Protein AF-A0A955FVK4-F1 (afdb_monomer)

Foldseek 3Di:
DVVVLLVCCVPDVVSVVVVVVVVVVLVVVVVVLVVVVVVVVVVVVVVVVVVDDDDDDDDLFDQFFLAGQFAPDLVRLLVCLVVCPLVLVLVCVVVQHHSVQSVPFDWDFDDLCPPNQQKKWKTADDPPPPAKDWDQGPPNGIIIIDRSCVCPCPSPPVPQQRGWRWGAGPVRFIWTQRRRRRIIMGGHDDDDDDDDDDPDPDDQPDKAKAWDAKDKPDDFAAEAAQFDKIWIKTKMFIDSDDPQWFKKKKKFKAFPVRDGPDIDIDASFGDDPGMTMDPDIDIDGNNDFGKIKMWMFMDGHPDPDTGHQGPHDRRIGIYGHDNQDPLQPQDEQVSQVSQKQKDKAKAFPQVRRRGQFPHADEAFIKIKMKIKIFRQHAFYKHWQDKDKWACPQVVLFWDWPDFQQWDADPRRMTIHGGGIHGHGRMDMTMTMITGHVVGDPDAQDPVHNSHPVQWRWIDINDIGTYGYDDDPSNVVRVVCPDDPPCDPVNVVVVVVVVVVVSVVVVVVSVVVVVVVVVSVVVCVVVDDD

Nearest PDB structures (foldseek):
  7k2t-assembly1_A  TM=6.594E-01  e=3.350E-03  Aquifex aeolicus VF5
  5axh-assembly1_A  TM=6.529E-01  e=1.072E-02  Thermoanaerobacter pseudethanolicus ATCC 33223
  5axg-assembly1_A  TM=5.967E-01  e=3.835E-02  Thermoanaerobacter pseudethanolicus ATCC 33223
  3bga-assembly1_B  TM=3.491E-01  e=1.072E-02  Bacteroides thetaiotaomicron VPI-5482
  3dec-assembly1_A  TM=2.683E-01  e=1.495E-02  Bacteroides thetaiotaomicron VPI-5482

Radius of gyration: 40.47 Å; Cα contacts (8 Å, |Δi|>4): 963; chains: 1; bounding box: 69×94×107 Å

pLDDT: mean 79.64, std 16.07, range [33.16, 98.56]

Solvent-accessible surface area (backbone atoms only — not comparable to full-atom values): 29059 Å² total; per-residue (Å²): 109,69,72,70,52,62,78,46,44,94,81,40,74,79,51,54,64,58,52,53,52,51,54,56,50,52,58,56,50,50,53,58,54,49,53,56,51,50,54,54,51,50,56,52,47,58,62,53,63,78,73,68,83,86,89,84,84,79,85,80,44,50,86,37,30,49,32,74,43,31,38,97,47,71,66,51,49,33,50,33,28,73,69,36,50,81,36,42,30,59,55,35,46,75,72,48,38,50,54,64,45,59,60,72,28,48,79,42,78,58,63,50,54,44,84,83,40,33,28,22,33,37,24,52,54,84,84,82,53,98,69,52,43,82,44,79,43,83,98,66,47,68,34,27,32,28,44,38,50,80,56,54,66,58,48,69,76,60,87,40,51,26,32,21,42,31,36,60,29,87,87,71,46,62,40,33,32,21,29,44,24,42,23,46,29,33,74,45,78,81,76,77,80,73,76,80,70,76,77,77,74,75,79,77,58,74,71,41,54,28,40,58,31,51,47,59,77,61,62,78,67,34,81,42,45,39,60,40,73,47,34,33,32,49,31,34,36,42,41,65,69,62,91,88,48,38,30,24,39,37,40,35,38,25,40,76,87,72,44,75,78,48,73,53,76,48,70,65,36,52,52,61,87,46,39,24,58,51,86,63,74,49,73,45,65,38,76,50,58,48,49,33,38,40,35,33,41,32,20,51,51,96,49,92,57,73,35,46,56,47,68,38,73,51,14,41,44,40,37,33,23,35,80,66,61,56,36,82,62,30,86,44,48,73,52,15,54,76,26,50,48,51,38,53,49,36,24,26,67,68,80,70,36,74,71,28,60,79,36,76,53,53,66,59,32,34,39,39,37,39,41,36,43,28,23,60,13,64,79,28,48,31,67,69,44,63,56,73,43,65,40,57,58,40,52,70,44,24,44,83,74,44,43,81,78,39,47,70,50,98,81,36,37,33,38,39,75,62,41,70,38,42,46,69,34,69,51,76,49,47,40,33,32,30,29,31,73,76,60,74,80,61,77,57,44,93,90,39,71,73,46,66,64,46,51,37,54,42,69,43,82,36,78,38,38,37,30,48,79,77,51,75,72,50,52,46,51,77,70,47,85,60,75,81,82,75,46,78,68,49,57,51,48,53,53,48,54,51,50,51,53,52,48,50,55,52,52,54,51,55,48,54,52,52,55,51,51,51,53,51,51,52,47,63,76,70,66,75,129

Mean predicted aligned error: 22.21 Å

Structure (mmCIF, N/CA/C/O backbone):
data_AF-A0A955FVK4-F1
#
_entry.id   AF-A0A955FVK4-F1
#
loop_
_atom_site.group_PDB
_atom_site.id
_atom_site.type_symbol
_atom_site.label_atom_id
_atom_site.label_alt_id
_atom_site.label_comp_id
_atom_site.label_asym_id
_atom_site.label_entity_id
_atom_site.label_seq_id
_atom_site.pdbx_PDB_ins_code
_atom_site.Cartn_x
_atom_site.Cartn_y
_atom_site.Cart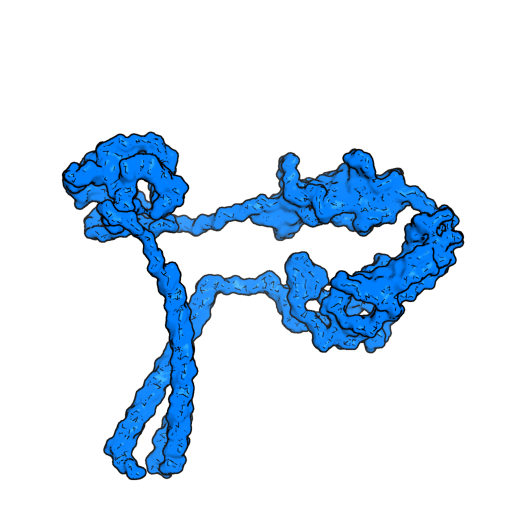n_z
_atom_site.occupancy
_atom_site.B_iso_or_equiv
_atom_site.auth_seq_id
_atom_site.auth_comp_id
_atom_site.auth_asym_id
_atom_site.auth_atom_id
_atom_site.pdbx_PDB_model_num
ATOM 1 N N . MET A 1 1 ? 38.528 -50.662 -19.172 1.00 47.41 1 MET A N 1
ATOM 2 C CA . MET A 1 1 ? 37.836 -51.974 -19.194 1.00 47.41 1 MET A CA 1
ATOM 3 C C . MET A 1 1 ? 37.865 -52.634 -20.567 1.00 47.41 1 MET A C 1
ATOM 5 O O . MET A 1 1 ? 38.536 -53.646 -20.671 1.00 47.41 1 MET A O 1
ATOM 9 N N . PHE A 1 2 ? 37.228 -52.076 -21.607 1.00 49.03 2 PHE A N 1
ATOM 10 C CA . PHE A 1 2 ? 37.078 -52.717 -22.931 1.00 49.03 2 PHE A CA 1
ATOM 11 C C . PHE A 1 2 ? 38.388 -53.274 -23.540 1.00 49.03 2 PHE A C 1
ATOM 13 O O . PHE A 1 2 ? 38.457 -54.468 -23.816 1.00 49.03 2 PHE A O 1
ATOM 20 N N . LYS A 1 3 ? 39.478 -52.485 -23.591 1.00 49.88 3 LYS A N 1
ATOM 21 C CA . LYS A 1 3 ? 40.819 -52.964 -24.016 1.00 49.88 3 LYS A CA 1
ATOM 22 C C . LYS A 1 3 ? 41.333 -54.202 -23.251 1.00 49.88 3 LYS A C 1
ATOM 24 O O . LYS A 1 3 ? 41.982 -55.050 -23.844 1.00 49.88 3 LYS A O 1
ATOM 29 N N . LYS A 1 4 ? 41.007 -54.331 -21.957 1.00 51.16 4 LYS A N 1
ATOM 30 C CA . LYS A 1 4 ? 41.396 -55.463 -21.085 1.00 51.16 4 LYS A CA 1
ATOM 31 C C . LYS A 1 4 ? 40.523 -56.713 -21.298 1.00 51.16 4 LYS A C 1
ATOM 33 O O . LYS A 1 4 ? 40.878 -57.793 -20.834 1.00 51.16 4 LYS A O 1
ATOM 38 N N . LEU A 1 5 ? 39.369 -56.550 -21.954 1.00 56.12 5 LEU A N 1
ATOM 39 C CA . LEU A 1 5 ? 38.497 -57.640 -22.394 1.00 56.12 5 LEU A CA 1
ATOM 40 C C . LEU A 1 5 ? 38.971 -58.179 -23.755 1.00 56.12 5 LEU A C 1
ATOM 42 O O . LEU A 1 5 ? 39.069 -59.387 -23.929 1.00 56.12 5 LEU A O 1
ATOM 46 N N . LEU A 1 6 ? 39.331 -57.272 -24.672 1.00 55.44 6 LEU A N 1
ATOM 47 C CA . LEU A 1 6 ? 39.873 -57.592 -25.998 1.00 55.44 6 LEU A CA 1
ATOM 48 C C . LEU A 1 6 ? 41.206 -58.347 -25.923 1.00 55.44 6 LEU A C 1
ATOM 50 O O . LEU A 1 6 ? 41.353 -59.379 -26.566 1.00 55.44 6 LEU A O 1
ATOM 54 N N . SER A 1 7 ? 42.147 -57.897 -25.084 1.00 59.16 7 SER A N 1
ATOM 55 C CA . SER A 1 7 ? 43.472 -58.531 -24.965 1.00 59.16 7 SER A CA 1
ATOM 56 C C . SER A 1 7 ? 43.447 -59.970 -24.429 1.00 59.16 7 SER A C 1
ATOM 58 O O . SER A 1 7 ? 44.437 -60.678 -24.556 1.00 59.16 7 SER A O 1
ATOM 60 N N . ASN A 1 8 ? 42.345 -60.392 -23.798 1.00 55.81 8 ASN A N 1
ATOM 61 C CA . ASN A 1 8 ? 42.188 -61.720 -23.197 1.00 55.81 8 ASN A CA 1
ATOM 62 C C . ASN A 1 8 ? 41.214 -62.624 -23.972 1.00 55.81 8 ASN A C 1
ATOM 64 O O . ASN A 1 8 ? 41.018 -63.775 -23.585 1.00 55.81 8 ASN A O 1
ATOM 68 N N . LEU A 1 9 ? 40.605 -62.127 -25.056 1.00 56.66 9 LEU A N 1
ATOM 69 C CA . LEU A 1 9 ? 39.632 -62.880 -25.849 1.00 56.66 9 LEU A CA 1
ATOM 70 C C . LEU A 1 9 ? 40.195 -64.193 -26.443 1.00 56.66 9 LEU A C 1
ATOM 72 O O . LEU A 1 9 ? 39.485 -65.194 -26.363 1.00 56.66 9 LEU A O 1
ATOM 76 N N . PRO A 1 10 ? 41.451 -64.251 -26.948 1.00 58.59 10 PRO A N 1
ATOM 77 C CA . PRO A 1 10 ? 42.032 -65.492 -27.477 1.00 58.59 10 PRO A CA 1
ATOM 78 C C . PRO A 1 10 ? 42.247 -66.590 -26.425 1.00 58.59 10 PRO A C 1
ATOM 80 O O . PRO A 1 10 ? 42.365 -67.759 -26.770 1.00 58.59 10 PRO A O 1
ATOM 83 N N . PHE A 1 11 ? 42.313 -66.221 -25.141 1.00 57.47 11 PHE A N 1
ATOM 84 C CA . PHE A 1 11 ? 42.723 -67.115 -24.053 1.00 57.47 11 PHE A CA 1
ATOM 85 C C . PHE A 1 11 ? 41.554 -67.633 -23.205 1.00 57.47 11 PHE A C 1
ATOM 87 O O . PHE A 1 11 ? 41.762 -68.472 -22.331 1.00 57.47 11 PHE A O 1
ATOM 94 N N . ASN A 1 12 ? 40.328 -67.138 -23.416 1.00 53.03 12 ASN A N 1
ATOM 95 C CA . ASN A 1 12 ? 39.152 -67.633 -22.699 1.00 53.03 12 ASN A CA 1
ATOM 96 C C . ASN A 1 12 ? 37.841 -67.408 -23.491 1.00 53.03 12 ASN A C 1
ATOM 98 O O . ASN A 1 12 ? 37.230 -66.338 -23.371 1.00 53.03 12 ASN A O 1
ATOM 102 N N . PRO A 1 13 ? 37.344 -68.412 -24.246 1.00 57.69 13 PRO A N 1
ATOM 103 C CA . PRO A 1 13 ? 36.157 -68.261 -25.095 1.00 57.69 13 PRO A CA 1
ATOM 104 C C . PRO A 1 13 ? 34.860 -67.968 -24.318 1.00 57.69 13 PRO A C 1
ATOM 106 O O . PRO A 1 13 ? 33.917 -67.421 -24.889 1.00 57.69 13 PRO A O 1
ATOM 109 N N . SER A 1 14 ? 34.806 -68.204 -22.998 1.00 53.84 14 SER A N 1
ATOM 110 C CA . SER A 1 14 ? 33.643 -67.824 -22.170 1.00 53.84 14 SER A CA 1
ATOM 111 C C . SER A 1 14 ? 33.387 -66.303 -22.115 1.00 53.84 14 SER A C 1
ATOM 113 O O . SER A 1 14 ? 32.295 -65.862 -21.745 1.00 53.84 14 SER A O 1
ATOM 115 N N . LEU A 1 15 ? 34.357 -65.473 -22.524 1.00 54.03 15 LEU A N 1
ATOM 116 C CA . LEU A 1 15 ? 34.208 -64.016 -22.597 1.00 54.03 15 LEU A CA 1
ATOM 117 C C . LEU A 1 15 ? 33.301 -63.543 -23.751 1.00 54.03 15 LEU A C 1
ATOM 119 O O . LEU A 1 15 ? 32.758 -62.438 -23.662 1.00 54.03 15 LEU A O 1
ATOM 123 N N . ILE A 1 16 ? 33.058 -64.366 -24.779 1.00 57.12 16 ILE A N 1
ATOM 124 C CA . ILE A 1 16 ? 32.186 -64.031 -25.925 1.00 57.12 16 ILE A CA 1
ATOM 125 C C . ILE A 1 16 ? 30.757 -63.673 -25.483 1.00 57.12 16 ILE A C 1
ATOM 127 O O . ILE A 1 16 ? 30.176 -62.700 -25.973 1.00 57.12 16 ILE A O 1
ATOM 131 N N . GLY A 1 17 ? 30.220 -64.355 -24.464 1.00 56.31 17 GLY A N 1
ATOM 132 C CA . GLY A 1 17 ? 28.918 -64.014 -23.875 1.00 56.31 17 GLY A CA 1
ATOM 133 C C . GLY A 1 17 ? 28.866 -62.592 -23.291 1.00 56.31 17 GLY A C 1
ATOM 134 O O . GLY A 1 17 ? 27.847 -61.907 -23.393 1.00 56.31 17 GLY A O 1
ATOM 135 N N . LYS A 1 18 ? 29.987 -62.093 -22.748 1.00 53.34 18 LYS A N 1
ATOM 136 C CA . LYS A 1 18 ? 30.094 -60.729 -22.198 1.00 53.34 18 LYS A CA 1
ATOM 137 C C . LYS A 1 18 ? 30.252 -59.668 -23.294 1.00 53.34 18 LYS A C 1
ATOM 139 O O . LYS A 1 18 ? 29.752 -58.557 -23.121 1.00 53.34 18 LYS A O 1
ATOM 144 N N . VAL A 1 19 ? 30.865 -60.007 -24.433 1.00 58.56 19 VAL A N 1
ATOM 145 C CA . VAL A 1 19 ? 30.913 -59.138 -25.628 1.00 58.56 19 VAL A CA 1
ATOM 146 C C . VAL A 1 19 ? 29.517 -58.984 -26.243 1.00 58.56 19 VAL A C 1
ATOM 148 O O . VAL A 1 19 ? 29.087 -57.861 -26.504 1.00 58.56 19 VAL A O 1
ATOM 151 N N . SER A 1 20 ? 28.765 -60.083 -26.374 1.00 59.38 20 SER A N 1
ATOM 152 C CA . SER A 1 20 ? 27.356 -60.084 -26.810 1.00 59.38 20 SER A CA 1
ATOM 153 C C . SER A 1 20 ? 26.470 -59.185 -25.930 1.00 59.38 20 SER A C 1
ATOM 155 O O . SER A 1 20 ? 25.712 -58.351 -26.437 1.00 59.38 20 SER A O 1
ATOM 157 N N . PHE A 1 21 ? 26.625 -59.274 -24.604 1.00 58.28 21 PHE A N 1
ATOM 158 C CA . PHE A 1 21 ? 25.928 -58.406 -23.651 1.00 58.28 21 PHE A CA 1
ATOM 159 C C . PHE A 1 21 ? 26.277 -56.917 -23.841 1.00 58.28 21 PHE A C 1
ATOM 161 O O . PHE A 1 21 ? 25.378 -56.073 -23.888 1.00 58.28 21 PHE A O 1
ATOM 168 N N . TYR A 1 22 ? 27.562 -56.585 -24.012 1.00 56.09 22 TYR A N 1
ATOM 169 C CA . TYR A 1 22 ? 28.000 -55.205 -24.257 1.00 56.09 22 TYR A CA 1
ATOM 170 C C . TYR A 1 22 ? 27.489 -54.649 -25.595 1.00 56.09 22 TYR A C 1
ATOM 172 O O . TYR A 1 22 ? 27.024 -53.510 -25.637 1.00 56.09 22 TYR A O 1
ATOM 180 N N . ALA A 1 23 ? 27.491 -55.451 -26.663 1.00 59.59 23 ALA A N 1
ATOM 181 C CA . ALA A 1 23 ? 26.958 -55.059 -27.969 1.00 59.59 23 ALA A CA 1
ATOM 182 C C . ALA A 1 23 ? 25.441 -54.788 -27.920 1.00 59.59 23 ALA A C 1
ATOM 184 O O . ALA A 1 23 ? 24.976 -53.766 -28.433 1.00 59.59 23 ALA A O 1
ATOM 185 N N . LYS A 1 24 ? 24.661 -55.637 -27.230 1.00 57.56 24 LYS A N 1
ATOM 186 C CA . LYS A 1 24 ? 23.223 -55.395 -26.996 1.00 57.56 24 LYS A CA 1
ATOM 187 C C . LYS A 1 24 ? 22.967 -54.129 -26.168 1.00 57.56 24 LYS A C 1
ATOM 189 O O . LYS A 1 24 ? 22.008 -53.408 -26.444 1.00 57.56 24 LYS A O 1
ATOM 194 N N . ARG A 1 25 ? 23.821 -53.819 -25.184 1.00 58.69 25 ARG A N 1
ATOM 195 C CA . ARG A 1 25 ? 23.713 -52.588 -24.379 1.00 58.69 25 ARG A CA 1
ATOM 196 C C . ARG A 1 25 ? 24.046 -51.328 -25.190 1.00 58.69 25 ARG A C 1
ATOM 198 O O . ARG A 1 25 ? 23.293 -50.361 -25.113 1.00 58.69 25 ARG A O 1
ATOM 205 N N . LEU A 1 26 ? 25.080 -51.373 -26.035 1.00 59.12 26 LEU A N 1
ATOM 206 C CA . LEU A 1 26 ? 25.405 -50.316 -27.007 1.00 59.12 26 LEU A CA 1
ATOM 207 C C . LEU A 1 26 ? 24.234 -50.029 -27.964 1.00 59.12 26 LEU A C 1
ATOM 209 O O . LEU A 1 26 ? 23.905 -48.866 -28.200 1.00 59.12 26 LEU A O 1
ATOM 213 N N . HIS A 1 27 ? 23.546 -51.071 -28.445 1.00 58.28 27 HIS A N 1
ATOM 214 C CA . HIS A 1 27 ? 22.331 -50.913 -29.254 1.00 58.28 27 HIS A CA 1
ATOM 215 C C . HIS A 1 27 ? 21.162 -50.271 -28.488 1.00 58.28 27 HIS A C 1
ATOM 217 O O . HIS A 1 27 ? 20.452 -49.448 -29.067 1.00 58.28 27 HIS A O 1
ATOM 223 N N . LYS A 1 28 ? 20.965 -50.576 -27.195 1.00 55.09 28 LYS A N 1
ATOM 224 C CA . LYS A 1 28 ? 19.946 -49.888 -26.376 1.00 55.09 28 LYS A CA 1
ATOM 225 C C . LYS A 1 28 ? 20.271 -48.404 -26.167 1.00 55.09 28 LYS A C 1
ATOM 227 O O . LYS A 1 28 ? 19.382 -47.568 -26.314 1.00 55.09 28 LYS A O 1
ATOM 232 N N . GLU A 1 29 ? 21.530 -48.049 -25.905 1.00 53.19 29 GLU A N 1
ATOM 233 C CA . GLU A 1 29 ? 21.930 -46.636 -25.784 1.00 53.19 29 GLU A CA 1
ATOM 234 C C . GLU A 1 29 ? 21.789 -45.855 -27.102 1.00 53.19 29 GLU A C 1
ATOM 236 O O . GLU A 1 29 ? 21.520 -44.653 -27.078 1.00 53.19 29 GLU A O 1
ATOM 241 N N . ALA A 1 30 ? 21.913 -46.512 -28.261 1.00 56.06 30 ALA A N 1
ATOM 242 C CA . ALA A 1 30 ? 21.678 -45.871 -29.555 1.00 56.06 30 ALA A CA 1
ATOM 243 C C . ALA A 1 30 ? 20.235 -45.346 -29.711 1.00 56.06 30 ALA A C 1
ATOM 245 O O . ALA A 1 30 ? 20.032 -44.334 -30.380 1.00 56.06 30 ALA A O 1
ATOM 246 N N . SER A 1 31 ? 19.246 -45.975 -29.063 1.00 52.59 31 SER A N 1
ATOM 247 C CA . SER A 1 31 ? 17.854 -45.498 -29.066 1.00 52.59 31 SER A CA 1
ATOM 248 C C . SER A 1 31 ? 17.700 -44.181 -28.300 1.00 52.59 31 SER A C 1
ATOM 250 O O . SER A 1 31 ? 17.090 -43.242 -28.803 1.00 52.59 31 SER A O 1
ATOM 252 N N . VAL A 1 32 ? 18.314 -44.081 -27.115 1.00 56.19 32 VAL A N 1
ATOM 253 C CA . VAL A 1 32 ? 18.299 -42.857 -26.291 1.00 56.19 32 VAL A CA 1
ATOM 254 C C . VAL A 1 32 ? 19.026 -41.713 -27.010 1.00 56.19 32 VAL A C 1
ATOM 256 O O . VAL A 1 32 ? 18.535 -40.588 -27.051 1.00 56.19 32 VAL A O 1
ATOM 259 N N . ARG A 1 33 ? 20.153 -42.015 -27.674 1.00 62.41 33 ARG A N 1
ATOM 260 C CA . ARG A 1 33 ? 20.911 -41.043 -28.484 1.00 62.41 33 ARG A CA 1
ATOM 261 C C . ARG A 1 33 ? 20.128 -40.529 -29.702 1.00 62.41 33 ARG A C 1
ATOM 263 O O . ARG A 1 33 ? 20.254 -39.355 -30.037 1.00 62.41 33 ARG A O 1
ATOM 270 N N . ARG A 1 34 ? 19.301 -41.364 -30.348 1.00 58.88 34 ARG A N 1
ATOM 271 C CA . ARG A 1 34 ? 18.402 -40.927 -31.439 1.00 58.88 34 ARG A CA 1
ATOM 272 C C . ARG A 1 34 ? 17.286 -40.013 -30.938 1.00 58.88 34 ARG A C 1
ATOM 274 O O . ARG A 1 34 ? 16.984 -39.035 -31.612 1.00 58.88 34 ARG A O 1
ATOM 281 N N . LEU A 1 35 ? 16.718 -40.297 -29.763 1.00 61.22 35 LEU A N 1
ATOM 282 C CA . LEU A 1 35 ? 15.675 -39.457 -29.168 1.00 61.22 35 LEU A CA 1
ATOM 283 C C . LEU A 1 35 ? 16.207 -38.047 -28.854 1.00 61.22 35 LEU A C 1
ATOM 285 O O . LEU A 1 35 ? 15.582 -37.058 -29.221 1.00 61.22 35 LEU A O 1
ATOM 289 N N . GLY A 1 36 ? 17.407 -37.954 -28.265 1.00 59.31 36 GLY A N 1
ATOM 290 C CA . GLY A 1 36 ? 18.068 -36.669 -28.004 1.00 59.31 36 GLY A CA 1
ATOM 291 C C . GLY A 1 36 ? 18.358 -35.860 -29.275 1.00 59.31 36 GLY A C 1
ATOM 292 O O . GLY A 1 36 ? 18.132 -34.654 -29.295 1.00 59.31 36 GLY A O 1
ATOM 293 N N . LEU A 1 37 ? 18.784 -36.519 -30.362 1.00 64.50 37 LEU A N 1
ATOM 294 C CA . LEU A 1 37 ? 18.983 -35.859 -31.659 1.00 64.50 37 LEU A CA 1
ATOM 295 C C . LEU A 1 37 ? 17.660 -35.345 -32.256 1.00 64.50 37 LEU A C 1
ATOM 297 O O . LEU A 1 37 ? 17.633 -34.260 -32.829 1.00 64.50 37 LEU A O 1
ATOM 301 N N . ALA A 1 38 ? 16.567 -36.100 -32.106 1.00 62.94 38 ALA A N 1
ATOM 302 C CA . ALA A 1 38 ? 15.248 -35.703 -32.594 1.00 62.94 38 ALA A CA 1
ATOM 303 C C . ALA A 1 38 ? 14.720 -34.449 -31.877 1.00 62.94 38 ALA A C 1
ATOM 305 O O . ALA A 1 38 ? 14.241 -33.537 -32.545 1.00 62.94 38 ALA A O 1
ATOM 306 N N . PHE A 1 39 ? 14.877 -34.353 -30.551 1.00 62.44 39 PHE A N 1
ATOM 307 C CA . PHE A 1 39 ? 14.538 -33.134 -29.802 1.00 62.44 39 PHE A CA 1
ATOM 308 C C . PHE A 1 39 ? 15.369 -31.921 -30.247 1.00 62.44 39 PHE A C 1
ATOM 310 O O . PHE A 1 39 ? 14.821 -30.832 -30.402 1.00 62.44 39 PHE A O 1
ATOM 317 N N . LEU A 1 40 ? 16.665 -32.110 -30.516 1.00 66.69 40 LEU A N 1
ATOM 318 C CA . LEU A 1 40 ? 17.558 -31.044 -30.986 1.00 66.69 40 LEU A CA 1
ATOM 319 C C . LEU A 1 40 ? 17.158 -30.531 -32.385 1.00 66.69 40 LEU A C 1
ATOM 321 O O . LEU A 1 40 ? 17.110 -29.326 -32.619 1.00 66.69 40 LEU A O 1
ATOM 325 N N . LEU A 1 41 ? 16.806 -31.442 -33.299 1.00 65.56 41 LEU A N 1
ATOM 326 C CA . LEU A 1 41 ? 16.310 -31.097 -34.638 1.00 65.56 41 LEU A CA 1
ATOM 327 C C . LEU A 1 41 ? 14.920 -30.449 -34.605 1.00 65.56 41 LEU A C 1
ATOM 329 O O . LEU A 1 41 ? 14.658 -29.544 -35.393 1.00 65.56 41 LEU A O 1
ATOM 333 N N . LEU A 1 42 ? 14.042 -30.873 -33.692 1.00 65.88 42 LEU A N 1
ATOM 334 C CA . LEU A 1 42 ? 12.716 -30.279 -33.522 1.00 65.88 42 LEU A CA 1
ATOM 335 C C . LEU A 1 42 ? 12.816 -28.845 -32.978 1.00 65.88 42 LEU A C 1
ATOM 337 O O . LEU A 1 42 ? 12.135 -27.958 -33.483 1.00 65.88 42 LEU A O 1
ATOM 341 N N . PHE A 1 43 ? 13.732 -28.593 -32.037 1.00 64.38 43 PHE A N 1
ATOM 342 C CA . PHE A 1 43 ? 14.033 -27.244 -31.548 1.00 64.38 43 PHE A CA 1
ATOM 343 C C . PHE A 1 43 ? 14.568 -26.329 -32.666 1.00 64.38 43 PHE A C 1
ATOM 345 O O . PHE A 1 43 ? 14.128 -25.189 -32.795 1.00 64.38 43 PHE A O 1
ATOM 352 N N . LEU A 1 44 ? 15.450 -26.848 -33.532 1.00 64.19 44 LEU A N 1
ATOM 353 C CA . LEU A 1 44 ? 15.944 -26.120 -34.707 1.00 64.19 44 LEU A CA 1
ATOM 354 C C . LEU A 1 44 ? 14.825 -25.844 -35.734 1.00 64.19 44 LEU A C 1
ATOM 356 O O . LEU A 1 44 ? 14.747 -24.755 -36.295 1.00 64.19 44 LEU A O 1
ATOM 360 N N . GLY A 1 45 ? 13.932 -26.813 -35.957 1.00 62.84 45 GLY A N 1
ATOM 361 C CA . GLY A 1 45 ? 12.804 -26.691 -36.886 1.00 62.84 45 GLY A CA 1
ATOM 362 C C . GLY A 1 45 ? 11.784 -25.627 -36.471 1.00 62.84 45 GLY A C 1
ATOM 363 O O . GLY A 1 45 ? 11.305 -24.882 -37.325 1.00 62.84 45 GLY A O 1
ATOM 364 N N . VAL A 1 46 ? 11.507 -25.497 -35.168 1.00 56.16 46 VAL A N 1
ATOM 365 C CA . VAL A 1 46 ? 10.637 -24.435 -34.625 1.00 56.16 46 VAL A CA 1
ATOM 366 C C . VAL A 1 46 ? 11.208 -23.040 -34.916 1.00 56.16 46 VAL A C 1
ATOM 368 O O . VAL A 1 46 ? 10.448 -22.137 -35.259 1.00 56.16 46 VAL A O 1
ATOM 371 N N . GLN A 1 47 ? 12.534 -22.865 -34.869 1.00 53.75 47 GLN A N 1
ATOM 372 C CA . GLN A 1 47 ? 13.171 -21.587 -35.218 1.00 53.75 47 GLN A CA 1
ATOM 373 C C . GLN A 1 47 ? 13.129 -21.279 -36.725 1.00 53.75 47 GLN A C 1
ATOM 375 O O . GLN A 1 47 ? 13.029 -20.116 -37.102 1.00 53.75 47 GLN A O 1
ATOM 380 N N . ILE A 1 48 ? 13.149 -22.298 -37.592 1.00 55.59 48 ILE A N 1
ATOM 381 C CA . ILE A 1 48 ? 13.057 -22.115 -39.053 1.00 55.59 48 ILE A CA 1
ATOM 382 C C . ILE A 1 48 ? 11.630 -21.741 -39.482 1.00 55.59 48 ILE A C 1
ATOM 384 O O . ILE A 1 48 ? 11.452 -20.884 -40.347 1.00 55.59 48 ILE A O 1
ATOM 388 N N . PHE A 1 49 ? 10.600 -22.340 -38.874 1.00 46.84 49 PHE A N 1
ATOM 389 C CA . PHE A 1 49 ? 9.205 -22.092 -39.267 1.00 46.84 49 PHE A CA 1
ATOM 390 C C . PHE A 1 49 ? 8.739 -20.656 -38.967 1.00 46.84 49 PHE A C 1
ATOM 392 O O . PHE A 1 49 ? 7.904 -20.114 -39.687 1.00 46.84 49 PHE A O 1
ATOM 399 N N . ALA A 1 50 ? 9.330 -20.011 -37.955 1.00 48.53 50 ALA A N 1
ATOM 400 C CA . ALA A 1 50 ? 9.087 -18.605 -37.627 1.00 48.53 50 ALA A CA 1
ATOM 401 C C . ALA A 1 50 ? 9.595 -17.612 -38.698 1.00 48.53 50 ALA A C 1
ATOM 403 O O . ALA A 1 50 ? 9.199 -16.451 -38.680 1.00 48.53 50 ALA A O 1
ATOM 404 N N . ALA A 1 51 ? 10.448 -18.051 -39.633 1.00 53.09 51 ALA A N 1
ATOM 405 C CA . ALA A 1 51 ? 11.100 -17.197 -40.631 1.00 53.09 51 ALA A CA 1
ATOM 406 C C . ALA A 1 51 ? 10.531 -17.329 -42.064 1.00 53.09 51 ALA A C 1
ATOM 408 O O . ALA A 1 51 ? 11.091 -16.751 -42.993 1.00 53.09 51 ALA A O 1
ATOM 409 N N . ALA A 1 52 ? 9.460 -18.109 -42.272 1.00 43.00 52 ALA A N 1
ATOM 410 C CA . ALA A 1 52 ? 9.084 -18.624 -43.599 1.00 43.00 52 ALA A CA 1
ATOM 411 C C . ALA A 1 52 ? 7.704 -18.180 -44.148 1.00 43.00 52 ALA A C 1
ATOM 413 O O . ALA A 1 52 ? 7.217 -18.780 -45.106 1.00 43.00 52 ALA A O 1
ATOM 414 N N . ILE A 1 53 ? 7.060 -17.152 -43.578 1.00 37.00 53 ILE A N 1
ATOM 415 C CA . ILE A 1 53 ? 5.755 -16.636 -44.051 1.00 37.00 53 ILE A CA 1
ATOM 416 C C . ILE A 1 53 ? 5.973 -15.403 -44.960 1.00 37.00 53 ILE A C 1
ATOM 418 O O . ILE A 1 53 ? 6.508 -14.408 -44.473 1.00 37.00 53 ILE A O 1
ATOM 422 N N . PRO A 1 54 ? 5.575 -15.423 -46.251 1.00 38.88 54 PRO A N 1
ATOM 423 C CA . PRO A 1 54 ? 5.841 -14.329 -47.194 1.00 38.88 54 PRO A CA 1
ATOM 424 C C . PRO A 1 54 ? 4.660 -13.356 -47.400 1.00 38.88 54 PRO A C 1
ATOM 426 O O . PRO A 1 54 ? 3.496 -13.738 -47.286 1.00 38.88 54 PRO A O 1
ATOM 429 N N . THR A 1 55 ? 4.962 -12.124 -47.829 1.00 33.16 55 THR A N 1
ATOM 430 C CA . THR A 1 55 ? 4.003 -11.131 -48.360 1.00 33.16 55 THR A CA 1
ATOM 431 C C . THR A 1 55 ? 4.500 -10.548 -49.697 1.00 33.16 55 THR A C 1
ATOM 433 O O . THR A 1 55 ? 5.647 -10.121 -49.788 1.00 33.16 55 THR A O 1
ATOM 436 N N . GLN A 1 56 ? 3.654 -10.557 -50.739 1.00 42.75 56 GLN A N 1
ATOM 437 C CA . GLN A 1 56 ? 3.852 -10.023 -52.115 1.00 42.75 56 GLN A CA 1
ATOM 438 C C . GLN A 1 56 ? 2.467 -9.949 -52.826 1.00 42.75 56 GLN A C 1
ATOM 440 O O . GLN A 1 56 ? 1.542 -10.562 -52.282 1.00 42.75 56 GLN A O 1
ATOM 445 N N . PRO A 1 57 ? 2.241 -9.252 -53.976 1.00 42.00 57 PRO A N 1
ATOM 446 C CA . PRO A 1 57 ? 3.175 -8.792 -55.029 1.00 42.00 57 PRO A CA 1
ATOM 447 C C . PRO A 1 57 ? 3.334 -7.257 -55.150 1.00 42.00 57 PRO A C 1
ATOM 449 O O . PRO A 1 57 ? 2.631 -6.531 -54.459 1.00 42.00 57 PRO A O 1
ATOM 452 N N . SER A 1 58 ? 4.230 -6.649 -55.951 1.00 44.94 58 SER A N 1
ATOM 453 C CA . SER A 1 58 ? 5.219 -7.084 -56.980 1.00 44.94 58 SER A CA 1
ATOM 454 C C . SER A 1 58 ? 4.786 -7.272 -58.466 1.00 44.94 58 SER A C 1
ATOM 456 O O . SER A 1 58 ? 4.579 -8.373 -58.965 1.00 44.94 58 SER A O 1
ATOM 458 N N . VAL A 1 59 ? 4.813 -6.183 -59.249 1.00 39.69 59 VAL A N 1
ATOM 459 C CA . VAL A 1 59 ? 5.156 -6.196 -60.694 1.00 39.69 59 VAL A CA 1
ATOM 460 C C . VAL A 1 59 ? 5.923 -4.908 -61.009 1.00 39.69 59 VAL A C 1
ATOM 462 O O . VAL A 1 59 ? 5.350 -3.835 -60.891 1.00 39.69 59 VAL A O 1
ATOM 465 N N . ALA A 1 60 ? 7.203 -5.042 -61.384 1.00 46.09 60 ALA A N 1
ATOM 466 C CA . ALA A 1 60 ? 8.244 -3.999 -61.524 1.00 46.09 60 ALA A CA 1
ATOM 467 C C . ALA A 1 60 ? 9.140 -3.708 -60.299 1.00 46.09 60 ALA A C 1
ATOM 469 O O . ALA A 1 60 ? 10.081 -2.933 -60.432 1.00 46.09 60 ALA A O 1
ATOM 470 N N . SER A 1 61 ? 8.959 -4.378 -59.152 1.00 57.50 61 SER A N 1
ATOM 471 C CA . SER A 1 61 ? 9.941 -4.258 -58.062 1.00 57.50 61 SER A CA 1
ATOM 472 C C . SER A 1 61 ? 11.270 -4.932 -58.416 1.00 57.50 61 SER A C 1
ATOM 474 O O . SER A 1 61 ? 11.315 -6.141 -58.661 1.00 57.50 61 SER A O 1
ATOM 476 N N . SER A 1 62 ? 12.360 -4.168 -58.370 1.00 72.69 62 SER A N 1
ATOM 477 C CA . SER A 1 62 ? 13.714 -4.708 -58.299 1.00 72.69 62 SER A CA 1
ATOM 478 C C . SER A 1 62 ? 14.038 -5.098 -56.859 1.00 72.69 62 SER A C 1
ATOM 480 O O . SER A 1 62 ? 13.703 -4.389 -55.914 1.00 72.69 62 SER A O 1
ATOM 482 N N . GLY A 1 63 ? 14.790 -6.185 -56.664 1.00 76.12 63 GLY A N 1
ATOM 483 C CA . GLY A 1 63 ? 15.311 -6.539 -55.335 1.00 76.12 63 GLY A CA 1
ATOM 484 C C . GLY A 1 63 ? 16.266 -5.487 -54.748 1.00 76.12 63 GLY A C 1
ATOM 485 O O . GLY A 1 63 ? 16.563 -5.530 -53.557 1.00 76.12 63 GLY A O 1
ATOM 486 N N . ASN A 1 64 ? 16.749 -4.545 -55.568 1.00 83.75 64 ASN A N 1
ATOM 487 C CA . ASN A 1 64 ? 17.551 -3.407 -55.128 1.00 83.75 64 ASN A CA 1
ATOM 488 C C . ASN A 1 64 ? 16.702 -2.249 -54.558 1.00 83.75 64 ASN A C 1
ATOM 490 O O . ASN A 1 64 ? 17.276 -1.384 -53.897 1.00 83.75 64 ASN A O 1
ATOM 494 N N . ASP A 1 65 ? 15.385 -2.223 -54.790 1.00 86.38 65 ASP A N 1
ATOM 495 C CA . ASP A 1 65 ? 14.497 -1.132 -54.372 1.00 86.38 65 ASP A CA 1
ATOM 496 C C . ASP A 1 65 ? 14.455 -0.978 -52.851 1.00 86.38 65 ASP A C 1
ATOM 498 O O . ASP A 1 65 ? 14.232 -1.936 -52.103 1.00 86.38 65 ASP A O 1
ATOM 502 N N . MET A 1 66 ? 14.597 0.253 -52.374 1.00 87.31 66 MET A N 1
ATOM 503 C CA . MET A 1 66 ? 14.423 0.568 -50.964 1.00 87.31 66 MET A CA 1
ATOM 504 C C . MET A 1 66 ? 12.957 0.416 -50.545 1.00 87.31 66 MET A C 1
ATOM 506 O O . MET A 1 66 ? 12.694 -0.123 -49.470 1.00 87.31 66 MET A O 1
ATOM 510 N N . PHE A 1 67 ? 12.011 0.782 -51.414 1.00 87.81 67 PHE A N 1
ATOM 511 C CA . PHE A 1 67 ? 10.599 0.435 -51.271 1.00 87.81 67 PHE A CA 1
ATOM 512 C C . PHE A 1 67 ? 10.172 -0.447 -52.459 1.00 87.81 67 PHE A C 1
ATOM 514 O O . PHE A 1 67 ? 10.143 0.057 -53.581 1.00 87.81 67 PHE A O 1
ATOM 521 N N . PRO A 1 68 ? 9.868 -1.745 -52.258 1.00 83.00 68 PRO A N 1
ATOM 522 C CA . PRO A 1 68 ? 9.584 -2.685 -53.343 1.00 83.00 68 PRO A CA 1
ATOM 523 C C . PRO A 1 68 ? 8.494 -2.213 -54.320 1.00 83.00 68 PRO A C 1
ATOM 525 O O . PRO A 1 68 ? 7.313 -2.208 -53.981 1.00 83.00 68 PRO A O 1
ATOM 528 N N . GLY A 1 69 ? 8.885 -1.851 -55.548 1.00 76.75 69 GLY A N 1
ATOM 529 C CA . GLY A 1 69 ? 7.967 -1.367 -56.589 1.00 76.75 69 GLY A CA 1
ATOM 530 C C . GLY A 1 69 ? 7.609 0.121 -56.489 1.00 76.75 69 GLY A C 1
ATOM 531 O O . GLY A 1 69 ? 6.755 0.584 -57.240 1.00 76.75 69 GLY A O 1
ATOM 532 N N . GLY A 1 70 ? 8.260 0.860 -55.587 1.00 85.62 70 GLY A N 1
ATOM 533 C CA . GLY A 1 70 ? 8.149 2.310 -55.491 1.00 85.62 70 GLY A CA 1
ATOM 534 C C . GLY A 1 70 ? 6.800 2.832 -54.989 1.00 85.62 70 GLY A C 1
ATOM 535 O O . GLY A 1 70 ? 6.090 2.192 -54.215 1.00 85.62 70 GLY A O 1
ATOM 536 N N . PHE A 1 71 ? 6.481 4.048 -55.419 1.00 86.06 71 PHE A N 1
ATOM 537 C CA . PHE A 1 71 ? 5.333 4.851 -55.013 1.00 86.06 71 PHE A CA 1
ATOM 538 C C . PHE A 1 71 ? 4.633 5.397 -56.260 1.00 86.06 71 PHE A C 1
ATOM 540 O O . PHE A 1 71 ? 5.304 5.906 -57.157 1.00 86.06 71 PHE A O 1
ATOM 547 N N . ALA A 1 72 ? 3.298 5.359 -56.317 1.00 83.62 72 ALA A N 1
ATOM 548 C CA . ALA A 1 72 ? 2.574 5.925 -57.459 1.00 83.62 72 ALA A CA 1
ATOM 549 C C . ALA A 1 72 ? 2.477 7.460 -57.380 1.00 83.62 72 ALA A C 1
ATOM 551 O O . ALA A 1 72 ? 2.264 8.120 -58.394 1.00 83.62 72 ALA A O 1
ATOM 552 N N . ASN A 1 73 ? 2.610 8.037 -56.181 1.00 83.56 73 ASN A N 1
ATOM 553 C CA . ASN A 1 73 ? 2.618 9.481 -55.947 1.00 83.56 73 ASN A CA 1
ATOM 554 C C . ASN A 1 73 ? 3.304 9.846 -54.609 1.00 83.56 73 ASN A C 1
ATOM 556 O O . ASN A 1 73 ? 3.613 8.982 -53.788 1.00 83.56 73 ASN A O 1
ATOM 560 N N . GLN A 1 74 ? 3.502 11.146 -54.359 1.00 87.81 74 GLN A N 1
ATOM 561 C CA . GLN A 1 74 ? 4.110 11.660 -53.120 1.00 87.81 74 GLN A CA 1
ATOM 562 C C . GLN A 1 74 ? 3.341 11.280 -51.844 1.00 87.81 74 GLN A C 1
ATOM 564 O O . GLN A 1 74 ? 3.960 11.033 -50.810 1.00 87.81 74 GLN A O 1
ATOM 569 N N . GLY A 1 75 ? 2.010 11.205 -51.904 1.00 84.25 75 GLY A N 1
ATOM 570 C CA . GLY A 1 75 ? 1.170 10.796 -50.779 1.00 84.25 75 GLY A CA 1
ATOM 571 C C . GLY A 1 75 ? 1.454 9.363 -50.331 1.00 84.25 75 GLY A C 1
ATOM 572 O O . GLY A 1 75 ? 1.542 9.112 -49.132 1.00 84.25 75 GLY A O 1
ATOM 573 N N . ASP A 1 76 ? 1.693 8.441 -51.267 1.00 85.94 76 ASP A N 1
ATOM 574 C CA . ASP A 1 76 ? 2.056 7.053 -50.948 1.00 85.94 76 ASP A CA 1
ATOM 575 C C . ASP A 1 76 ? 3.400 6.986 -50.210 1.00 85.94 76 ASP A C 1
ATOM 577 O O . ASP A 1 76 ? 3.519 6.288 -49.204 1.00 85.94 76 ASP A O 1
ATOM 581 N N . ALA A 1 77 ? 4.391 7.769 -50.651 1.00 87.62 77 ALA A N 1
ATOM 582 C CA . ALA A 1 77 ? 5.695 7.865 -49.995 1.00 87.62 77 ALA A CA 1
ATOM 583 C C . ALA A 1 77 ? 5.584 8.453 -48.575 1.00 87.62 77 ALA A C 1
ATOM 585 O O . ALA A 1 77 ? 6.204 7.956 -47.632 1.00 87.62 77 ALA A O 1
ATOM 586 N N . VAL A 1 78 ? 4.749 9.480 -48.387 1.00 89.50 78 VAL A N 1
ATOM 587 C CA . VAL A 1 78 ? 4.454 10.058 -47.065 1.00 89.50 78 VAL A CA 1
ATOM 588 C C . VAL A 1 78 ? 3.727 9.049 -46.171 1.00 89.50 78 VAL A C 1
ATOM 590 O O . VAL A 1 78 ? 4.068 8.921 -44.996 1.00 89.50 78 VAL A O 1
ATOM 593 N N . ASN A 1 79 ? 2.786 8.272 -46.710 1.00 87.12 79 ASN A N 1
ATOM 594 C CA . ASN A 1 79 ? 2.091 7.211 -45.978 1.00 87.12 79 ASN A CA 1
ATOM 595 C C . ASN A 1 79 ? 3.040 6.065 -45.585 1.00 87.12 79 ASN A C 1
ATOM 597 O O . ASN A 1 79 ? 2.998 5.600 -44.442 1.00 87.12 79 ASN A O 1
ATOM 601 N N . ALA A 1 80 ? 3.947 5.656 -46.476 1.00 86.38 80 ALA A N 1
ATOM 602 C CA . ALA A 1 80 ? 5.012 4.696 -46.184 1.00 86.38 80 ALA A CA 1
ATOM 603 C C . ALA A 1 80 ? 5.968 5.210 -45.093 1.00 86.38 80 ALA A C 1
ATOM 605 O O . ALA A 1 80 ? 6.341 4.455 -44.195 1.00 86.38 80 ALA A O 1
ATOM 606 N N . CYS A 1 81 ? 6.303 6.505 -45.114 1.00 90.31 81 CYS A N 1
ATOM 607 C CA . CYS A 1 81 ? 7.114 7.150 -44.079 1.00 90.31 81 CYS A CA 1
ATOM 608 C C . CYS A 1 81 ? 6.373 7.198 -42.735 1.00 90.31 81 CYS A C 1
ATOM 610 O O . CYS A 1 81 ? 6.915 6.805 -41.707 1.00 90.31 81 CYS A O 1
ATOM 612 N N . ASN A 1 82 ? 5.103 7.604 -42.717 1.00 86.88 82 ASN A N 1
ATOM 613 C CA . ASN A 1 82 ? 4.322 7.682 -41.482 1.00 86.88 82 ASN A CA 1
ATOM 614 C C . ASN A 1 82 ? 4.116 6.304 -40.829 1.00 86.88 82 ASN A C 1
ATOM 616 O O . ASN A 1 82 ? 4.227 6.195 -39.607 1.00 86.88 82 ASN A O 1
ATOM 620 N N . SER A 1 83 ? 3.890 5.263 -41.637 1.00 85.81 83 SER A N 1
ATOM 621 C CA . SER A 1 83 ? 3.732 3.867 -41.194 1.00 85.81 83 SER A CA 1
ATOM 622 C C . SER A 1 83 ? 5.047 3.116 -40.932 1.00 85.81 83 SER A C 1
ATOM 624 O O . SER A 1 83 ? 5.009 2.020 -40.382 1.00 85.81 83 SER A O 1
ATOM 626 N N . ASN A 1 84 ? 6.200 3.679 -41.316 1.00 90.50 84 ASN A N 1
ATOM 627 C CA . ASN A 1 84 ? 7.504 3.000 -41.345 1.00 90.50 84 ASN A CA 1
ATOM 628 C C . ASN A 1 84 ? 7.499 1.654 -42.106 1.00 90.50 84 ASN A C 1
ATOM 630 O O . ASN A 1 84 ? 8.176 0.696 -41.730 1.00 90.50 84 ASN A O 1
ATOM 634 N N . THR A 1 85 ? 6.733 1.565 -43.193 1.00 87.12 85 THR A N 1
ATOM 635 C CA . THR A 1 85 ? 6.677 0.345 -44.010 1.00 87.12 85 THR A CA 1
ATOM 636 C C . THR A 1 85 ? 8.040 0.100 -44.682 1.00 87.12 85 THR A C 1
ATOM 638 O O . THR A 1 85 ? 8.635 1.032 -45.217 1.00 87.12 85 THR A O 1
ATOM 641 N N . TYR A 1 86 ? 8.557 -1.137 -44.636 1.00 87.25 86 TYR A N 1
ATOM 642 C CA . TYR A 1 86 ? 9.908 -1.522 -45.105 1.00 87.25 86 TYR A CA 1
ATOM 643 C C . TYR A 1 86 ? 11.077 -0.711 -44.500 1.00 87.25 86 TYR A C 1
ATOM 645 O O . TYR A 1 86 ? 12.092 -0.493 -45.168 1.00 87.25 86 TYR A O 1
ATOM 653 N N . ASP A 1 87 ? 10.930 -0.260 -43.248 1.00 91.56 87 ASP A N 1
ATOM 654 C CA . ASP A 1 87 ? 11.883 0.595 -42.514 1.00 91.56 87 ASP A CA 1
ATOM 655 C C . ASP A 1 87 ? 12.138 1.968 -43.155 1.00 91.56 87 ASP A C 1
ATOM 657 O O . ASP A 1 87 ? 13.099 2.667 -42.826 1.00 91.56 87 ASP A O 1
ATOM 661 N N . PHE A 1 88 ? 11.251 2.392 -44.057 1.00 92.62 88 PHE A N 1
ATOM 662 C CA . PHE A 1 88 ? 11.417 3.600 -44.857 1.00 92.62 88 PHE A CA 1
ATOM 663 C C . PHE A 1 88 ? 11.562 4.875 -44.004 1.00 92.62 88 PHE A C 1
ATOM 665 O O . PHE A 1 88 ? 12.380 5.736 -44.326 1.00 92.62 88 PHE A O 1
ATOM 672 N N . LYS A 1 89 ? 10.868 4.971 -42.859 1.00 92.19 89 LYS A N 1
ATOM 673 C CA . LYS A 1 89 ? 11.032 6.082 -41.901 1.00 92.19 89 LYS A CA 1
ATOM 674 C C . LYS A 1 89 ? 12.388 6.033 -41.210 1.00 92.19 89 LYS A C 1
ATOM 676 O O . LYS A 1 89 ? 13.038 7.063 -41.066 1.00 92.19 89 LYS A O 1
ATOM 681 N N . THR A 1 90 ? 12.808 4.845 -40.773 1.00 89.31 90 THR A N 1
ATOM 682 C CA . THR A 1 90 ? 14.105 4.623 -40.117 1.00 89.31 90 THR A CA 1
ATOM 683 C C . THR A 1 90 ? 15.251 5.049 -41.034 1.00 89.31 90 THR A C 1
ATOM 685 O O . THR A 1 90 ? 16.167 5.743 -40.595 1.00 89.31 90 THR A O 1
ATOM 688 N N . ILE A 1 91 ? 15.165 4.693 -42.320 1.00 91.38 91 ILE A N 1
ATOM 689 C CA . ILE A 1 91 ? 16.169 5.036 -43.329 1.00 91.38 91 ILE A CA 1
ATOM 690 C C . ILE A 1 91 ? 16.167 6.541 -43.625 1.00 91.38 91 ILE A C 1
ATOM 692 O O . ILE A 1 91 ? 17.229 7.156 -43.595 1.00 91.38 91 ILE A O 1
ATOM 696 N N . LEU A 1 92 ? 15.006 7.165 -43.852 1.00 91.75 92 LEU A N 1
ATOM 697 C CA . LEU A 1 92 ? 14.933 8.612 -44.100 1.00 91.75 92 LEU A CA 1
ATOM 698 C C . LEU A 1 92 ? 15.452 9.432 -42.903 1.00 91.75 92 LEU A C 1
ATOM 700 O O . LEU A 1 92 ? 16.288 10.322 -43.083 1.00 91.75 92 LEU A O 1
ATOM 704 N N . ASN A 1 93 ? 15.060 9.063 -41.678 1.00 90.25 93 ASN A N 1
ATOM 705 C CA . ASN A 1 93 ? 15.539 9.703 -40.451 1.00 90.25 93 ASN A CA 1
ATOM 706 C C . ASN A 1 93 ? 17.067 9.607 -40.290 1.00 90.25 93 ASN A C 1
ATOM 708 O O . ASN A 1 93 ? 17.682 10.563 -39.823 1.00 90.25 93 ASN A O 1
ATOM 712 N N . TYR A 1 94 ? 17.695 8.494 -40.696 1.00 88.12 94 TYR A N 1
ATOM 713 C CA . TYR A 1 94 ? 19.157 8.332 -40.661 1.00 88.12 94 TYR A CA 1
ATOM 714 C C . TYR A 1 94 ? 19.889 9.385 -41.514 1.00 88.12 94 TYR A C 1
ATOM 716 O O . TYR A 1 94 ? 20.987 9.811 -41.165 1.00 88.12 94 TYR A O 1
ATOM 724 N N . PHE A 1 95 ? 19.262 9.855 -42.596 1.00 88.25 95 PHE A N 1
ATOM 725 C CA . PHE A 1 95 ? 19.775 10.929 -43.452 1.00 88.25 95 PHE A CA 1
ATOM 726 C C . PHE A 1 95 ? 19.251 12.327 -43.084 1.00 88.25 95 PHE A C 1
ATOM 728 O O . PHE A 1 95 ? 19.487 13.276 -43.831 1.00 88.25 95 PHE A O 1
ATOM 735 N N . GLY A 1 96 ? 18.560 12.483 -41.950 1.00 87.44 96 GLY A N 1
ATOM 736 C CA . GLY A 1 96 ? 18.005 13.771 -41.521 1.00 87.44 96 GLY A CA 1
ATOM 737 C C . GLY A 1 96 ? 16.808 14.240 -42.357 1.00 87.44 96 GLY A C 1
ATOM 738 O O . GLY A 1 96 ? 16.595 15.446 -42.489 1.00 87.44 96 GLY A O 1
ATOM 739 N N . ILE A 1 97 ? 16.056 13.301 -42.941 1.00 89.06 97 ILE A N 1
ATOM 740 C CA . ILE A 1 97 ? 14.816 13.551 -43.683 1.00 89.06 97 ILE A CA 1
ATOM 741 C C . ILE A 1 97 ? 13.652 13.018 -42.851 1.00 89.06 97 ILE A C 1
ATOM 743 O O . ILE A 1 97 ? 13.504 11.811 -42.677 1.00 89.06 97 ILE A O 1
ATOM 747 N N . ASP A 1 98 ? 12.807 13.907 -42.350 1.00 87.06 98 ASP A N 1
ATOM 748 C CA . ASP A 1 98 ? 11.568 13.530 -41.676 1.00 87.06 98 ASP A CA 1
ATOM 749 C C . ASP A 1 98 ? 10.380 13.456 -42.664 1.00 87.06 98 ASP A C 1
ATOM 751 O O . ASP A 1 98 ? 10.433 13.949 -43.796 1.00 87.06 98 ASP A O 1
ATOM 755 N N . CYS A 1 99 ? 9.266 12.852 -42.237 1.00 88.94 99 CYS A N 1
ATOM 756 C CA . CYS A 1 99 ? 8.088 12.682 -43.097 1.00 88.94 99 CYS A CA 1
ATOM 757 C C . CYS A 1 99 ? 7.373 14.002 -43.452 1.00 88.94 99 CYS A C 1
ATOM 759 O O . CYS A 1 99 ? 6.655 14.039 -44.451 1.00 88.94 99 CYS A O 1
ATOM 761 N N . ILE A 1 100 ? 7.556 15.079 -42.676 1.00 84.81 100 ILE A N 1
ATOM 762 C CA . ILE A 1 100 ? 7.008 16.410 -42.981 1.00 84.81 100 ILE A CA 1
ATOM 763 C C . ILE A 1 100 ? 7.855 17.060 -44.076 1.00 84.81 100 ILE A C 1
ATOM 765 O O . ILE A 1 100 ? 7.293 17.586 -45.032 1.00 84.81 100 ILE A O 1
ATOM 769 N N . SER A 1 101 ? 9.184 16.943 -44.011 1.00 83.44 101 SER A N 1
ATOM 770 C CA . SER A 1 101 ? 10.087 17.349 -45.099 1.00 83.44 101 SER A CA 1
ATOM 771 C C . SER A 1 101 ? 9.795 16.595 -46.404 1.00 83.44 101 SER A C 1
ATOM 773 O O . SER A 1 101 ? 9.799 17.199 -47.476 1.00 83.44 101 SER A O 1
ATOM 775 N N . LEU A 1 102 ? 9.456 15.300 -46.334 1.00 89.94 102 LEU A N 1
ATOM 776 C CA . LEU A 1 102 ? 8.999 14.523 -47.497 1.00 89.94 102 LEU A CA 1
ATOM 777 C C . LEU A 1 102 ? 7.631 14.998 -48.031 1.00 89.94 102 LEU A C 1
ATOM 779 O O . LEU A 1 102 ? 7.433 15.065 -49.244 1.00 89.94 102 LEU A O 1
ATOM 783 N N . TYR A 1 103 ? 6.696 15.359 -47.147 1.00 89.06 103 TYR A N 1
ATOM 784 C CA . TYR A 1 103 ? 5.377 15.900 -47.507 1.00 89.06 103 TYR A CA 1
ATOM 785 C C . TYR A 1 103 ? 5.447 17.315 -48.104 1.00 89.06 103 TYR A C 1
ATOM 787 O O . TYR A 1 103 ? 4.708 17.629 -49.031 1.00 89.06 103 TYR A O 1
ATOM 795 N N . ALA A 1 104 ? 6.354 18.157 -47.607 1.00 84.88 104 ALA A N 1
ATOM 796 C CA . ALA A 1 104 ? 6.582 19.519 -48.091 1.00 84.88 104 ALA A CA 1
ATOM 797 C C . ALA A 1 104 ? 7.483 19.587 -49.341 1.00 84.88 104 ALA A C 1
ATOM 799 O O . ALA A 1 104 ? 7.630 20.657 -49.935 1.00 84.88 104 ALA A O 1
ATOM 800 N N . GLY A 1 105 ? 8.099 18.466 -49.732 1.00 88.31 105 GLY A N 1
ATOM 801 C CA . GLY A 1 105 ? 8.909 18.357 -50.942 1.00 88.31 105 GLY A CA 1
ATOM 802 C C . GLY A 1 105 ? 8.108 18.575 -52.230 1.00 88.31 105 GLY A C 1
ATOM 803 O O . GLY A 1 105 ? 6.879 18.550 -52.245 1.00 88.31 105 GLY A O 1
ATOM 804 N N . GLN A 1 106 ? 8.817 18.764 -53.339 1.00 92.62 106 GLN A N 1
ATOM 805 C CA . GLN A 1 106 ? 8.243 18.934 -54.672 1.00 92.62 106 GLN A CA 1
ATOM 806 C C . GLN A 1 106 ? 8.589 17.738 -55.553 1.00 92.62 106 GLN A C 1
ATOM 808 O O . GLN A 1 106 ? 9.769 17.421 -55.735 1.00 92.62 106 GLN A O 1
ATOM 813 N N . VAL A 1 107 ? 7.568 17.100 -56.134 1.00 92.06 107 VAL A N 1
ATOM 814 C CA . VAL A 1 107 ? 7.764 16.096 -57.186 1.00 92.06 107 VAL A CA 1
ATOM 815 C C . VAL A 1 107 ? 8.267 16.788 -58.447 1.00 92.06 107 VAL A C 1
ATOM 817 O O . VAL A 1 107 ? 7.605 17.672 -58.991 1.00 92.06 107 VAL A O 1
ATOM 820 N N . ARG A 1 108 ? 9.440 16.374 -58.922 1.00 91.06 108 ARG A N 1
ATOM 821 C CA . ARG A 1 108 ? 9.980 16.768 -60.225 1.00 91.06 108 ARG A CA 1
ATOM 822 C C . ARG A 1 108 ? 10.818 15.645 -60.815 1.00 91.06 108 ARG A C 1
ATOM 824 O O . ARG A 1 108 ? 11.300 14.767 -60.103 1.00 91.06 108 ARG A O 1
ATOM 831 N N . ARG A 1 109 ? 11.069 15.719 -62.118 1.00 88.25 109 ARG A N 1
ATOM 832 C CA . ARG A 1 109 ? 12.117 14.910 -62.741 1.00 88.25 109 ARG A CA 1
ATOM 833 C C . ARG A 1 109 ? 13.495 15.451 -62.343 1.00 88.25 109 ARG A C 1
ATOM 835 O O . ARG A 1 109 ? 13.672 16.671 -62.263 1.00 88.25 109 ARG A O 1
ATOM 842 N N . ILE A 1 110 ? 14.438 14.550 -62.082 1.00 86.81 110 ILE A N 1
ATOM 843 C CA . ILE A 1 110 ? 15.838 14.872 -61.786 1.00 86.81 110 ILE A CA 1
ATOM 844 C C . ILE A 1 110 ? 16.752 14.309 -62.880 1.00 86.81 110 ILE A C 1
ATOM 846 O O . ILE A 1 110 ? 16.497 13.220 -63.399 1.00 86.81 110 ILE A O 1
ATOM 850 N N . ASP A 1 111 ? 17.813 15.037 -63.228 1.00 85.44 111 ASP A N 1
ATOM 851 C CA . ASP A 1 111 ? 18.880 14.516 -64.092 1.00 85.44 111 ASP A CA 1
ATOM 852 C C . ASP A 1 111 ? 19.933 13.787 -63.246 1.00 85.44 111 ASP A C 1
ATOM 854 O O . ASP A 1 111 ? 20.337 14.261 -62.183 1.00 85.44 111 ASP A O 1
ATOM 858 N N . TYR A 1 112 ? 20.418 12.639 -63.720 1.00 81.19 112 TYR A N 1
ATOM 859 C CA . TYR A 1 112 ? 21.431 11.860 -63.005 1.00 81.19 112 TYR A CA 1
ATOM 860 C C . TYR A 1 112 ? 22.796 12.563 -62.921 1.00 81.19 112 TYR A C 1
ATOM 862 O O . TYR A 1 112 ? 23.614 12.217 -62.065 1.00 81.19 112 TYR A O 1
ATOM 870 N N . ASN A 1 113 ? 23.028 13.568 -63.774 1.00 83.69 113 ASN A N 1
ATOM 871 C CA . ASN A 1 113 ? 24.200 14.440 -63.751 1.00 83.69 113 ASN A CA 1
ATOM 872 C C . ASN A 1 113 ? 23.990 15.735 -62.946 1.00 83.69 113 ASN A C 1
ATOM 874 O O . ASN A 1 113 ? 24.906 16.565 -62.900 1.00 83.69 113 ASN A O 1
ATOM 878 N N . GLU A 1 114 ? 22.830 15.948 -62.306 1.00 86.00 114 GLU A N 1
ATOM 879 C CA . GLU A 1 114 ? 22.649 17.098 -61.411 1.00 86.00 114 GLU A CA 1
ATOM 880 C C . GLU A 1 114 ? 23.747 17.145 -60.336 1.00 86.00 114 GLU A C 1
ATOM 882 O O . GLU A 1 114 ? 24.359 16.136 -59.972 1.00 86.00 114 GLU A O 1
ATOM 887 N N . TYR A 1 115 ? 24.029 18.355 -59.844 1.00 88.06 115 TYR A N 1
ATOM 888 C CA . TYR A 1 115 ? 25.114 18.613 -58.889 1.00 88.06 115 TYR A CA 1
ATOM 889 C C . TYR A 1 115 ? 26.491 18.121 -59.388 1.00 88.06 115 TYR A C 1
ATOM 891 O O . TYR A 1 115 ? 27.360 17.767 -58.597 1.00 88.06 115 TYR A O 1
ATOM 899 N N . GLY A 1 116 ? 26.702 18.093 -60.711 1.00 85.50 116 GLY A N 1
ATOM 900 C CA . GLY A 1 116 ? 27.960 17.667 -61.331 1.00 85.50 116 GLY A CA 1
ATOM 901 C C . GLY A 1 116 ? 28.192 16.154 -61.274 1.00 85.50 116 GLY A C 1
ATOM 902 O O . GLY A 1 116 ? 29.332 15.720 -61.128 1.00 85.50 116 GLY A O 1
ATOM 903 N N . GLY A 1 117 ? 27.121 15.355 -61.328 1.00 84.31 117 GLY A N 1
ATOM 904 C CA . GLY A 1 117 ? 27.183 13.894 -61.202 1.00 84.31 117 GLY A CA 1
ATOM 905 C C . GLY A 1 117 ? 27.460 13.403 -59.778 1.00 84.31 117 GLY A C 1
ATOM 906 O O . GLY A 1 117 ? 27.821 12.243 -59.591 1.00 84.31 117 GLY A O 1
ATOM 907 N N . GLN A 1 118 ? 27.298 14.271 -58.772 1.00 87.88 118 GLN A N 1
ATOM 908 C CA . GLN A 1 118 ? 27.528 13.954 -57.358 1.00 87.88 118 GLN A CA 1
ATOM 909 C C . GLN A 1 118 ? 26.289 13.406 -56.637 1.00 87.88 118 GLN A C 1
ATOM 911 O O . GLN A 1 118 ? 26.301 13.303 -55.413 1.00 87.88 118 GLN A O 1
ATOM 916 N N . LEU A 1 119 ? 25.220 13.053 -57.351 1.00 90.38 119 LEU A N 1
ATOM 917 C CA . LEU A 1 119 ? 24.091 12.348 -56.750 1.00 90.38 119 LEU A CA 1
ATOM 918 C C . LEU A 1 119 ? 24.493 10.915 -56.388 1.00 90.38 119 LEU A C 1
ATOM 920 O O . LEU A 1 119 ? 24.981 10.184 -57.244 1.00 90.38 119 LEU A O 1
ATOM 924 N N . TYR A 1 120 ? 24.261 10.500 -55.144 1.00 91.62 120 TYR A N 1
ATOM 925 C CA . TYR A 1 120 ? 24.428 9.125 -54.668 1.00 91.62 120 TYR A CA 1
ATOM 926 C C . TYR A 1 120 ? 23.071 8.549 -54.288 1.00 91.62 120 TYR A C 1
ATOM 928 O O . TYR A 1 120 ? 22.383 9.113 -53.442 1.00 91.62 120 TYR A O 1
ATOM 936 N N . SER A 1 121 ? 22.706 7.419 -54.889 1.00 91.00 121 SER A N 1
ATOM 937 C CA . SER A 1 121 ? 21.437 6.720 -54.673 1.00 91.00 121 SER A CA 1
ATOM 938 C C . SER A 1 121 ? 21.651 5.440 -53.866 1.00 91.00 121 SER A C 1
ATOM 940 O O . SER A 1 121 ? 22.638 4.729 -54.077 1.00 91.00 121 SER A O 1
ATOM 942 N N . MET A 1 122 ? 20.745 5.158 -52.931 1.00 91.06 122 MET A N 1
ATOM 943 C CA . MET A 1 122 ? 20.788 4.001 -52.037 1.00 91.06 122 MET A CA 1
ATOM 944 C C . MET A 1 122 ? 19.939 2.841 -52.559 1.00 91.06 122 MET A C 1
ATOM 946 O O . MET A 1 122 ? 18.777 3.038 -52.892 1.00 91.06 122 MET A O 1
ATOM 950 N N . GLY A 1 123 ? 20.478 1.621 -52.534 1.00 89.19 123 GLY A N 1
ATOM 951 C CA . GLY A 1 123 ? 19.723 0.390 -52.775 1.00 89.19 123 GLY A CA 1
ATOM 952 C C . GLY A 1 123 ? 20.058 -0.733 -51.790 1.00 89.19 123 GLY A C 1
ATOM 953 O O . GLY A 1 123 ? 20.996 -0.631 -50.996 1.00 89.19 123 GLY A O 1
ATOM 954 N N . ARG A 1 124 ? 19.278 -1.819 -51.835 1.00 87.56 124 ARG A N 1
ATOM 955 C CA . ARG A 1 124 ? 19.399 -2.980 -50.927 1.00 87.56 124 ARG A CA 1
ATOM 956 C C . ARG A 1 124 ? 20.502 -3.976 -51.297 1.00 87.56 124 ARG A C 1
ATOM 958 O O . ARG A 1 124 ? 20.971 -4.703 -50.429 1.00 87.56 124 ARG A O 1
ATOM 965 N N . ILE A 1 125 ? 20.904 -4.041 -52.567 1.00 84.75 125 ILE A N 1
ATOM 966 C CA . ILE A 1 125 ? 21.817 -5.073 -53.092 1.00 84.75 125 ILE A CA 1
ATOM 967 C C . ILE A 1 125 ? 23.166 -4.428 -53.445 1.00 84.75 125 ILE A C 1
ATOM 969 O O . ILE A 1 125 ? 23.147 -3.366 -54.068 1.00 84.75 125 ILE A O 1
ATOM 973 N N . PRO A 1 126 ? 24.325 -5.025 -53.101 1.00 88.06 126 PRO A N 1
ATOM 974 C CA . PRO A 1 126 ? 25.633 -4.550 -53.554 1.00 88.06 126 PRO A CA 1
ATOM 975 C C . PRO A 1 126 ? 25.875 -4.903 -55.026 1.00 88.06 126 PRO A C 1
ATOM 977 O O . PRO A 1 126 ? 25.563 -6.011 -55.460 1.00 88.06 126 PRO A O 1
ATOM 980 N N . TYR A 1 127 ? 26.484 -3.987 -55.779 1.00 81.75 127 TYR A N 1
ATOM 981 C CA . TYR A 1 127 ? 26.876 -4.202 -57.181 1.00 81.75 127 TYR A CA 1
ATOM 982 C C . TYR A 1 127 ? 28.397 -4.128 -57.397 1.00 81.75 127 TYR A C 1
ATOM 984 O O . TYR A 1 127 ? 28.875 -4.476 -58.474 1.00 81.75 127 TYR A O 1
ATOM 992 N N . GLY A 1 128 ? 29.175 -3.719 -56.388 1.00 78.56 128 GLY A N 1
ATOM 993 C CA . GLY A 1 128 ? 30.641 -3.726 -56.444 1.00 78.56 128 GLY A CA 1
ATOM 994 C C . GLY A 1 128 ? 31.258 -2.615 -57.300 1.00 78.56 128 GLY A C 1
ATOM 995 O O . GLY A 1 128 ? 32.402 -2.744 -57.735 1.00 78.56 128 GLY A O 1
ATOM 996 N N . PHE A 1 129 ? 30.528 -1.524 -57.555 1.00 81.06 129 PHE A N 1
ATOM 997 C CA . PHE A 1 129 ? 31.085 -0.347 -58.229 1.00 81.06 129 PHE A CA 1
ATOM 998 C C . PHE A 1 129 ? 32.209 0.295 -57.397 1.00 81.06 129 PHE A C 1
ATOM 1000 O O . PHE A 1 129 ? 32.148 0.327 -56.171 1.00 81.06 129 PHE A O 1
ATOM 1007 N N . ALA A 1 130 ? 33.212 0.883 -58.057 1.00 72.56 130 ALA A N 1
ATOM 1008 C CA . ALA A 1 130 ? 34.407 1.432 -57.396 1.00 72.56 130 ALA A CA 1
ATOM 1009 C C . ALA A 1 130 ? 34.141 2.596 -56.411 1.00 72.56 130 ALA A C 1
ATOM 1011 O O . ALA A 1 130 ? 35.011 2.931 -55.611 1.00 72.56 130 ALA A O 1
ATOM 1012 N N . SER A 1 131 ? 32.957 3.211 -56.469 1.00 80.94 131 SER A N 1
ATOM 1013 C CA . SER A 1 131 ? 32.497 4.262 -55.545 1.00 80.94 131 SER A CA 1
ATOM 1014 C C . SER A 1 131 ? 31.246 3.847 -54.758 1.00 80.94 131 SER A C 1
ATOM 1016 O O . SER A 1 131 ? 30.513 4.700 -54.264 1.00 80.94 131 SER A O 1
ATOM 1018 N N . GLU A 1 132 ? 30.968 2.545 -54.666 1.00 85.62 132 GLU A N 1
ATOM 1019 C CA . GLU A 1 132 ? 29.911 2.010 -53.811 1.00 85.62 132 GLU A CA 1
ATOM 1020 C C . GLU A 1 132 ? 30.350 1.996 -52.340 1.00 85.62 132 GLU A C 1
ATOM 1022 O O . GLU A 1 132 ? 31.436 1.528 -52.002 1.00 85.62 132 GLU A O 1
ATOM 1027 N N . VAL A 1 133 ? 29.484 2.493 -51.457 1.00 87.38 133 VAL A N 1
ATOM 1028 C CA . VAL A 1 133 ? 29.713 2.572 -50.012 1.00 87.38 133 VAL A CA 1
ATOM 1029 C C . VAL A 1 133 ? 28.610 1.809 -49.285 1.00 87.38 133 VAL A C 1
ATOM 1031 O O . VAL A 1 133 ? 27.425 2.107 -49.443 1.00 87.38 133 VAL A O 1
ATOM 1034 N N . SER A 1 134 ? 28.993 0.838 -48.455 1.00 86.94 134 SER A N 1
ATOM 1035 C CA . SER A 1 134 ? 28.073 0.158 -47.539 1.00 86.94 134 SER A CA 1
ATOM 1036 C C . SER A 1 134 ? 27.709 1.071 -46.365 1.00 86.94 134 SER A C 1
ATOM 1038 O O . SER A 1 134 ? 28.591 1.513 -45.627 1.00 86.94 134 SER A O 1
ATOM 1040 N N . VAL A 1 135 ? 26.416 1.301 -46.154 1.00 87.75 135 VAL A N 1
ATOM 1041 C CA . VAL A 1 135 ? 25.859 2.098 -45.057 1.00 87.75 135 VAL A CA 1
ATOM 1042 C C . VAL A 1 135 ? 25.081 1.168 -44.130 1.00 87.75 135 VAL A C 1
ATOM 1044 O O . VAL A 1 135 ? 24.113 0.535 -44.543 1.00 87.75 135 VAL A O 1
ATOM 1047 N N . SER A 1 136 ? 25.505 1.069 -42.870 1.00 87.31 136 SER A N 1
ATOM 1048 C CA . SER A 1 136 ? 24.802 0.282 -41.852 1.00 87.31 136 SER A CA 1
ATOM 1049 C C . SER A 1 136 ? 23.840 1.180 -41.081 1.00 87.31 136 SER A C 1
ATOM 1051 O O . SER A 1 136 ? 24.281 2.040 -40.323 1.00 87.31 136 SER A O 1
ATOM 1053 N N . ILE A 1 137 ? 22.537 0.969 -41.260 1.00 85.19 137 ILE A N 1
ATOM 1054 C CA . ILE A 1 137 ? 21.481 1.768 -40.635 1.00 85.19 137 ILE A CA 1
ATOM 1055 C C . ILE A 1 137 ? 20.923 0.996 -39.428 1.00 85.19 137 ILE A C 1
ATOM 1057 O O . ILE A 1 137 ? 20.404 -0.115 -39.602 1.00 85.19 137 ILE A O 1
ATOM 1061 N N . PRO A 1 138 ? 21.006 1.547 -38.199 1.00 82.31 138 PRO A N 1
ATOM 1062 C CA . PRO A 1 138 ? 20.439 0.919 -37.010 1.00 82.31 138 PRO A CA 1
ATOM 1063 C C . PRO A 1 138 ? 18.966 0.555 -37.211 1.00 82.31 138 PRO A C 1
ATOM 1065 O O . PRO A 1 138 ? 18.183 1.363 -37.702 1.00 82.31 138 PRO A O 1
ATOM 1068 N N . ASN A 1 139 ? 18.597 -0.666 -36.827 1.00 79.69 139 ASN A N 1
ATOM 1069 C CA . ASN A 1 139 ? 17.245 -1.232 -36.934 1.00 79.69 139 ASN A CA 1
ATOM 1070 C C . ASN A 1 139 ? 16.664 -1.387 -38.358 1.00 79.69 139 ASN A C 1
ATOM 1072 O O . ASN A 1 139 ? 15.566 -1.913 -38.465 1.00 79.69 139 ASN A O 1
ATOM 1076 N N . ALA A 1 140 ? 17.377 -1.005 -39.428 1.00 82.31 140 ALA A N 1
ATOM 1077 C CA . ALA A 1 140 ? 16.930 -1.188 -40.821 1.00 82.31 140 ALA A CA 1
ATOM 1078 C C . ALA A 1 140 ? 17.852 -2.093 -41.666 1.00 82.31 140 ALA A C 1
ATOM 1080 O O . ALA A 1 140 ? 17.450 -2.549 -42.738 1.00 82.31 140 ALA A O 1
ATOM 1081 N N . GLY A 1 141 ? 19.089 -2.345 -41.216 1.00 86.94 141 GLY A N 1
ATOM 1082 C CA . GLY A 1 141 ? 20.055 -3.230 -41.880 1.00 86.94 141 GLY A CA 1
ATOM 1083 C C . GLY A 1 141 ? 21.127 -2.501 -42.700 1.00 86.94 141 GLY A C 1
ATOM 1084 O O . GLY A 1 141 ? 21.359 -1.303 -42.536 1.00 86.94 141 GLY A O 1
ATOM 1085 N N . THR A 1 142 ? 21.827 -3.240 -43.563 1.00 88.81 142 THR A N 1
ATOM 1086 C CA . THR A 1 142 ? 22.880 -2.694 -44.435 1.00 88.81 142 THR A CA 1
ATOM 1087 C C . THR A 1 142 ? 22.331 -2.383 -45.822 1.00 88.81 142 THR A C 1
ATOM 1089 O O . THR A 1 142 ? 21.721 -3.236 -46.460 1.00 88.81 142 THR A O 1
ATOM 1092 N N . TYR A 1 143 ? 22.602 -1.169 -46.290 1.00 91.75 143 TYR A N 1
ATOM 1093 C CA . TYR A 1 143 ? 22.263 -0.667 -47.618 1.00 91.75 143 TYR A CA 1
ATOM 1094 C C . TYR A 1 143 ? 23.537 -0.221 -48.338 1.00 91.75 143 TYR A C 1
ATOM 1096 O O . TYR A 1 143 ? 24.602 -0.099 -47.732 1.00 91.75 143 TYR A O 1
ATOM 1104 N N . TYR A 1 144 ? 23.437 0.042 -49.636 1.00 90.12 144 TYR A N 1
ATOM 1105 C CA . TYR A 1 144 ? 24.580 0.358 -50.485 1.00 90.12 144 TYR A CA 1
ATOM 1106 C C . TYR A 1 144 ? 24.288 1.632 -51.270 1.00 90.12 144 TYR A C 1
ATOM 1108 O O . TYR A 1 144 ? 23.347 1.675 -52.062 1.00 90.12 144 TYR A O 1
ATOM 1116 N N . MET A 1 145 ? 25.078 2.679 -51.031 1.00 90.62 145 MET A N 1
ATOM 1117 C CA . MET A 1 145 ? 25.003 3.926 -51.791 1.00 90.62 145 MET A CA 1
ATOM 1118 C C . MET A 1 145 ? 26.037 3.928 -52.902 1.00 90.62 145 MET A C 1
ATOM 1120 O O . MET A 1 145 ? 27.190 3.571 -52.680 1.00 90.62 145 MET A O 1
ATOM 1124 N N . ARG A 1 146 ? 25.638 4.371 -54.088 1.00 90.00 146 ARG A N 1
ATOM 1125 C CA . ARG A 1 146 ? 26.493 4.465 -55.278 1.00 90.00 146 ARG A CA 1
ATOM 1126 C C . ARG A 1 146 ? 26.152 5.733 -56.060 1.00 90.00 146 ARG A C 1
ATOM 1128 O O . ARG A 1 146 ? 25.007 6.178 -55.963 1.00 90.00 146 ARG A O 1
ATOM 1135 N N . PRO A 1 147 ? 27.074 6.300 -56.856 1.00 89.75 147 PRO A N 1
ATOM 1136 C CA . PRO A 1 147 ? 26.742 7.402 -57.752 1.00 89.75 147 PRO A CA 1
ATOM 1137 C C . PRO A 1 147 ? 25.541 7.037 -58.633 1.00 89.75 147 PRO A C 1
ATOM 1139 O O . PRO A 1 147 ? 25.508 5.944 -59.198 1.00 89.75 147 PRO A O 1
ATOM 1142 N N . LEU A 1 148 ? 24.564 7.930 -58.776 1.00 87.56 148 LEU A N 1
ATOM 1143 C CA . LEU A 1 148 ? 23.383 7.729 -59.624 1.00 87.56 148 LEU A CA 1
ATOM 1144 C C . LEU A 1 148 ? 23.795 7.591 -61.104 1.00 87.56 148 LEU A C 1
ATOM 1146 O O . LEU A 1 148 ? 23.193 6.821 -61.846 1.00 87.56 148 LEU A O 1
ATOM 1150 N N . THR A 1 149 ? 24.910 8.220 -61.487 1.00 85.00 149 THR A N 1
ATOM 1151 C CA . THR A 1 149 ? 25.615 8.034 -62.768 1.00 85.00 149 THR A CA 1
ATOM 1152 C C . THR A 1 149 ? 26.035 6.586 -63.054 1.00 85.00 149 THR A C 1
ATOM 1154 O O . THR A 1 149 ? 26.192 6.240 -64.223 1.00 85.00 149 THR A O 1
ATOM 1157 N N . SER A 1 150 ? 26.150 5.709 -62.044 1.00 83.19 150 SER A N 1
ATOM 1158 C CA . SER A 1 150 ? 26.431 4.270 -62.247 1.00 83.19 150 SER A CA 1
ATOM 1159 C C . SER A 1 150 ? 25.331 3.552 -63.036 1.00 83.19 150 SER A C 1
ATOM 1161 O O . SER A 1 150 ? 25.575 2.477 -63.577 1.00 83.19 150 SER A O 1
ATOM 1163 N N . TRP A 1 151 ? 24.130 4.136 -63.101 1.00 77.00 151 TRP A N 1
ATOM 1164 C CA . TRP A 1 151 ? 22.994 3.620 -63.866 1.00 77.00 151 TRP A CA 1
ATOM 1165 C C . TRP A 1 151 ? 22.848 4.264 -65.256 1.00 77.00 151 TRP A C 1
ATOM 1167 O O . TRP A 1 151 ? 21.897 3.955 -65.964 1.00 77.00 151 TRP A O 1
ATOM 1177 N N . GLY A 1 152 ? 23.763 5.149 -65.668 1.00 70.69 152 GLY A N 1
ATOM 1178 C CA . GLY A 1 152 ? 23.746 5.766 -66.999 1.00 70.69 152 GLY A CA 1
ATOM 1179 C C . GLY A 1 152 ? 22.438 6.496 -67.340 1.00 70.69 152 GLY A C 1
ATOM 1180 O O . GLY A 1 152 ? 21.827 7.148 -66.494 1.00 70.69 152 GLY A O 1
ATOM 1181 N N . ASP A 1 153 ? 21.997 6.378 -68.593 1.00 64.44 153 ASP A N 1
ATOM 1182 C CA . ASP A 1 153 ? 20.775 7.007 -69.107 1.00 64.44 153 ASP A CA 1
ATOM 1183 C C . ASP A 1 153 ? 19.483 6.218 -68.798 1.00 64.44 153 ASP A C 1
ATOM 1185 O O . ASP A 1 153 ? 18.386 6.685 -69.116 1.00 64.44 153 ASP A O 1
ATOM 1189 N N . HIS A 1 154 ? 19.567 5.087 -68.082 1.00 64.06 154 HIS A N 1
ATOM 1190 C CA . HIS A 1 154 ? 18.401 4.331 -67.589 1.00 64.06 154 HIS A CA 1
ATOM 1191 C C . HIS A 1 154 ? 17.511 5.149 -66.620 1.00 64.06 154 HIS A C 1
ATOM 1193 O O . HIS A 1 154 ? 16.355 4.802 -66.378 1.00 64.06 154 HIS A O 1
ATOM 1199 N N . CYS A 1 155 ? 18.005 6.291 -66.120 1.00 63.16 155 CYS A N 1
ATOM 1200 C CA . CYS A 1 155 ? 17.196 7.323 -65.457 1.00 63.16 155 CYS A CA 1
ATOM 1201 C C . CYS A 1 155 ? 16.130 7.965 -66.374 1.00 63.16 155 CYS A C 1
ATOM 1203 O O . CYS A 1 155 ? 15.067 8.392 -65.912 1.00 63.16 155 CYS A O 1
ATOM 1205 N N . TYR A 1 156 ? 16.427 8.102 -67.670 1.00 58.31 156 TYR A N 1
ATOM 1206 C CA . TYR A 1 156 ? 15.594 8.828 -68.630 1.00 58.31 156 TYR A CA 1
ATOM 1207 C C . TYR A 1 156 ? 14.688 7.923 -69.464 1.00 58.31 156 TYR A C 1
ATOM 1209 O O . TYR A 1 156 ? 13.537 8.291 -69.713 1.00 58.31 156 TYR A O 1
ATOM 1217 N N . ASN A 1 157 ? 15.183 6.755 -69.868 1.00 54.62 157 ASN A N 1
ATOM 1218 C CA . ASN A 1 157 ? 14.513 5.930 -70.876 1.00 54.62 157 ASN A CA 1
ATOM 1219 C C . ASN A 1 157 ? 13.316 5.119 -70.332 1.00 54.62 157 ASN A C 1
ATOM 1221 O O . ASN A 1 157 ? 12.380 4.849 -71.081 1.00 54.62 157 ASN A O 1
ATOM 1225 N N . ASP A 1 158 ? 13.283 4.816 -69.029 1.00 55.91 158 ASP A N 1
ATOM 1226 C CA . ASP A 1 158 ? 12.322 3.879 -68.415 1.00 55.91 158 ASP A CA 1
ATOM 1227 C C . ASP A 1 158 ? 11.184 4.569 -67.622 1.00 55.91 158 ASP A C 1
ATOM 1229 O O . ASP A 1 158 ? 10.821 4.176 -66.514 1.00 55.91 158 ASP A O 1
ATOM 1233 N N . GLY A 1 159 ? 10.597 5.631 -68.185 1.00 51.81 159 GLY A N 1
ATOM 1234 C CA . GLY A 1 159 ? 9.301 6.184 -67.747 1.00 51.81 159 GLY A CA 1
ATOM 1235 C C . GLY A 1 159 ? 9.295 7.003 -66.444 1.00 51.81 159 GLY A C 1
ATOM 1236 O O . GLY A 1 159 ? 9.025 8.200 -66.503 1.00 51.81 159 GLY A O 1
ATOM 1237 N N . HIS A 1 160 ? 9.603 6.384 -65.297 1.00 52.81 160 HIS A N 1
ATOM 1238 C CA . HIS A 1 160 ? 9.461 6.975 -63.949 1.00 52.81 160 HIS A CA 1
ATOM 1239 C C . HIS A 1 160 ? 10.705 6.862 -63.048 1.00 52.81 160 HIS A C 1
ATOM 1241 O O . HIS A 1 160 ? 10.707 7.408 -61.945 1.00 52.81 160 HIS A O 1
ATOM 1247 N N . ASN A 1 161 ? 11.782 6.202 -63.495 1.00 64.19 161 ASN A N 1
ATOM 1248 C CA . ASN A 1 161 ? 12.946 5.893 -62.647 1.00 64.19 161 ASN A CA 1
ATOM 1249 C C . ASN A 1 161 ? 13.567 7.107 -61.934 1.00 64.19 161 ASN A C 1
ATOM 1251 O O . ASN A 1 161 ? 14.045 6.965 -60.811 1.00 64.19 161 ASN A O 1
ATOM 1255 N N . CYS A 1 162 ? 13.556 8.285 -62.569 1.00 74.75 162 CYS A N 1
ATOM 1256 C CA . CYS A 1 162 ? 14.130 9.516 -62.011 1.00 74.75 162 CYS A CA 1
ATOM 1257 C C . CYS A 1 162 ? 13.116 10.670 -61.919 1.00 74.75 162 CYS A C 1
ATOM 1259 O O . CYS A 1 162 ? 13.469 11.848 -61.953 1.00 74.75 162 CYS A O 1
ATOM 1261 N N . GLU A 1 163 ? 11.837 10.323 -61.757 1.00 88.50 163 GLU A N 1
ATOM 1262 C CA . GLU A 1 163 ? 10.856 11.189 -61.102 1.00 88.50 163 GLU A CA 1
ATOM 1263 C C . GLU A 1 163 ? 11.044 11.068 -59.584 1.00 88.50 163 GLU A C 1
ATOM 1265 O O . GLU A 1 163 ? 11.102 9.959 -59.049 1.00 88.50 163 GLU A O 1
ATOM 1270 N N . ALA A 1 164 ? 11.202 12.190 -58.882 1.00 91.94 164 ALA A N 1
ATOM 1271 C CA . ALA A 1 164 ? 11.584 12.186 -57.477 1.00 91.94 164 ALA A CA 1
ATOM 1272 C C . ALA A 1 164 ? 10.873 13.266 -56.664 1.00 91.94 164 ALA A C 1
ATOM 1274 O O . ALA A 1 164 ? 10.668 14.388 -57.128 1.00 91.94 164 ALA A O 1
ATOM 1275 N N . ILE A 1 165 ? 10.578 12.949 -55.404 1.00 95.31 165 ILE A N 1
ATOM 1276 C CA . ILE A 1 165 ? 10.231 13.950 -54.395 1.00 95.31 165 ILE A CA 1
ATOM 1277 C C . ILE A 1 165 ? 11.537 14.624 -53.991 1.00 95.31 165 ILE A C 1
ATOM 1279 O O . ILE A 1 165 ? 12.428 13.959 -53.465 1.00 95.31 165 ILE A O 1
ATOM 1283 N N . THR A 1 166 ? 11.667 15.920 -54.252 1.00 94.06 166 THR A N 1
ATOM 1284 C CA . THR A 1 166 ? 12.873 16.699 -53.943 1.00 94.06 166 THR A CA 1
ATOM 1285 C C . THR A 1 166 ? 12.594 17.710 -52.840 1.00 94.06 166 THR A C 1
ATOM 1287 O O . THR A 1 166 ? 11.533 18.331 -52.814 1.00 94.06 166 THR A O 1
ATOM 1290 N N . GLY A 1 167 ? 13.529 17.875 -51.911 1.00 92.31 167 GLY A N 1
ATOM 1291 C CA . GLY A 1 167 ? 13.361 18.771 -50.771 1.00 92.31 167 GLY A CA 1
ATOM 1292 C C . GLY A 1 167 ? 14.685 19.105 -50.099 1.00 92.31 167 GLY A C 1
ATOM 1293 O O . GLY A 1 167 ? 15.758 18.785 -50.614 1.00 92.31 167 GLY A O 1
ATOM 1294 N N . THR A 1 168 ? 14.601 19.739 -48.934 1.00 89.62 168 THR A N 1
ATOM 1295 C CA . THR A 1 168 ? 15.760 20.182 -48.151 1.00 89.62 168 THR A CA 1
ATOM 1296 C C . THR A 1 168 ? 15.749 19.500 -46.787 1.00 89.62 168 THR A C 1
ATOM 1298 O O . THR A 1 168 ? 14.705 19.422 -46.145 1.00 89.62 168 THR A O 1
ATOM 1301 N N . ARG A 1 169 ? 16.904 18.988 -46.357 1.00 85.19 169 ARG A N 1
ATOM 1302 C CA . ARG A 1 169 ? 17.133 18.401 -45.031 1.00 85.19 169 ARG A CA 1
ATOM 1303 C C . ARG A 1 169 ? 1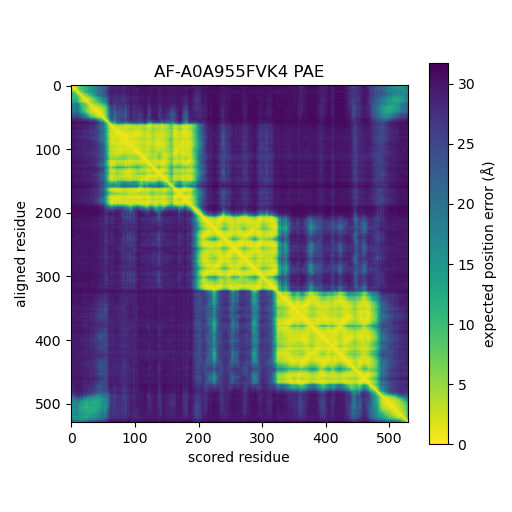7.224 19.489 -43.961 1.00 85.19 169 ARG A C 1
ATOM 1305 O O . ARG A 1 169 ? 17.430 20.663 -44.271 1.00 85.19 169 ARG A O 1
ATOM 1312 N N . ALA A 1 170 ? 17.140 19.096 -42.691 1.00 74.00 170 ALA A N 1
ATOM 1313 C CA . ALA A 1 170 ? 17.254 20.023 -41.558 1.00 74.00 170 ALA A CA 1
ATOM 1314 C C . ALA A 1 170 ? 18.594 20.799 -41.510 1.00 74.00 170 ALA A C 1
ATOM 1316 O O . ALA A 1 170 ? 18.660 21.871 -40.914 1.00 74.00 170 ALA A O 1
ATOM 1317 N N . ASP A 1 171 ? 19.648 20.284 -42.154 1.00 77.56 171 ASP A N 1
ATOM 1318 C CA . ASP A 1 171 ? 20.965 20.926 -42.293 1.00 77.56 171 ASP A CA 1
ATOM 1319 C C . ASP A 1 171 ? 21.078 21.888 -43.499 1.00 77.56 171 ASP A C 1
ATOM 1321 O O . ASP A 1 171 ? 22.142 22.456 -43.746 1.00 77.56 171 ASP A O 1
ATOM 1325 N N . GLY A 1 172 ? 19.995 22.082 -44.260 1.00 79.81 172 GLY A N 1
ATOM 1326 C CA . GLY A 1 172 ? 19.965 22.922 -45.458 1.00 79.81 172 GLY A CA 1
ATOM 1327 C C . GLY A 1 172 ? 20.439 22.234 -46.744 1.00 79.81 172 GLY A C 1
ATOM 1328 O O . GLY A 1 172 ? 20.411 22.859 -47.805 1.00 79.81 172 GLY A O 1
ATOM 1329 N N . THR A 1 173 ? 20.853 20.964 -46.700 1.00 85.81 173 THR A N 1
ATOM 1330 C CA . THR A 1 173 ? 21.309 20.230 -47.891 1.00 85.81 173 THR A CA 1
ATOM 1331 C C . THR A 1 173 ? 20.146 19.551 -48.633 1.00 85.81 173 THR A C 1
ATOM 1333 O O . THR A 1 173 ? 19.176 19.112 -48.011 1.00 85.81 173 THR A O 1
ATOM 1336 N N . PRO A 1 174 ? 20.189 19.436 -49.973 1.00 91.06 174 PRO A N 1
ATOM 1337 C CA . PRO A 1 174 ? 19.098 18.829 -50.732 1.00 91.06 174 PRO A CA 1
ATOM 1338 C C . PRO A 1 174 ? 19.005 17.314 -50.503 1.00 91.06 174 PRO A C 1
ATOM 1340 O O . PRO A 1 174 ? 20.012 16.640 -50.253 1.00 91.06 174 PRO A O 1
ATOM 1343 N N . PHE A 1 175 ? 17.798 16.772 -50.644 1.00 93.31 175 PHE A N 1
ATOM 1344 C CA . PHE A 1 175 ? 17.531 15.340 -50.771 1.00 93.31 175 PHE A CA 1
ATOM 1345 C C . PHE A 1 175 ? 16.563 15.062 -51.922 1.00 93.31 175 PHE A C 1
ATOM 1347 O O . PHE A 1 175 ? 15.786 15.930 -52.332 1.00 93.31 175 PHE A O 1
ATOM 1354 N N . MET A 1 176 ? 16.581 13.820 -52.399 1.00 94.31 176 MET A N 1
ATOM 1355 C CA . MET A 1 176 ? 15.611 13.287 -53.344 1.00 94.31 176 MET A CA 1
ATOM 1356 C C . MET A 1 176 ? 15.167 11.886 -52.908 1.00 94.31 176 MET A C 1
ATOM 1358 O O . MET A 1 176 ? 15.953 11.120 -52.353 1.00 94.31 176 MET A O 1
ATOM 1362 N N . VAL A 1 177 ? 13.923 11.521 -53.199 1.00 94.69 177 VAL A N 1
ATOM 1363 C CA . VAL A 1 177 ? 13.415 10.145 -53.103 1.00 94.69 177 VAL A CA 1
ATOM 1364 C C . VAL A 1 177 ? 12.838 9.775 -54.458 1.00 94.69 177 VAL A C 1
ATOM 1366 O O . VAL A 1 177 ? 11.863 10.390 -54.888 1.00 94.69 177 VAL A O 1
ATOM 1369 N N . LEU A 1 178 ? 13.442 8.794 -55.130 1.00 91.12 178 LEU A N 1
ATOM 1370 C CA . LEU A 1 178 ? 12.980 8.314 -56.434 1.00 91.12 178 LEU A CA 1
ATOM 1371 C C . LEU A 1 178 ? 11.627 7.610 -56.277 1.00 91.12 178 LEU A C 1
ATOM 1373 O O . LEU A 1 178 ? 11.521 6.663 -55.498 1.00 91.12 178 LEU A O 1
ATOM 1377 N N . LEU A 1 179 ? 10.598 8.039 -57.012 1.00 88.38 179 LEU A N 1
ATOM 1378 C CA . LEU A 1 179 ? 9.262 7.449 -56.902 1.00 88.38 179 LEU A CA 1
ATOM 1379 C C . LEU A 1 179 ? 9.250 5.993 -57.383 1.00 88.38 179 LEU A C 1
ATOM 1381 O O . LEU A 1 179 ? 8.709 5.148 -56.683 1.00 88.38 179 LEU A O 1
ATOM 1385 N N . GLY A 1 180 ? 9.916 5.666 -58.497 1.00 84.00 180 GLY A N 1
ATOM 1386 C CA . GLY A 1 180 ? 9.875 4.319 -59.091 1.00 84.00 180 GLY A CA 1
ATOM 1387 C C . GLY A 1 180 ? 10.435 3.169 -58.233 1.00 84.00 180 GLY A C 1
ATOM 1388 O O . GLY A 1 180 ? 10.115 2.016 -58.493 1.00 84.00 180 GLY A O 1
ATOM 1389 N N . CYS A 1 181 ? 11.247 3.455 -57.209 1.00 85.12 181 CYS A N 1
ATOM 1390 C CA . CYS A 1 181 ? 11.924 2.437 -56.382 1.00 85.12 181 CYS A CA 1
ATOM 1391 C C . CYS A 1 181 ? 12.034 2.797 -54.886 1.00 85.12 181 CYS A C 1
ATOM 1393 O O . CYS A 1 181 ? 12.599 2.049 -54.086 1.00 85.12 181 CYS A O 1
ATOM 1395 N N . GLY A 1 182 ? 11.553 3.980 -54.495 1.00 88.94 182 GLY A N 1
ATOM 1396 C CA . GLY A 1 182 ? 11.710 4.538 -53.152 1.00 88.94 182 GLY A CA 1
ATOM 1397 C C . GLY A 1 182 ? 13.150 4.877 -52.752 1.00 88.94 182 GLY A C 1
ATOM 1398 O O . GLY A 1 182 ? 13.375 5.265 -51.610 1.00 88.94 182 GLY A O 1
ATOM 1399 N N . ASN A 1 183 ? 14.138 4.737 -53.641 1.00 91.62 183 ASN A N 1
ATOM 1400 C CA . ASN A 1 183 ? 15.544 4.929 -53.291 1.00 91.62 183 ASN A CA 1
ATOM 1401 C C . ASN A 1 183 ? 15.822 6.386 -52.892 1.00 91.62 183 ASN A C 1
ATOM 1403 O O . ASN A 1 183 ? 15.672 7.310 -53.701 1.00 91.62 183 ASN A O 1
ATOM 1407 N N . ILE A 1 184 ? 16.287 6.588 -51.655 1.00 92.94 184 ILE A N 1
ATOM 1408 C CA . ILE A 1 184 ? 16.847 7.873 -51.232 1.00 92.94 184 ILE A CA 1
ATOM 1409 C C . ILE A 1 184 ? 18.084 8.190 -52.077 1.00 92.94 184 ILE A C 1
ATOM 1411 O O . ILE A 1 184 ? 18.937 7.335 -52.327 1.00 92.94 184 ILE A O 1
ATOM 1415 N N . THR A 1 185 ? 18.174 9.440 -52.516 1.00 92.38 185 THR A N 1
ATOM 1416 C CA . THR A 1 185 ? 19.306 9.991 -53.250 1.00 92.38 185 THR A CA 1
ATOM 1417 C C . THR A 1 185 ? 19.730 11.317 -52.613 1.00 92.38 185 THR A C 1
ATOM 1419 O O . THR A 1 185 ? 18.892 12.152 -52.276 1.00 92.38 185 THR A O 1
ATOM 1422 N N . ILE A 1 186 ? 21.033 11.504 -52.407 1.00 91.94 186 ILE A N 1
ATOM 1423 C CA . ILE A 1 186 ? 21.627 12.688 -51.760 1.00 91.94 186 ILE A CA 1
ATOM 1424 C C . ILE A 1 186 ? 22.775 13.247 -52.603 1.00 91.94 186 ILE A C 1
ATOM 1426 O O . ILE A 1 186 ? 23.312 12.553 -53.462 1.00 91.94 186 ILE A O 1
ATOM 1430 N N . VAL A 1 187 ? 23.176 14.492 -52.343 1.00 90.00 187 VAL A N 1
ATOM 1431 C CA . VAL A 1 187 ? 24.380 15.088 -52.942 1.00 90.00 187 VAL A CA 1
ATOM 1432 C C . VAL A 1 187 ? 25.609 14.729 -52.103 1.00 90.00 187 VAL A C 1
ATOM 1434 O O . VAL A 1 187 ? 25.631 14.987 -50.899 1.00 90.00 187 VAL A O 1
ATOM 1437 N N . GLY A 1 188 ? 26.628 14.176 -52.760 1.00 85.56 188 GLY A N 1
ATOM 1438 C CA . GLY A 1 188 ? 27.869 13.683 -52.163 1.00 85.56 188 GLY A CA 1
ATOM 1439 C C . GLY A 1 188 ? 27.788 12.218 -51.701 1.00 85.56 188 GLY A C 1
ATOM 1440 O O . GLY A 1 188 ? 26.693 11.680 -51.530 1.00 85.56 188 GLY A O 1
ATOM 1441 N N . PRO A 1 189 ? 28.939 11.549 -51.495 1.00 77.81 189 PRO A N 1
ATOM 1442 C CA . PRO A 1 189 ? 28.963 10.238 -50.852 1.00 77.81 189 PRO A CA 1
ATOM 1443 C C . PRO A 1 189 ? 28.413 10.342 -49.418 1.00 77.81 189 PRO A C 1
ATOM 1445 O O . PRO A 1 189 ? 28.556 11.398 -48.791 1.00 77.81 189 PRO A O 1
ATOM 1448 N N . PRO A 1 190 ? 27.821 9.269 -48.859 1.00 72.81 190 PRO A N 1
ATOM 1449 C CA . PRO A 1 190 ? 27.413 9.273 -47.459 1.00 72.81 190 PRO A CA 1
ATOM 1450 C C . PRO A 1 190 ? 28.617 9.577 -46.564 1.00 72.81 190 PRO A C 1
ATOM 1452 O O . PRO A 1 190 ? 29.712 9.050 -46.780 1.00 72.81 190 PRO A O 1
ATOM 1455 N N . ALA A 1 191 ? 28.409 10.414 -45.544 1.00 67.06 191 ALA A N 1
ATOM 1456 C CA . ALA A 1 191 ? 29.427 10.647 -44.529 1.00 67.06 191 ALA A CA 1
ATOM 1457 C C . ALA A 1 191 ? 29.857 9.298 -43.915 1.00 67.06 191 ALA A C 1
ATOM 1459 O O . ALA A 1 191 ? 28.996 8.434 -43.705 1.00 67.06 191 ALA A O 1
ATOM 1460 N N . PRO A 1 192 ? 31.161 9.086 -43.639 1.00 57.91 192 PRO A N 1
ATOM 1461 C CA . PRO A 1 192 ? 31.613 7.860 -42.994 1.00 57.91 192 PRO A CA 1
ATOM 1462 C C . PRO A 1 192 ? 30.830 7.668 -41.689 1.00 57.91 192 PRO A C 1
ATOM 1464 O O . PRO A 1 192 ? 30.607 8.657 -40.981 1.00 57.91 192 PRO A O 1
ATOM 1467 N N . PRO A 1 193 ? 30.379 6.438 -41.378 1.00 52.19 193 PRO A N 1
ATOM 1468 C CA . PRO A 1 193 ? 29.501 6.212 -40.241 1.00 52.19 193 PRO A CA 1
ATOM 1469 C C . PRO A 1 193 ? 30.173 6.753 -38.974 1.00 52.19 193 PRO A C 1
ATOM 1471 O O . PRO A 1 193 ? 31.343 6.427 -38.735 1.00 52.19 193 PRO A O 1
ATOM 1474 N N . PRO A 1 194 ? 29.481 7.585 -38.169 1.00 54.47 194 PRO A N 1
ATOM 1475 C CA . PRO A 1 194 ? 30.033 8.021 -36.898 1.00 54.47 194 PRO A CA 1
ATOM 1476 C C . PRO A 1 194 ? 30.401 6.780 -36.069 1.00 54.47 194 PRO A C 1
ATOM 1478 O O . PRO A 1 194 ? 29.695 5.766 -36.156 1.00 54.47 194 PRO A O 1
ATOM 1481 N N . PRO A 1 195 ? 31.505 6.821 -35.294 1.00 48.47 195 PRO A N 1
ATOM 1482 C CA . PRO A 1 195 ? 31.895 5.696 -34.450 1.00 48.47 195 PRO A CA 1
ATOM 1483 C C . PRO A 1 195 ? 30.688 5.282 -33.602 1.00 48.47 195 PRO A C 1
ATOM 1485 O O . PRO A 1 195 ? 29.986 6.174 -33.115 1.00 48.47 195 PRO A O 1
ATOM 1488 N N . PRO A 1 196 ? 30.408 3.970 -33.477 1.00 48.75 196 PRO A N 1
ATOM 1489 C CA . PRO A 1 196 ? 29.120 3.487 -33.000 1.00 48.75 196 PRO A CA 1
ATOM 1490 C C . PRO A 1 196 ? 28.792 4.153 -31.663 1.00 48.75 196 PRO A C 1
ATOM 1492 O O . PRO A 1 196 ? 29.545 3.956 -30.701 1.00 48.75 196 PRO A O 1
ATOM 1495 N N . PRO A 1 197 ? 27.719 4.965 -31.586 1.00 54.12 197 PRO A N 1
ATOM 1496 C CA . PRO A 1 197 ? 27.332 5.546 -30.317 1.00 54.12 197 PRO A CA 1
ATOM 1497 C C . PRO A 1 197 ? 27.040 4.395 -29.346 1.00 54.12 197 PRO A C 1
ATOM 1499 O O . PRO A 1 197 ? 26.501 3.366 -29.776 1.00 54.12 197 PRO A O 1
ATOM 1502 N N . PRO A 1 198 ? 27.390 4.531 -28.052 1.00 52.19 198 PRO A N 1
ATOM 1503 C CA . PRO A 1 198 ? 26.937 3.569 -27.057 1.00 52.19 198 PRO A CA 1
ATOM 1504 C C . PRO A 1 198 ? 25.416 3.422 -27.195 1.00 52.19 198 PRO A C 1
ATOM 1506 O O . PRO A 1 198 ? 24.749 4.424 -27.478 1.00 52.19 198 PRO A O 1
ATOM 1509 N N . PRO A 1 199 ? 24.875 2.194 -27.075 1.00 52.75 199 PRO A N 1
ATOM 1510 C CA . PRO A 1 199 ? 23.477 1.932 -27.387 1.00 52.75 199 PRO A CA 1
ATOM 1511 C C . PRO A 1 199 ? 22.601 2.944 -26.648 1.00 52.75 199 PRO A C 1
ATOM 1513 O O . PRO A 1 199 ? 22.797 3.114 -25.438 1.00 52.75 199 PRO A O 1
ATOM 1516 N N . PRO A 1 200 ? 21.687 3.651 -27.346 1.00 53.06 200 PRO A N 1
ATOM 1517 C CA . PRO A 1 200 ? 20.828 4.609 -26.679 1.00 53.06 200 PRO A CA 1
ATOM 1518 C C . PRO A 1 200 ? 20.107 3.863 -25.555 1.00 53.06 200 PRO A C 1
ATOM 1520 O O . PRO A 1 200 ? 19.583 2.770 -25.810 1.00 53.06 200 PRO A O 1
ATOM 1523 N N . PRO A 1 201 ? 20.123 4.384 -24.313 1.00 54.53 201 PRO A N 1
ATOM 1524 C CA . PRO A 1 201 ? 19.419 3.726 -23.228 1.00 54.53 201 PRO A CA 1
ATOM 1525 C C . PRO A 1 201 ? 17.956 3.535 -23.649 1.00 54.53 201 PRO A C 1
ATOM 1527 O O . PRO A 1 201 ? 17.415 4.409 -24.340 1.00 54.53 201 PRO A O 1
ATOM 1530 N N . PRO A 1 202 ? 17.318 2.405 -23.283 1.00 56.19 202 PRO A N 1
ATOM 1531 C CA . PRO A 1 202 ? 15.903 2.208 -23.569 1.00 56.19 202 PRO A CA 1
ATOM 1532 C C . PRO A 1 202 ? 15.127 3.447 -23.105 1.00 56.19 202 PRO A C 1
ATOM 1534 O O . PRO A 1 202 ? 15.496 4.010 -22.068 1.00 56.19 202 PRO A O 1
ATOM 1537 N N . PRO A 1 203 ? 14.111 3.905 -23.869 1.00 54.41 203 PRO A N 1
ATOM 1538 C CA . PRO A 1 203 ? 13.387 5.129 -23.550 1.00 54.41 203 PRO A CA 1
ATOM 1539 C C . PRO A 1 203 ? 12.981 5.077 -22.083 1.00 54.41 203 PRO A C 1
ATOM 1541 O O . PRO A 1 203 ? 12.326 4.116 -21.674 1.00 54.41 203 PRO A O 1
ATOM 1544 N N . ALA A 1 204 ? 13.471 6.054 -21.307 1.00 52.44 204 ALA A N 1
ATOM 1545 C CA . ALA A 1 204 ? 13.364 6.041 -19.854 1.00 52.44 204 ALA A CA 1
ATOM 1546 C C . ALA A 1 204 ? 11.899 5.759 -19.500 1.00 52.44 204 ALA A C 1
ATOM 1548 O O . ALA A 1 204 ? 11.035 6.511 -19.967 1.00 52.44 204 ALA A O 1
ATOM 1549 N N . PRO A 1 205 ? 11.588 4.658 -18.786 1.00 59.19 205 PRO A N 1
ATOM 1550 C CA . PRO A 1 205 ? 10.198 4.275 -18.630 1.00 59.19 205 PRO A CA 1
ATOM 1551 C C . PRO A 1 205 ? 9.494 5.396 -17.864 1.00 59.19 205 PRO A C 1
ATOM 1553 O O . PRO A 1 205 ? 10.121 6.056 -17.037 1.00 59.19 205 PRO A O 1
ATOM 1556 N N . ASN A 1 206 ? 8.234 5.688 -18.195 1.00 67.81 206 ASN A N 1
ATOM 1557 C CA . ASN A 1 206 ? 7.600 6.926 -17.738 1.00 67.81 206 ASN A CA 1
ATOM 1558 C C . ASN A 1 206 ? 7.735 7.095 -16.216 1.00 67.81 206 ASN A C 1
ATOM 1560 O O . ASN A 1 206 ? 7.417 6.177 -15.452 1.00 67.81 206 ASN A O 1
ATOM 1564 N N . LYS A 1 207 ? 8.203 8.277 -15.792 1.00 79.62 207 LYS A N 1
ATOM 1565 C CA . LYS A 1 207 ? 8.267 8.671 -14.383 1.00 79.62 207 LYS A CA 1
ATOM 1566 C C . LYS A 1 207 ? 6.867 8.546 -13.791 1.00 79.62 207 LYS A C 1
ATOM 1568 O O . LYS A 1 207 ? 5.966 9.295 -14.166 1.00 79.62 207 LYS A O 1
ATOM 1573 N N . LEU A 1 208 ? 6.703 7.608 -12.868 1.00 83.75 208 LEU A N 1
ATOM 1574 C CA . LEU A 1 208 ? 5.469 7.412 -12.124 1.00 83.75 208 LEU A CA 1
ATOM 1575 C C . LEU A 1 208 ? 5.724 7.817 -10.680 1.00 83.75 208 LEU A C 1
ATOM 1577 O O . LEU A 1 208 ? 6.686 7.355 -10.076 1.00 83.75 208 LEU A O 1
ATOM 1581 N N . ILE A 1 209 ? 4.844 8.646 -10.132 1.00 86.56 209 ILE A N 1
ATOM 1582 C CA . ILE A 1 209 ? 4.703 8.869 -8.694 1.00 86.56 209 ILE A CA 1
ATOM 1583 C C . ILE A 1 209 ? 3.227 8.630 -8.380 1.00 86.56 209 ILE A C 1
ATOM 1585 O O . ILE A 1 209 ? 2.353 9.064 -9.137 1.00 86.56 209 ILE A O 1
ATOM 1589 N N . ALA A 1 210 ? 2.955 7.926 -7.289 1.00 88.06 210 ALA A N 1
ATOM 1590 C CA . ALA A 1 210 ? 1.612 7.644 -6.809 1.00 88.06 210 ALA A CA 1
ATOM 1591 C C . ALA A 1 210 ? 1.559 7.700 -5.279 1.00 88.06 210 ALA A C 1
ATOM 1593 O O . ALA A 1 210 ? 2.553 7.451 -4.588 1.00 88.06 210 ALA A O 1
ATOM 1594 N N . CYS A 1 211 ? 0.378 8.004 -4.754 1.00 89.94 211 CYS A N 1
ATOM 1595 C CA . CYS A 1 211 ? 0.079 7.779 -3.353 1.00 89.94 211 CYS A CA 1
ATOM 1596 C C . CYS A 1 211 ? 0.112 6.274 -3.054 1.00 89.94 211 CYS A C 1
ATOM 1598 O O . CYS A 1 211 ? -0.370 5.478 -3.857 1.00 89.94 211 CYS A O 1
ATOM 1600 N N . ASN A 1 212 ? 0.729 5.886 -1.935 1.00 91.31 212 ASN A N 1
ATOM 1601 C CA . ASN A 1 212 ? 0.875 4.480 -1.555 1.00 91.31 212 ASN A CA 1
ATOM 1602 C C . ASN A 1 212 ? 0.058 4.137 -0.311 1.00 91.31 212 ASN A C 1
ATOM 1604 O O . ASN A 1 212 ? -0.693 3.173 -0.322 1.00 91.31 212 ASN A O 1
ATOM 1608 N N . ALA A 1 213 ? 0.237 4.898 0.771 1.00 91.75 213 ALA A N 1
ATOM 1609 C CA . ALA A 1 213 ? -0.510 4.685 2.005 1.00 91.75 213 ALA A CA 1
ATOM 1610 C C . ALA A 1 213 ? -0.479 5.917 2.910 1.00 91.75 213 ALA A C 1
ATOM 1612 O O . ALA A 1 213 ? 0.552 6.582 3.045 1.00 91.75 213 ALA A O 1
ATOM 1613 N N . LEU A 1 214 ? -1.585 6.141 3.610 1.00 92.38 214 LEU A N 1
ATOM 1614 C CA . LEU A 1 214 ? -1.674 6.986 4.785 1.00 92.38 214 LEU A CA 1
ATOM 1615 C C . LEU A 1 214 ? -1.630 6.098 6.033 1.00 92.38 214 LEU A C 1
ATOM 1617 O O . LEU A 1 214 ? -2.558 5.345 6.319 1.00 92.38 214 LEU A O 1
ATOM 1621 N N . LEU A 1 215 ? -0.524 6.172 6.771 1.00 90.50 215 LEU A N 1
ATOM 1622 C CA . LEU A 1 215 ? -0.357 5.488 8.050 1.00 90.50 215 LEU A CA 1
ATOM 1623 C C . LEU A 1 215 ? -0.879 6.369 9.183 1.00 90.50 215 LEU A C 1
ATOM 1625 O O . LEU A 1 215 ? -0.676 7.583 9.164 1.00 90.50 215 LEU A O 1
ATOM 1629 N N . MET A 1 216 ? -1.475 5.753 10.200 1.00 90.75 216 MET A N 1
ATOM 1630 C CA . MET A 1 216 ? -2.042 6.434 11.366 1.00 90.75 216 MET A CA 1
ATOM 1631 C C . MET A 1 216 ? -1.553 5.795 12.670 1.00 90.75 216 MET A C 1
ATOM 1633 O O . MET A 1 216 ? -1.102 4.652 12.679 1.00 90.75 216 MET A O 1
ATOM 1637 N N . SER A 1 217 ? -1.640 6.527 13.783 1.00 86.38 217 SER A N 1
ATOM 1638 C CA . SER A 1 217 ? -1.403 5.992 15.136 1.00 86.38 217 SER A CA 1
ATOM 1639 C C . SER A 1 217 ? -2.620 5.304 15.763 1.00 86.38 217 SER A C 1
ATOM 1641 O O . SER A 1 217 ? -2.562 4.921 16.926 1.00 86.38 217 SER A O 1
ATOM 1643 N N . VAL A 1 218 ? -3.717 5.183 15.016 1.00 86.06 218 VAL A N 1
ATOM 1644 C CA . VAL A 1 218 ? -4.931 4.438 15.370 1.00 86.06 218 VAL A CA 1
ATOM 1645 C C . VAL A 1 218 ? -5.359 3.608 14.160 1.00 86.06 218 VAL A C 1
ATOM 1647 O O . VAL A 1 218 ? -4.944 3.905 13.039 1.00 86.06 218 VAL A O 1
ATOM 1650 N N . ASN A 1 219 ? -6.165 2.573 14.381 1.00 86.12 219 ASN A N 1
ATOM 1651 C CA . ASN A 1 219 ? -6.678 1.737 13.297 1.00 86.12 219 ASN A CA 1
ATOM 1652 C C . ASN A 1 219 ? -7.723 2.481 12.449 1.00 86.12 219 ASN A C 1
ATOM 1654 O O . ASN A 1 219 ? -8.335 3.452 12.896 1.00 86.12 219 ASN A O 1
ATOM 1658 N N . GLU A 1 220 ? -7.948 1.985 11.233 1.00 90.31 220 GLU A N 1
ATOM 1659 C CA . GLU A 1 220 ? -9.054 2.435 10.385 1.00 90.31 220 GLU A CA 1
ATOM 1660 C C . GLU A 1 220 ? -10.397 2.210 11.091 1.00 90.31 220 GLU A C 1
ATOM 1662 O O . GLU A 1 220 ? -10.628 1.147 11.666 1.00 90.31 220 GLU A O 1
ATOM 1667 N N . GLY A 1 221 ? -11.273 3.214 11.066 1.00 86.25 221 GLY A N 1
ATOM 1668 C CA . GLY A 1 221 ? -12.574 3.176 11.734 1.00 86.25 221 GLY A CA 1
ATOM 1669 C C . GLY A 1 221 ? -12.520 3.316 13.261 1.00 86.25 221 GLY A C 1
ATOM 1670 O O . GLY A 1 221 ? -13.551 3.153 13.910 1.00 86.25 221 GLY A O 1
ATOM 1671 N N . ALA A 1 222 ? -11.360 3.620 13.858 1.00 81.50 222 ALA A N 1
ATOM 1672 C CA . ALA A 1 222 ? -11.243 3.747 15.310 1.00 81.50 222 ALA A CA 1
ATOM 1673 C C . ALA A 1 222 ? -12.205 4.806 15.889 1.00 81.50 222 ALA A C 1
ATOM 1675 O O . ALA A 1 222 ? -12.316 5.919 15.366 1.00 81.50 222 ALA A O 1
ATOM 1676 N N . LYS A 1 223 ? -12.853 4.461 17.009 1.00 87.25 223 LYS A N 1
ATOM 1677 C CA . LYS A 1 223 ? -13.556 5.394 17.900 1.00 87.25 223 LYS A CA 1
ATOM 1678 C C . LYS A 1 223 ? -12.529 5.956 18.900 1.00 87.25 223 LYS A C 1
ATOM 1680 O O . LYS A 1 223 ? -11.856 5.181 19.578 1.00 87.25 223 LYS A O 1
ATOM 1685 N N . VAL A 1 224 ? -12.367 7.277 18.984 1.00 83.00 224 VAL A N 1
ATOM 1686 C CA . VAL A 1 224 ? -11.439 7.953 19.921 1.00 83.00 224 VAL A CA 1
ATOM 1687 C C . VAL A 1 224 ? -12.138 9.064 20.706 1.00 83.00 224 VAL A C 1
ATOM 1689 O O . VAL A 1 224 ? -13.243 9.477 20.368 1.00 83.00 224 VAL A O 1
ATOM 1692 N N . LYS A 1 225 ? -11.496 9.596 21.750 1.00 81.62 225 LYS A N 1
ATOM 1693 C CA . LYS A 1 225 ? -12.043 10.721 22.517 1.00 81.62 225 LYS A CA 1
ATOM 1694 C C . LYS A 1 225 ? -11.919 12.048 21.758 1.00 81.62 225 LYS A C 1
ATOM 1696 O O . LYS A 1 225 ? -10.890 12.344 21.156 1.00 81.62 225 LYS A O 1
ATOM 1701 N N . ALA A 1 226 ? -12.932 12.902 21.853 1.00 84.62 226 ALA A N 1
ATOM 1702 C CA . ALA A 1 226 ? -12.863 14.295 21.433 1.00 84.62 226 ALA A CA 1
ATOM 1703 C C . ALA A 1 226 ? -11.774 15.029 22.239 1.00 84.62 226 ALA A C 1
ATOM 1705 O O . ALA A 1 226 ? -11.734 14.963 23.469 1.00 84.62 226 ALA A O 1
ATOM 1706 N N . GLY A 1 227 ? -10.865 15.698 21.534 1.00 80.25 227 GLY A N 1
ATOM 1707 C CA . GLY A 1 227 ? -9.619 16.242 22.074 1.00 80.25 227 GLY A CA 1
ATOM 1708 C C . GLY A 1 227 ? -8.421 15.281 22.008 1.00 80.25 227 GLY A C 1
ATOM 1709 O O . GLY A 1 227 ? -7.314 15.684 22.357 1.00 80.25 227 GLY A O 1
ATOM 1710 N N . SER A 1 228 ? -8.585 14.033 21.546 1.00 84.88 228 SER A N 1
ATOM 1711 C CA . SER A 1 228 ? -7.447 13.150 21.265 1.00 84.88 228 SER A CA 1
ATOM 1712 C C . SER A 1 228 ? -6.658 13.620 20.044 1.00 84.88 228 SER A C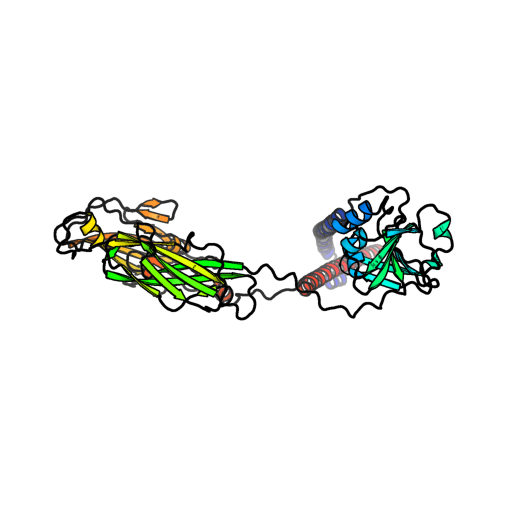 1
ATOM 1714 O O . SER A 1 228 ? -7.216 14.018 19.018 1.00 84.88 228 SER A O 1
ATOM 1716 N N . SER A 1 229 ? -5.337 13.495 20.149 1.00 88.81 229 SER A N 1
ATOM 1717 C CA . SER A 1 229 ? -4.403 13.706 19.049 1.00 88.81 229 SER A CA 1
ATOM 1718 C C . SER A 1 229 ? -4.177 12.412 18.273 1.00 88.81 229 SER A C 1
ATOM 1720 O O . SER A 1 229 ? -3.689 11.426 18.824 1.00 88.81 229 SER A O 1
ATOM 1722 N N . VAL A 1 230 ? -4.461 12.436 16.976 1.00 89.31 230 VAL A N 1
ATOM 1723 C CA . VAL A 1 230 ? -4.133 11.368 16.031 1.00 89.31 230 VAL A CA 1
ATOM 1724 C C . VAL A 1 230 ? -2.934 11.813 15.202 1.00 89.31 230 VAL A C 1
ATOM 1726 O O . VAL A 1 230 ? -2.932 12.903 14.631 1.00 89.31 230 VAL A O 1
ATOM 1729 N N . SER A 1 231 ? -1.893 10.984 15.135 1.00 91.00 231 SER A N 1
ATOM 1730 C CA . SER A 1 231 ? -0.727 11.252 14.292 1.00 91.00 231 SER A CA 1
ATOM 1731 C C . SER A 1 231 ? -0.781 10.434 13.010 1.00 91.00 231 SER A C 1
ATOM 1733 O O . SER A 1 231 ? -1.165 9.263 13.035 1.00 91.00 231 SER A O 1
ATOM 1735 N N . VAL A 1 232 ? -0.386 11.045 11.895 1.00 91.62 232 VAL A N 1
ATOM 1736 C CA . VAL A 1 232 ? -0.368 10.411 10.574 1.00 91.62 232 VAL A CA 1
ATOM 1737 C C . VAL A 1 232 ? 0.994 10.555 9.894 1.00 91.62 232 VAL A C 1
ATOM 1739 O O . VAL A 1 232 ? 1.759 11.472 10.201 1.00 91.62 232 VAL A O 1
ATOM 1742 N N . ARG A 1 233 ? 1.314 9.635 8.981 1.00 95.25 233 ARG A N 1
ATOM 1743 C CA . ARG A 1 233 ? 2.523 9.647 8.141 1.00 95.25 233 ARG A CA 1
ATOM 1744 C C . ARG A 1 233 ? 2.187 9.144 6.744 1.00 95.25 233 ARG A C 1
ATOM 1746 O O . ARG A 1 233 ? 1.540 8.110 6.596 1.00 95.25 233 ARG A O 1
ATOM 1753 N N . GLY A 1 234 ? 2.635 9.860 5.726 1.00 92.06 234 GLY A N 1
ATOM 1754 C CA . GLY A 1 234 ? 2.389 9.532 4.331 1.00 92.06 234 GLY A CA 1
ATOM 1755 C C . GLY A 1 234 ? 3.491 8.668 3.734 1.00 92.06 234 GLY A C 1
ATOM 1756 O O . GLY A 1 234 ? 4.668 8.769 4.097 1.00 92.06 234 GLY A O 1
ATOM 1757 N N . ARG A 1 235 ? 3.095 7.816 2.790 1.00 93.94 235 ARG A N 1
ATOM 1758 C CA . ARG A 1 235 ? 3.984 7.051 1.919 1.00 93.94 235 ARG A CA 1
ATOM 1759 C C . ARG A 1 235 ? 3.573 7.274 0.472 1.00 93.94 235 ARG A C 1
ATOM 1761 O O . ARG A 1 235 ? 2.393 7.173 0.133 1.00 93.94 235 ARG A O 1
ATOM 1768 N N . ALA A 1 236 ? 4.561 7.511 -0.378 1.00 91.50 236 ALA A N 1
ATOM 1769 C CA . ALA A 1 236 ? 4.418 7.555 -1.825 1.00 91.50 236 ALA A CA 1
ATOM 1770 C C . ALA A 1 236 ? 5.318 6.489 -2.451 1.00 91.50 236 ALA A C 1
ATOM 1772 O O . ALA A 1 236 ? 6.410 6.219 -1.947 1.00 91.50 236 ALA A O 1
ATOM 1773 N N . VAL A 1 237 ? 4.876 5.907 -3.561 1.00 89.44 237 VAL A N 1
ATOM 1774 C CA . VAL A 1 237 ? 5.713 5.035 -4.390 1.00 89.44 237 VAL A CA 1
ATOM 1775 C C . VAL A 1 237 ? 6.027 5.722 -5.701 1.00 89.44 237 VAL A C 1
ATOM 1777 O O . VAL A 1 237 ? 5.218 6.484 -6.234 1.00 89.44 237 VAL A O 1
ATOM 1780 N N . GLY A 1 238 ? 7.209 5.442 -6.231 1.00 86.25 238 GLY A N 1
ATOM 1781 C CA . GLY A 1 238 ? 7.605 5.922 -7.537 1.00 86.25 238 GLY A CA 1
ATOM 1782 C C . GLY A 1 238 ? 8.428 4.909 -8.311 1.00 86.25 238 GLY A C 1
ATOM 1783 O O . GLY A 1 238 ? 9.073 4.025 -7.749 1.00 86.25 238 GLY A O 1
ATOM 1784 N N . GLN A 1 239 ? 8.370 5.033 -9.630 1.00 83.94 239 GLN A N 1
ATOM 1785 C CA . GLN A 1 239 ? 9.089 4.188 -10.574 1.00 83.94 239 GLN A CA 1
ATOM 1786 C C . GLN A 1 239 ? 9.789 5.077 -11.595 1.00 83.94 239 GLN A C 1
ATOM 1788 O O . GLN A 1 239 ? 9.241 6.098 -12.021 1.00 83.94 239 GLN A O 1
ATOM 1793 N N . ASN A 1 240 ? 10.985 4.656 -12.012 1.00 81.75 240 ASN A N 1
ATOM 1794 C CA . ASN A 1 240 ? 11.781 5.333 -13.043 1.00 81.75 240 ASN A CA 1
ATOM 1795 C C . ASN A 1 240 ? 12.132 6.786 -12.674 1.00 81.75 240 ASN A C 1
ATOM 1797 O O . ASN A 1 240 ? 12.166 7.679 -13.520 1.00 81.75 240 ASN A O 1
ATOM 1801 N N . LEU A 1 241 ? 12.350 7.022 -11.380 1.00 82.12 241 LEU A N 1
ATOM 1802 C CA . LEU A 1 241 ? 12.680 8.335 -10.849 1.00 82.12 241 LEU A CA 1
ATOM 1803 C C . LEU A 1 241 ? 14.142 8.696 -11.168 1.00 82.12 241 LEU A C 1
ATOM 1805 O O . LEU A 1 241 ? 15.012 7.822 -11.091 1.00 82.12 241 LEU A O 1
ATOM 1809 N N . PRO A 1 242 ? 14.449 9.962 -11.497 1.00 82.19 242 PRO A N 1
ATOM 1810 C CA . PRO A 1 242 ? 15.827 10.430 -11.553 1.00 82.19 242 PRO A CA 1
ATOM 1811 C C . PRO A 1 242 ? 16.467 10.445 -10.146 1.00 82.19 242 PRO A C 1
ATOM 1813 O O . PRO A 1 242 ? 15.760 10.486 -9.136 1.00 82.19 242 PRO A O 1
ATOM 1816 N N . PRO A 1 243 ? 17.810 10.445 -10.044 1.00 78.19 243 PRO A N 1
ATOM 1817 C CA . PRO A 1 243 ? 18.494 10.593 -8.761 1.00 78.19 243 PRO A CA 1
ATOM 1818 C C . PRO A 1 243 ? 18.100 11.893 -8.050 1.00 78.19 243 PRO A C 1
ATOM 1820 O O . PRO A 1 243 ? 18.026 12.945 -8.684 1.00 78.19 243 PRO A O 1
ATOM 1823 N N . ASN A 1 244 ? 17.916 11.822 -6.729 1.00 84.69 244 ASN A N 1
ATOM 1824 C CA . ASN A 1 244 ? 17.455 12.926 -5.875 1.00 84.69 244 ASN A CA 1
ATOM 1825 C C . ASN A 1 244 ? 16.052 13.464 -6.214 1.00 84.69 244 ASN A C 1
ATOM 1827 O O . ASN A 1 244 ? 15.744 14.604 -5.880 1.00 84.69 244 ASN A O 1
ATOM 1831 N N . GLU A 1 245 ? 15.197 12.668 -6.863 1.00 89.88 245 GLU A N 1
ATOM 1832 C CA . GLU A 1 245 ? 13.771 12.983 -6.961 1.00 89.88 245 GLU A CA 1
ATOM 1833 C C . GLU A 1 245 ? 13.153 13.131 -5.561 1.00 89.88 245 GLU A C 1
ATOM 1835 O O . GLU A 1 245 ? 13.413 12.316 -4.671 1.00 89.88 245 GLU A O 1
ATOM 1840 N N . LEU A 1 246 ? 12.317 14.157 -5.388 1.00 93.12 246 LEU A N 1
ATOM 1841 C CA . LEU A 1 246 ? 11.635 14.471 -4.137 1.00 93.12 246 LEU A CA 1
ATOM 1842 C C . LEU A 1 246 ? 10.115 14.517 -4.344 1.00 93.12 246 LEU A C 1
ATOM 1844 O O . LEU A 1 246 ? 9.614 14.741 -5.450 1.00 93.12 246 LEU A O 1
ATOM 1848 N N . VAL A 1 247 ? 9.371 14.319 -3.259 1.00 94.19 247 VAL A N 1
ATOM 1849 C CA . VAL A 1 247 ? 7.909 14.335 -3.266 1.00 94.19 247 VAL A CA 1
ATOM 1850 C C . VAL A 1 247 ? 7.355 15.205 -2.141 1.00 94.19 247 VAL A C 1
ATOM 1852 O O . VAL A 1 247 ? 7.863 15.197 -1.019 1.00 94.19 247 VAL A O 1
ATOM 1855 N N . ASP A 1 248 ? 6.281 15.924 -2.443 1.00 96.06 248 ASP A N 1
ATOM 1856 C CA . ASP A 1 248 ? 5.512 16.707 -1.485 1.00 96.06 248 ASP A CA 1
ATOM 1857 C C . ASP A 1 248 ? 4.264 15.923 -1.068 1.00 96.06 248 ASP A C 1
ATOM 1859 O O . ASP A 1 248 ? 3.533 15.380 -1.902 1.00 96.06 248 ASP A O 1
ATOM 1863 N N . MET A 1 249 ? 4.003 15.880 0.236 1.00 96.00 249 MET A N 1
ATOM 1864 C CA . MET A 1 249 ? 2.835 15.241 0.834 1.00 96.00 249 MET A CA 1
ATOM 1865 C C . MET A 1 249 ? 1.986 16.277 1.567 1.00 96.00 249 MET A C 1
ATOM 1867 O O . MET A 1 249 ? 2.489 17.061 2.371 1.00 96.00 249 MET A O 1
ATOM 1871 N N . TYR A 1 250 ? 0.684 16.253 1.313 1.00 96.38 250 TYR A N 1
ATOM 1872 C CA . TYR A 1 250 ? -0.316 17.115 1.925 1.00 96.38 250 TYR A CA 1
ATOM 1873 C C . TYR A 1 250 ? -1.344 16.257 2.648 1.00 96.38 250 TYR A C 1
ATOM 1875 O O . TYR A 1 250 ? -1.901 15.319 2.079 1.00 96.38 250 TYR A O 1
ATOM 1883 N N . TYR A 1 251 ? -1.600 16.606 3.898 1.00 97.25 251 TYR A N 1
ATOM 1884 C CA . TYR A 1 251 ? -2.496 15.895 4.792 1.00 97.25 251 TYR A CA 1
ATOM 1885 C C . TYR A 1 251 ? -3.680 16.796 5.097 1.00 97.25 251 TYR A C 1
ATOM 1887 O O . TYR A 1 251 ? -3.482 17.927 5.547 1.00 97.25 251 TYR A O 1
ATOM 1895 N N . TYR A 1 252 ? -4.893 16.296 4.898 1.00 96.75 252 TYR A N 1
ATOM 1896 C CA . TYR A 1 252 ? -6.119 17.023 5.209 1.00 96.75 252 TYR A CA 1
ATOM 1897 C C . TYR A 1 252 ? -6.947 16.232 6.211 1.00 96.75 252 TYR A C 1
ATOM 1899 O O . TYR A 1 252 ? -7.165 15.036 6.034 1.00 96.75 252 TYR A O 1
ATOM 1907 N N . LEU A 1 253 ? -7.428 16.920 7.242 1.00 96.94 253 LEU A N 1
ATOM 1908 C CA . LEU A 1 253 ? -8.481 16.437 8.119 1.00 96.94 253 LEU A CA 1
ATOM 1909 C C . LEU A 1 253 ? -9.798 17.040 7.635 1.00 96.94 253 LEU A C 1
ATOM 1911 O O . LEU A 1 253 ? -9.964 18.262 7.638 1.00 96.94 253 LEU A O 1
ATOM 1915 N N . VAL A 1 254 ? -10.720 16.181 7.224 1.00 96.31 254 VAL A N 1
ATOM 1916 C CA . VAL A 1 254 ? -12.050 16.532 6.724 1.00 96.31 254 VAL A CA 1
ATOM 1917 C C . VAL A 1 254 ? -13.085 16.085 7.748 1.00 96.31 254 VAL A C 1
ATOM 1919 O O . VAL A 1 254 ? -12.972 14.997 8.306 1.00 96.31 254 VAL A O 1
ATOM 1922 N N . ASN A 1 255 ? -14.073 16.928 8.033 1.00 90.50 255 ASN A N 1
ATOM 1923 C CA . ASN A 1 255 ? -15.194 16.570 8.903 1.00 90.50 255 ASN A CA 1
ATOM 1924 C C . ASN A 1 255 ? -16.348 15.927 8.108 1.00 90.50 255 ASN A C 1
ATOM 1926 O O . ASN A 1 255 ? -16.376 15.955 6.881 1.00 90.50 255 ASN A O 1
ATOM 1930 N N . GLU A 1 256 ? -17.360 15.434 8.815 1.00 87.00 256 GLU A N 1
ATOM 1931 C CA . GLU A 1 256 ? -18.578 14.849 8.237 1.00 87.00 256 GLU A CA 1
ATOM 1932 C C . GLU A 1 256 ? -19.322 15.745 7.222 1.00 87.00 256 GLU A C 1
ATOM 1934 O O . GLU A 1 256 ? -19.986 15.234 6.325 1.00 87.00 256 GLU A O 1
ATOM 1939 N N . SER A 1 257 ? -19.177 17.078 7.286 1.00 86.88 257 SER A N 1
ATOM 1940 C CA . SER A 1 257 ? -19.755 17.987 6.281 1.00 86.88 257 SER A CA 1
ATOM 1941 C C . SER A 1 257 ? -18.924 18.118 4.993 1.00 86.88 257 SER A C 1
ATOM 1943 O O . SER A 1 257 ? -19.233 18.974 4.166 1.00 86.88 257 SER A O 1
ATOM 1945 N N . GLY A 1 258 ? -17.846 17.343 4.833 1.00 85.81 258 GLY A N 1
ATOM 1946 C CA . GLY A 1 258 ? -16.930 17.428 3.690 1.00 85.81 258 GLY A CA 1
ATOM 1947 C C . GLY A 1 258 ? -15.985 18.638 3.722 1.00 85.81 258 GLY A C 1
ATOM 1948 O O . GLY A 1 258 ? -15.312 18.921 2.731 1.00 85.81 258 GLY A O 1
ATOM 1949 N N . SER A 1 259 ? -15.913 19.361 4.842 1.00 88.94 259 SER A N 1
ATOM 1950 C CA . SER A 1 259 ? -15.070 20.550 4.996 1.00 88.94 259 SER A CA 1
ATOM 1951 C C . SER A 1 259 ? -13.695 20.172 5.541 1.00 88.94 259 SER A C 1
ATOM 1953 O O . SER A 1 259 ? -13.590 19.509 6.573 1.00 88.94 259 SER A O 1
ATOM 1955 N N . VAL A 1 260 ? -12.625 20.659 4.906 1.00 94.38 260 VAL A N 1
ATOM 1956 C CA . VAL A 1 260 ? -11.270 20.593 5.478 1.00 94.38 260 VAL A CA 1
ATOM 1957 C C . VAL A 1 260 ? -11.231 21.472 6.732 1.00 94.38 260 VAL A C 1
ATOM 1959 O O . VAL A 1 260 ? -11.366 22.691 6.640 1.00 94.38 260 VAL A O 1
ATOM 1962 N N . VAL A 1 261 ? -11.052 20.857 7.901 1.00 93.62 261 VAL A N 1
ATOM 1963 C CA . VAL A 1 261 ? -10.988 21.544 9.204 1.00 93.62 261 VAL A CA 1
ATOM 1964 C C . VAL A 1 261 ? -9.557 21.766 9.693 1.00 93.62 261 VAL A C 1
ATOM 1966 O O . VAL A 1 261 ? -9.324 22.666 10.495 1.00 93.62 261 VAL A O 1
ATOM 1969 N N . ALA A 1 262 ? -8.593 20.989 9.194 1.00 94.94 262 ALA A N 1
ATOM 1970 C CA . ALA A 1 262 ? -7.165 21.207 9.414 1.00 94.94 262 ALA A CA 1
ATOM 1971 C C . ALA A 1 262 ? -6.338 20.617 8.261 1.00 94.94 262 ALA A C 1
ATOM 1973 O O . ALA A 1 262 ? -6.769 19.679 7.590 1.00 94.94 262 ALA A O 1
ATOM 1974 N N . SER A 1 263 ? -5.126 21.133 8.046 1.00 96.38 263 SER A N 1
ATOM 1975 C CA . SER A 1 263 ? -4.194 20.598 7.047 1.00 96.38 263 SER A CA 1
ATOM 1976 C C . SER A 1 263 ? -2.736 20.782 7.456 1.00 96.38 263 SER A C 1
ATOM 1978 O O . SER A 1 263 ? -2.400 21.777 8.096 1.00 96.38 263 SER A O 1
ATOM 1980 N N . GLN A 1 264 ? -1.868 19.861 7.039 1.00 97.06 264 GLN A N 1
ATOM 1981 C CA . GLN A 1 264 ? -0.412 19.929 7.210 1.00 97.06 264 GLN A C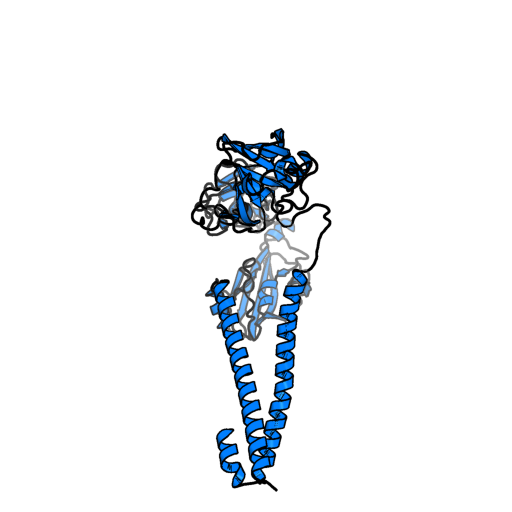A 1
ATOM 1982 C C . GLN A 1 264 ? 0.290 19.513 5.915 1.00 97.06 264 GLN A C 1
ATOM 1984 O O . GLN A 1 264 ? -0.311 18.867 5.059 1.00 97.06 264 GLN A O 1
ATOM 1989 N N . GLU A 1 265 ? 1.568 19.854 5.776 1.00 95.38 265 GLU A N 1
ATOM 1990 C CA . GLU A 1 265 ? 2.391 19.456 4.632 1.00 95.38 265 GLU A CA 1
ATOM 1991 C C . GLU A 1 265 ? 3.768 18.936 5.068 1.00 95.38 265 GLU A C 1
ATOM 1993 O O . GLU A 1 265 ? 4.288 19.280 6.134 1.00 95.38 265 GLU A O 1
ATOM 1998 N N . ALA A 1 266 ? 4.349 18.095 4.219 1.00 95.12 266 ALA A N 1
ATOM 1999 C CA . ALA A 1 266 ? 5.694 17.560 4.319 1.00 95.12 266 ALA A CA 1
ATOM 2000 C C . ALA A 1 266 ? 6.328 17.648 2.928 1.00 95.12 266 ALA A C 1
ATOM 2002 O O . ALA A 1 266 ? 5.931 16.915 2.025 1.00 95.12 266 ALA A O 1
ATOM 2003 N N . LYS A 1 267 ? 7.253 18.591 2.743 1.00 94.81 267 LYS A N 1
ATOM 2004 C CA . LYS A 1 267 ? 7.847 18.893 1.436 1.00 94.81 267 LYS A CA 1
ATOM 2005 C C . LYS A 1 267 ? 9.236 18.306 1.268 1.00 94.81 267 LYS A C 1
ATOM 2007 O O . LYS A 1 267 ? 9.950 18.132 2.257 1.00 94.81 267 LYS A O 1
ATOM 2012 N N . GLY A 1 268 ? 9.620 18.059 0.019 1.00 93.81 268 GLY A N 1
ATOM 2013 C CA . GLY A 1 268 ? 10.968 17.624 -0.330 1.00 93.81 268 GLY A CA 1
ATOM 2014 C C . GLY A 1 268 ? 11.340 16.250 0.243 1.00 93.81 268 GLY A C 1
ATOM 2015 O O . GLY A 1 268 ? 12.493 16.036 0.615 1.00 93.81 268 GLY A O 1
ATOM 2016 N N . ILE A 1 269 ? 10.377 15.330 0.380 1.00 94.81 269 ILE A N 1
ATOM 2017 C CA . ILE A 1 269 ? 10.618 14.000 0.952 1.00 94.81 269 ILE A CA 1
ATOM 2018 C C . ILE A 1 269 ? 11.372 13.138 -0.076 1.00 94.81 269 ILE A C 1
ATOM 2020 O O . ILE A 1 269 ? 10.861 12.943 -1.181 1.00 94.81 269 ILE A O 1
ATOM 2024 N N . PRO A 1 270 ? 12.570 12.614 0.246 1.00 93.50 270 PRO A N 1
ATOM 2025 C CA . PRO A 1 270 ? 13.343 11.800 -0.685 1.00 93.50 270 PRO A CA 1
ATOM 2026 C C . PRO A 1 270 ? 12.782 10.381 -0.806 1.00 93.50 270 PRO A C 1
ATOM 2028 O O . PRO A 1 270 ? 12.220 9.831 0.146 1.00 93.50 270 PRO A O 1
ATOM 2031 N N . PHE A 1 271 ? 12.994 9.766 -1.969 1.00 89.00 271 PHE A N 1
ATOM 2032 C CA . PHE A 1 271 ? 12.773 8.335 -2.166 1.00 89.00 271 PHE A CA 1
ATOM 2033 C C . PHE A 1 271 ? 13.999 7.524 -1.722 1.00 89.00 271 PHE A C 1
ATOM 2035 O O . PHE A 1 271 ? 15.119 7.792 -2.157 1.00 89.00 271 PHE A O 1
ATOM 2042 N N . ASP A 1 272 ? 13.766 6.497 -0.908 1.00 88.56 272 ASP A N 1
ATOM 2043 C CA . ASP A 1 272 ? 14.690 5.387 -0.681 1.00 88.56 272 ASP A CA 1
ATOM 2044 C C . ASP A 1 272 ? 14.258 4.216 -1.581 1.00 88.56 272 ASP A C 1
ATOM 2046 O O . ASP A 1 272 ? 13.167 3.649 -1.440 1.00 88.56 272 ASP A O 1
ATOM 2050 N N . GLY A 1 273 ? 15.060 3.929 -2.608 1.00 86.69 273 GLY A N 1
ATOM 2051 C CA . GLY A 1 273 ? 14.663 3.049 -3.707 1.00 86.69 273 GLY A CA 1
ATOM 2052 C C . GLY A 1 273 ? 13.409 3.562 -4.430 1.00 86.69 273 GLY A C 1
ATOM 2053 O O . GLY A 1 273 ? 13.442 4.593 -5.096 1.00 86.69 273 GLY A O 1
ATOM 2054 N N . THR A 1 274 ? 12.300 2.827 -4.317 1.00 87.69 274 THR A N 1
ATOM 2055 C CA . THR A 1 274 ? 10.996 3.179 -4.913 1.00 87.69 274 THR A CA 1
ATOM 2056 C C . THR A 1 274 ? 10.023 3.825 -3.924 1.00 87.69 274 THR A C 1
ATOM 2058 O O . THR A 1 274 ? 8.885 4.100 -4.300 1.00 87.69 274 THR A O 1
ATOM 2061 N N . LEU A 1 275 ? 10.412 4.029 -2.660 1.00 90.94 275 LEU A N 1
ATOM 2062 C CA . LEU A 1 275 ? 9.518 4.450 -1.579 1.00 90.94 275 LEU A CA 1
ATOM 2063 C C . LEU A 1 275 ? 9.964 5.784 -0.971 1.00 90.94 275 LEU A C 1
ATOM 2065 O O . LEU A 1 275 ? 11.056 5.884 -0.426 1.00 90.94 275 LEU A O 1
ATOM 2069 N N . ALA A 1 276 ? 9.082 6.778 -0.966 1.00 92.31 276 ALA A N 1
ATOM 2070 C CA . ALA A 1 276 ? 9.227 7.969 -0.134 1.00 92.31 276 ALA A CA 1
ATOM 2071 C C . ALA A 1 276 ? 8.317 7.845 1.093 1.00 92.31 276 ALA A C 1
ATOM 2073 O O . ALA A 1 276 ? 7.151 7.457 0.975 1.00 92.31 276 ALA A O 1
ATOM 2074 N N . GLN A 1 277 ? 8.836 8.181 2.274 1.00 94.38 277 GLN A N 1
ATOM 2075 C CA . GLN A 1 277 ? 8.098 8.113 3.536 1.00 94.38 277 GLN A CA 1
ATOM 2076 C C . GLN A 1 277 ? 8.366 9.351 4.389 1.00 94.38 277 GLN A C 1
ATOM 2078 O O . GLN A 1 277 ? 9.513 9.665 4.707 1.00 94.38 277 GLN A O 1
ATOM 2083 N N . ASP A 1 278 ? 7.297 10.016 4.822 1.00 94.44 278 ASP A N 1
ATOM 2084 C CA . ASP A 1 278 ? 7.395 11.062 5.832 1.00 94.44 278 ASP A CA 1
ATOM 2085 C C . ASP A 1 278 ? 7.632 10.430 7.208 1.00 94.44 278 ASP A C 1
ATOM 2087 O O . ASP A 1 278 ? 6.744 9.823 7.808 1.00 94.44 278 ASP A O 1
ATOM 2091 N N . ASN A 1 279 ? 8.857 10.559 7.710 1.00 87.62 279 ASN A N 1
ATOM 2092 C CA . ASN A 1 279 ? 9.241 10.023 9.015 1.00 87.62 279 ASN A CA 1
ATOM 2093 C C . ASN A 1 279 ? 8.835 10.939 10.186 1.00 87.62 279 ASN A C 1
ATOM 2095 O O . ASN A 1 279 ? 8.982 10.541 11.341 1.00 87.62 279 ASN A O 1
ATOM 2099 N N . THR A 1 280 ? 8.303 12.138 9.919 1.00 90.19 280 THR A N 1
ATOM 2100 C CA . THR A 1 280 ? 7.811 13.052 10.962 1.00 90.19 280 THR A CA 1
ATOM 2101 C C . THR A 1 280 ? 6.307 12.848 11.159 1.00 90.19 280 THR A C 1
ATOM 2103 O O . THR A 1 280 ? 5.545 13.078 10.222 1.00 90.19 280 THR A O 1
ATOM 2106 N N . PRO A 1 281 ? 5.832 12.443 12.352 1.00 85.69 281 PRO A N 1
ATOM 2107 C CA . PRO A 1 281 ? 4.400 12.309 12.607 1.00 85.69 281 PRO A CA 1
ATOM 2108 C C . PRO A 1 281 ? 3.691 13.667 12.495 1.00 85.69 281 PRO A C 1
ATOM 2110 O O . PRO A 1 281 ? 4.046 14.615 13.195 1.00 85.69 281 PRO A O 1
ATOM 2113 N N . ARG A 1 282 ? 2.667 13.759 11.642 1.00 92.00 282 ARG A N 1
ATOM 2114 C CA . ARG A 1 282 ? 1.802 14.941 11.506 1.00 92.00 282 ARG A CA 1
ATOM 2115 C C . ARG A 1 282 ? 0.617 14.782 12.440 1.00 92.00 282 ARG A C 1
ATOM 2117 O O . ARG A 1 282 ? -0.169 13.854 12.280 1.00 92.00 282 ARG A O 1
ATOM 2124 N N . VAL A 1 283 ? 0.529 15.632 13.457 1.00 91.94 283 VAL A N 1
ATOM 2125 C CA . VAL A 1 283 ? -0.408 15.450 14.576 1.00 91.94 283 VAL A CA 1
ATOM 2126 C C . VAL A 1 283 ? -1.633 16.334 14.388 1.00 91.94 283 VAL A C 1
ATOM 2128 O O . VAL A 1 283 ? -1.494 17.540 14.210 1.00 91.94 283 VAL A O 1
ATOM 2131 N N . PHE A 1 284 ? -2.819 15.738 14.439 1.00 93.38 284 PHE A N 1
ATOM 2132 C CA . PHE A 1 284 ? -4.110 16.407 14.315 1.00 93.38 284 PHE A CA 1
ATOM 2133 C C . PHE A 1 284 ? -4.956 16.130 15.559 1.00 93.38 284 PHE A C 1
ATOM 2135 O O . PHE A 1 284 ? -5.118 14.972 15.941 1.00 93.38 284 PHE A O 1
ATOM 2142 N N . THR A 1 285 ? -5.521 17.168 16.170 1.00 91.25 285 THR A N 1
ATOM 2143 C CA . THR A 1 285 ? -6.439 17.020 17.310 1.00 91.25 285 THR A CA 1
ATOM 2144 C C . THR A 1 285 ? -7.881 16.974 16.818 1.00 91.25 285 THR A C 1
ATOM 2146 O O . THR A 1 285 ? -8.315 17.854 16.072 1.00 91.25 285 THR A O 1
ATOM 2149 N N . LEU A 1 286 ? -8.645 15.967 17.245 1.00 90.81 286 LEU A N 1
ATOM 2150 C CA . LEU A 1 286 ? -10.070 15.852 16.921 1.00 90.81 286 LEU A CA 1
ATOM 2151 C C . LEU A 1 286 ? -10.902 16.622 17.957 1.00 90.81 286 LEU A C 1
ATOM 2153 O O . LEU A 1 286 ? -11.519 16.040 18.840 1.00 90.81 286 LEU A O 1
ATOM 2157 N N . GLU A 1 287 ? -10.863 17.955 17.880 1.00 81.31 287 GLU A N 1
ATOM 2158 C CA . GLU A 1 287 ? -11.396 18.898 18.889 1.00 81.31 287 GLU A CA 1
ATOM 2159 C C . GLU A 1 287 ? -12.892 18.744 19.236 1.00 81.31 287 GLU A C 1
ATOM 2161 O O . GLU A 1 287 ? -13.359 19.287 20.237 1.00 81.31 287 GLU A O 1
ATOM 2166 N N . LYS A 1 288 ? -13.682 18.059 18.402 1.00 85.06 288 LYS A N 1
ATOM 2167 C CA . LYS A 1 288 ? -15.126 17.865 18.592 1.00 85.06 288 LYS A CA 1
ATOM 2168 C C . LYS A 1 288 ? -15.496 16.410 18.344 1.00 85.06 288 LYS A C 1
ATOM 2170 O O . LYS A 1 288 ? -14.786 15.709 17.634 1.00 85.06 288 LYS A O 1
ATOM 2175 N N . ALA A 1 289 ? -16.630 15.987 18.895 1.00 85.31 289 ALA A N 1
ATOM 2176 C CA . ALA A 1 289 ? -17.251 14.740 18.478 1.00 85.31 289 ALA A CA 1
ATOM 2177 C C . ALA A 1 289 ? -17.775 14.843 17.034 1.00 85.31 289 ALA A C 1
ATOM 2179 O O . ALA A 1 289 ? -18.179 15.925 16.590 1.00 85.31 289 ALA A O 1
ATOM 2180 N N . GLY A 1 290 ? -17.765 13.720 16.322 1.00 88.75 290 GLY A N 1
ATOM 2181 C CA . GLY A 1 290 ? -18.188 13.587 14.933 1.00 88.75 290 GLY A CA 1
ATOM 2182 C C . GLY A 1 290 ? -17.283 12.656 14.125 1.00 88.75 290 GLY A C 1
ATOM 2183 O O . GLY A 1 290 ? -16.218 12.226 14.577 1.00 88.75 290 GLY A O 1
ATOM 2184 N N . ASN A 1 291 ? -17.713 12.366 12.900 1.00 93.06 291 ASN A N 1
ATOM 2185 C CA . ASN A 1 291 ? -16.945 11.568 11.951 1.00 93.06 291 ASN A CA 1
ATOM 2186 C C . ASN A 1 291 ? -15.895 12.424 11.227 1.00 93.06 291 ASN A C 1
ATOM 2188 O O . ASN A 1 291 ? -16.171 13.546 10.786 1.00 93.06 291 ASN A O 1
ATOM 2192 N N . TYR A 1 292 ? -14.690 11.872 11.085 1.00 95.94 292 TYR A N 1
ATOM 2193 C CA . TYR A 1 292 ? -13.552 12.505 10.432 1.00 95.94 292 TYR A CA 1
ATOM 2194 C C . TYR A 1 292 ? -12.934 11.593 9.374 1.00 95.94 292 TYR A C 1
ATOM 2196 O O . TYR A 1 292 ? -12.820 10.381 9.545 1.00 95.94 292 TYR A O 1
ATOM 2204 N N . THR A 1 293 ? -12.486 12.203 8.281 1.00 97.50 293 THR A N 1
ATOM 2205 C CA . THR A 1 293 ? -11.728 11.547 7.213 1.00 97.50 293 THR A CA 1
ATOM 2206 C C . THR A 1 293 ? -10.362 12.208 7.094 1.00 97.50 293 THR A C 1
ATOM 2208 O O . THR A 1 293 ? -10.259 13.421 6.905 1.00 97.50 293 THR A O 1
ATOM 2211 N N . PHE A 1 294 ? -9.305 11.415 7.195 1.00 97.00 294 PHE A N 1
ATOM 2212 C CA . PHE A 1 294 ? -7.948 11.818 6.876 1.00 97.00 294 PHE A CA 1
ATOM 2213 C C . PHE A 1 294 ? -7.656 11.497 5.410 1.00 97.00 294 PHE A C 1
ATOM 2215 O O . PHE A 1 294 ? -7.891 10.384 4.940 1.00 97.00 294 PHE A O 1
ATOM 2222 N N . LEU A 1 295 ? -7.122 12.482 4.693 1.00 96.12 295 LEU A N 1
ATOM 2223 C CA . LEU A 1 295 ? -6.806 12.398 3.273 1.00 96.12 295 LEU A CA 1
ATOM 2224 C C . LEU A 1 295 ? -5.331 12.708 3.033 1.00 96.12 295 LEU A C 1
ATOM 2226 O O . LEU A 1 295 ? -4.820 13.716 3.531 1.00 96.12 295 LEU A O 1
ATOM 2230 N N . LEU A 1 296 ? -4.675 11.887 2.214 1.00 95.81 296 LEU A N 1
ATOM 2231 C CA . LEU A 1 296 ? -3.323 12.124 1.716 1.00 95.81 296 LEU A CA 1
ATOM 2232 C C . LEU A 1 296 ? -3.359 12.523 0.236 1.00 95.81 296 LEU A C 1
ATOM 2234 O O . LEU A 1 296 ? -3.920 11.808 -0.596 1.00 95.81 296 LEU A O 1
ATOM 2238 N N . ALA A 1 297 ? -2.716 13.648 -0.086 1.00 93.56 297 ALA A N 1
ATOM 2239 C CA . ALA A 1 297 ? -2.340 14.008 -1.447 1.00 93.56 297 ALA A CA 1
ATOM 2240 C C . ALA A 1 297 ? -0.819 14.047 -1.602 1.00 93.56 297 ALA A C 1
ATOM 2242 O O . ALA A 1 297 ? -0.111 14.700 -0.842 1.00 93.56 297 ALA A O 1
ATOM 2243 N N . VAL A 1 298 ? -0.332 13.391 -2.641 1.00 92.94 298 VAL A N 1
ATOM 2244 C CA . VAL A 1 298 ? 1.062 13.305 -3.056 1.00 92.94 298 VAL A CA 1
ATOM 2245 C C . VAL A 1 298 ? 1.234 14.106 -4.342 1.00 92.94 298 VAL A C 1
ATOM 2247 O O . VAL A 1 298 ? 0.426 13.980 -5.267 1.00 92.94 298 VAL A O 1
ATOM 2250 N N . LYS A 1 299 ? 2.289 14.916 -4.422 1.00 91.44 299 LYS A N 1
ATOM 2251 C CA . LYS A 1 299 ? 2.685 15.679 -5.613 1.00 91.44 299 LYS A CA 1
ATOM 2252 C C . LYS A 1 299 ? 4.183 15.545 -5.833 1.00 91.44 299 LYS A C 1
ATOM 2254 O O . LYS A 1 299 ? 4.937 15.417 -4.879 1.00 91.44 299 LYS A O 1
ATOM 2259 N N . THR A 1 300 ? 4.632 15.614 -7.080 1.00 86.62 300 THR A N 1
ATOM 2260 C CA . THR A 1 300 ? 6.054 15.878 -7.360 1.00 86.62 300 THR A CA 1
ATOM 2261 C C . THR A 1 300 ? 6.467 17.193 -6.690 1.00 86.62 300 THR A C 1
ATOM 2263 O O . THR A 1 300 ? 5.668 18.130 -6.706 1.00 86.62 300 THR A O 1
ATOM 2266 N N . ASP A 1 301 ? 7.674 17.274 -6.125 1.00 83.06 301 ASP A N 1
ATOM 2267 C CA . ASP A 1 301 ? 8.188 18.512 -5.515 1.00 83.06 301 ASP A CA 1
ATOM 2268 C C . ASP A 1 301 ? 8.039 19.716 -6.470 1.00 83.06 301 ASP A C 1
ATOM 2270 O O . ASP A 1 301 ? 8.261 19.616 -7.682 1.00 83.06 301 ASP A O 1
ATOM 2274 N N . GLY A 1 302 ? 7.550 20.836 -5.934 1.00 74.56 302 GLY A N 1
ATOM 2275 C CA . GLY A 1 302 ? 7.243 22.059 -6.681 1.00 74.56 302 GLY A CA 1
ATOM 2276 C C . GLY A 1 302 ? 6.063 21.970 -7.666 1.00 74.56 302 GLY A C 1
ATOM 2277 O O . GLY A 1 302 ? 5.714 22.980 -8.282 1.00 74.56 302 GLY A O 1
ATOM 2278 N N . SER A 1 303 ? 5.419 20.809 -7.828 1.00 79.94 303 SER A N 1
ATOM 2279 C CA . SER A 1 303 ? 4.272 20.634 -8.724 1.00 79.94 303 SER A CA 1
ATOM 2280 C C . SER A 1 303 ? 2.954 21.031 -8.063 1.00 79.94 303 SER A C 1
ATOM 2282 O O . SER A 1 303 ? 2.651 20.678 -6.924 1.00 79.94 303 SER A O 1
ATOM 2284 N N . THR A 1 304 ? 2.090 21.701 -8.822 1.00 78.25 304 THR A N 1
ATOM 2285 C CA . THR A 1 304 ? 0.702 21.954 -8.410 1.00 78.25 304 THR A CA 1
ATOM 2286 C C . THR A 1 304 ? -0.210 20.745 -8.635 1.00 78.25 304 THR A C 1
ATOM 2288 O O . THR A 1 304 ? -1.256 20.652 -7.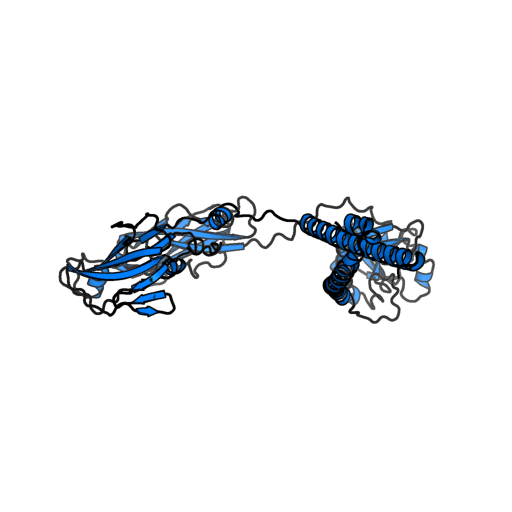983 1.00 78.25 304 THR A O 1
ATOM 2291 N N . VAL A 1 305 ? 0.191 19.814 -9.509 1.00 75.81 305 VAL A N 1
ATOM 2292 C CA . VAL A 1 305 ? -0.606 18.673 -9.985 1.00 75.81 305 VAL A CA 1
ATOM 2293 C C . VAL A 1 305 ? -0.486 17.478 -9.037 1.00 75.81 305 VAL A C 1
ATOM 2295 O O . VAL A 1 305 ? 0.611 17.090 -8.636 1.00 75.81 305 VAL A O 1
ATOM 2298 N N . ASN A 1 306 ? -1.631 16.879 -8.711 1.00 83.94 306 ASN A N 1
ATOM 2299 C CA . ASN A 1 306 ? -1.725 15.649 -7.930 1.00 83.94 306 ASN A CA 1
ATOM 2300 C C . ASN A 1 306 ? -1.136 14.451 -8.695 1.00 83.94 306 ASN A C 1
ATOM 2302 O O . ASN A 1 306 ? -1.423 14.253 -9.874 1.00 83.94 306 ASN A O 1
ATOM 2306 N N . ALA A 1 307 ? -0.365 13.623 -7.994 1.00 83.81 307 ALA A N 1
ATOM 2307 C CA . ALA A 1 307 ? 0.040 12.291 -8.434 1.00 83.81 307 ALA A CA 1
ATOM 2308 C C . ALA A 1 307 ? -1.158 11.313 -8.523 1.00 83.81 307 ALA A C 1
ATOM 2310 O O . ALA A 1 307 ? -2.286 11.647 -8.144 1.00 83.81 307 ALA A O 1
ATOM 2311 N N . PHE A 1 308 ? -0.918 10.094 -9.012 1.00 76.94 308 PHE A N 1
ATOM 2312 C CA . PHE A 1 308 ? -1.948 9.050 -9.113 1.00 76.94 308 PHE A CA 1
ATOM 2313 C C . PHE A 1 308 ? -2.351 8.483 -7.732 1.00 76.94 308 PHE A C 1
ATOM 2315 O O . PHE A 1 308 ? -1.544 8.501 -6.804 1.00 76.94 308 PHE A O 1
ATOM 2322 N N . GLY A 1 309 ? -3.582 7.970 -7.592 1.00 77.81 309 GLY A N 1
ATOM 2323 C CA . GLY A 1 309 ? -4.072 7.292 -6.375 1.00 77.81 309 GLY A CA 1
ATOM 2324 C C . GLY A 1 309 ? -4.335 8.199 -5.163 1.00 77.81 309 GLY A C 1
ATOM 2325 O O . GLY A 1 309 ? -4.477 7.719 -4.042 1.00 77.81 309 GLY A O 1
ATOM 2326 N N . ASN A 1 310 ? -4.360 9.518 -5.355 1.00 84.12 310 ASN A N 1
ATOM 2327 C CA . ASN A 1 310 ? -4.671 10.465 -4.286 1.00 84.12 310 ASN A CA 1
ATOM 2328 C C . ASN A 1 310 ? -6.151 10.416 -3.909 1.00 84.12 310 ASN A C 1
ATOM 2330 O O . ASN A 1 310 ? -7.002 10.409 -4.792 1.00 84.12 310 ASN A O 1
ATOM 2334 N N . PHE A 1 311 ? -6.439 10.471 -2.606 1.00 87.62 311 PHE A N 1
ATOM 2335 C CA . PHE A 1 311 ? -7.803 10.393 -2.059 1.00 87.62 311 PHE A CA 1
ATOM 2336 C C . PHE A 1 311 ? -8.559 9.097 -2.406 1.00 87.62 311 PHE A C 1
ATOM 2338 O O . PHE A 1 311 ? -9.788 9.073 -2.399 1.00 87.62 311 PHE A O 1
ATOM 2345 N N . GLU A 1 312 ? -7.830 8.011 -2.666 1.00 80.19 312 GLU A N 1
ATOM 2346 C CA . GLU A 1 312 ? -8.377 6.685 -2.958 1.00 80.19 312 GLU A CA 1
ATOM 2347 C C . GLU A 1 312 ? -7.670 5.609 -2.115 1.00 80.19 312 GLU A C 1
ATOM 2349 O O . GLU A 1 312 ? -6.518 5.779 -1.704 1.00 80.19 312 GLU A O 1
ATOM 2354 N N . GLY A 1 313 ? -8.357 4.489 -1.860 1.00 89.62 313 GLY A N 1
ATOM 2355 C CA . GLY A 1 313 ? -7.791 3.313 -1.187 1.00 89.62 313 GLY A CA 1
ATOM 2356 C C . GLY A 1 313 ? -7.090 3.638 0.137 1.00 89.62 313 GLY A C 1
ATOM 2357 O O . GLY A 1 313 ? -7.625 4.352 0.980 1.00 89.62 313 GLY A O 1
ATOM 2358 N N . ASP A 1 314 ? -5.862 3.143 0.305 1.00 89.62 314 ASP A N 1
ATOM 2359 C CA . ASP A 1 314 ? -5.055 3.352 1.514 1.00 89.62 314 ASP A CA 1
ATOM 2360 C C . ASP A 1 314 ? -4.618 4.804 1.767 1.00 89.62 314 ASP A C 1
ATOM 2362 O O . ASP A 1 314 ? -4.061 5.088 2.827 1.00 89.62 314 ASP A O 1
ATOM 2366 N N . CYS A 1 315 ? -4.875 5.731 0.841 1.00 91.56 315 CYS A N 1
ATOM 2367 C CA . CYS A 1 315 ? -4.637 7.164 1.022 1.00 91.56 315 CYS A CA 1
ATOM 2368 C C . CYS A 1 315 ? -5.848 7.936 1.580 1.00 91.56 315 CYS A C 1
ATOM 2370 O O . CYS A 1 315 ? -5.786 9.162 1.728 1.00 91.56 315 CYS A O 1
ATOM 2372 N N . VAL A 1 316 ? -6.915 7.215 1.934 1.00 94.19 316 VAL A N 1
ATOM 2373 C CA . VAL A 1 316 ? -8.061 7.680 2.725 1.00 94.19 316 VAL A CA 1
ATOM 2374 C C . VAL A 1 316 ? -8.145 6.835 3.987 1.00 94.19 316 VAL A C 1
ATOM 2376 O O . VAL A 1 316 ? -7.970 5.618 3.922 1.00 94.19 316 VAL A O 1
ATOM 2379 N N . LYS A 1 317 ? -8.415 7.472 5.127 1.00 94.12 317 LYS A N 1
ATOM 2380 C CA . LYS A 1 317 ? -8.658 6.786 6.398 1.00 94.12 317 LYS A CA 1
ATOM 2381 C C . LYS A 1 317 ? -9.743 7.484 7.214 1.00 94.12 317 LYS A C 1
ATOM 2383 O O . LYS A 1 317 ? -9.829 8.711 7.185 1.00 94.12 317 LYS A O 1
ATOM 2388 N N . HIS A 1 318 ? -10.543 6.737 7.963 1.00 95.81 318 HIS A N 1
ATOM 2389 C CA . HIS A 1 318 ? -11.676 7.251 8.738 1.00 95.81 318 HIS A CA 1
ATOM 2390 C C . HIS A 1 318 ? -11.470 7.029 10.237 1.00 95.81 318 HIS A C 1
ATOM 2392 O O . HIS A 1 318 ? -10.995 5.980 10.666 1.00 95.81 318 HIS A O 1
ATOM 2398 N N . VAL A 1 319 ? -11.853 8.016 11.045 1.00 93.31 319 VAL A N 1
ATOM 2399 C CA . VAL A 1 319 ? -11.843 7.963 12.515 1.00 93.31 319 VAL A CA 1
ATOM 2400 C C . VAL A 1 319 ? -13.075 8.705 13.014 1.00 93.31 319 VAL A C 1
ATOM 2402 O O . VAL A 1 319 ? -13.403 9.773 12.499 1.00 93.31 319 VAL A O 1
ATOM 2405 N N . SER A 1 320 ? -13.745 8.176 14.032 1.00 91.50 320 SER A N 1
ATOM 2406 C CA . SER A 1 320 ? -14.796 8.909 14.741 1.00 91.50 320 SER A CA 1
ATOM 2407 C C . SER A 1 320 ? -14.251 9.405 16.074 1.00 91.50 320 SER A C 1
ATOM 2409 O O . SER A 1 320 ? -13.574 8.671 16.794 1.00 91.50 320 SER A O 1
ATOM 2411 N N . ALA A 1 321 ? -14.515 10.667 16.400 1.00 87.88 321 ALA A N 1
ATOM 2412 C CA . ALA A 1 321 ? -14.312 11.168 17.748 1.00 87.88 321 ALA A CA 1
ATOM 2413 C C . ALA A 1 321 ? -15.661 11.207 18.462 1.00 87.88 321 ALA A C 1
ATOM 2415 O O . ALA A 1 321 ? -16.642 11.691 17.902 1.00 87.88 321 ALA A O 1
ATOM 2416 N N . ASP A 1 322 ? -15.703 10.758 19.707 1.00 80.38 322 ASP A N 1
ATOM 2417 C CA . ASP A 1 322 ? -16.870 10.881 20.573 1.00 80.38 322 ASP A CA 1
ATOM 2418 C C . ASP A 1 322 ? -16.522 11.731 21.798 1.00 80.38 322 ASP A C 1
ATOM 2420 O O . ASP A 1 322 ? -15.378 11.769 22.258 1.00 80.38 322 ASP A O 1
ATOM 2424 N N . THR A 1 323 ? -17.512 12.396 22.380 1.00 64.69 323 THR A N 1
ATOM 2425 C CA . THR A 1 323 ? -17.472 12.880 23.759 1.00 64.69 323 THR A CA 1
ATOM 2426 C C . THR A 1 323 ? -17.411 11.693 24.721 1.00 64.69 323 THR A C 1
ATOM 2428 O O . THR A 1 323 ? -18.356 11.436 25.458 1.00 64.69 323 THR A O 1
ATOM 2431 N N . GLN A 1 324 ? -16.283 10.971 24.724 1.00 57.97 324 GLN A N 1
ATOM 2432 C CA . GLN A 1 324 ? -16.083 9.774 25.529 1.00 57.97 324 GLN A CA 1
ATOM 2433 C C . GLN A 1 324 ? -16.194 10.143 27.011 1.00 57.97 324 GLN A C 1
ATOM 2435 O O . GLN A 1 324 ? -15.247 10.666 27.630 1.00 57.97 324 GLN A O 1
ATOM 2440 N N . LYS A 1 325 ? -17.383 9.875 27.558 1.00 62.25 325 LYS A N 1
ATOM 2441 C CA . LYS A 1 325 ? -17.649 9.836 28.989 1.00 62.25 325 LYS A CA 1
ATOM 2442 C C . LYS A 1 325 ? -16.629 8.885 29.632 1.00 62.25 325 LYS A C 1
ATOM 2444 O O . LYS A 1 325 ? -16.217 7.912 28.994 1.00 62.25 325 LYS A O 1
ATOM 2449 N N . PRO A 1 326 ? -16.162 9.142 30.862 1.00 74.56 326 PRO A N 1
ATOM 2450 C CA . PRO A 1 326 ? -15.472 8.118 31.640 1.00 74.56 326 PRO A CA 1
ATOM 2451 C C . PRO A 1 326 ? -16.282 6.812 31.634 1.00 74.56 326 PRO A C 1
ATOM 2453 O O . PRO A 1 326 ? -17.506 6.859 31.688 1.00 74.56 326 PRO A O 1
ATOM 2456 N N . CYS A 1 327 ? -15.638 5.643 31.647 1.00 75.12 327 CYS A N 1
ATOM 2457 C CA . CYS A 1 327 ? -16.354 4.353 31.715 1.00 75.12 327 CYS A CA 1
ATOM 2458 C C . CYS A 1 327 ? -17.215 4.194 32.990 1.00 75.12 327 CYS A C 1
ATOM 2460 O O . CYS A 1 327 ? -18.130 3.374 33.067 1.00 75.12 327 CYS A O 1
ATOM 2462 N N . GLU A 1 328 ? -16.958 5.040 33.988 1.00 76.19 328 GLU A N 1
ATOM 2463 C CA . GLU A 1 328 ? -17.746 5.219 35.207 1.00 76.19 328 GLU A CA 1
ATOM 2464 C C . GLU A 1 328 ? -19.123 5.875 34.967 1.00 76.19 328 GLU A C 1
ATOM 2466 O O . GLU A 1 328 ? -20.014 5.736 35.806 1.00 76.19 328 GLU A O 1
ATOM 2471 N N . GLU A 1 329 ? -19.276 6.560 33.830 1.00 80.25 329 GLU A N 1
ATOM 2472 C CA . GLU A 1 329 ? -20.425 7.348 33.362 1.00 80.25 329 GLU A CA 1
ATOM 2473 C C . GLU A 1 329 ? -21.065 6.756 32.082 1.00 80.25 329 GLU A C 1
ATOM 2475 O O . GLU A 1 329 ? -21.872 7.419 31.435 1.00 80.25 329 GLU A O 1
ATOM 2480 N N . ALA A 1 330 ? -20.722 5.522 31.690 1.00 80.25 330 ALA A N 1
ATOM 2481 C CA . ALA A 1 330 ? -21.355 4.845 30.554 1.00 80.25 330 ALA A CA 1
ATOM 2482 C C . ALA A 1 330 ? -22.831 4.522 30.860 1.00 80.25 330 ALA A C 1
ATOM 2484 O O . ALA A 1 330 ? -23.125 3.753 31.779 1.00 80.25 330 ALA A O 1
ATOM 2485 N N . GLU A 1 331 ? -23.763 5.093 30.092 1.00 82.19 331 GLU A N 1
ATOM 2486 C CA . GLU A 1 331 ? -25.214 5.028 30.353 1.00 82.19 331 GLU A CA 1
ATOM 2487 C C . GLU A 1 331 ? -25.967 4.079 29.412 1.00 82.19 331 GLU A C 1
ATOM 2489 O O . GLU A 1 331 ? -27.104 3.701 29.695 1.00 82.19 331 GLU A O 1
ATOM 2494 N N . ASN A 1 332 ? -25.352 3.710 28.289 1.00 84.50 332 ASN A N 1
ATOM 2495 C CA . ASN A 1 332 ? -25.927 2.856 27.255 1.00 84.50 332 ASN A CA 1
ATOM 2496 C C . ASN A 1 332 ? -24.877 1.863 26.719 1.00 84.50 332 ASN A C 1
ATOM 2498 O O . ASN A 1 332 ? -23.711 1.890 27.116 1.00 84.50 332 ASN A O 1
ATOM 2502 N N . GLU A 1 333 ? -25.315 0.959 25.852 1.00 79.94 333 GLU A N 1
ATOM 2503 C CA . GLU A 1 333 ? -24.490 -0.124 25.316 1.00 79.94 333 GLU A CA 1
ATOM 2504 C C . GLU A 1 333 ? -23.368 0.370 24.387 1.00 79.94 333 GLU A C 1
ATOM 2506 O O . GLU A 1 333 ? -22.247 -0.122 24.499 1.00 79.94 333 GLU A O 1
ATOM 2511 N N . ASP A 1 334 ? -23.612 1.406 23.575 1.00 79.69 334 ASP A N 1
ATOM 2512 C CA . ASP A 1 334 ? -22.581 2.042 22.742 1.00 79.69 334 ASP A CA 1
ATOM 2513 C C . ASP A 1 334 ? -21.478 2.684 23.611 1.00 79.69 334 ASP A C 1
ATOM 2515 O O . ASP A 1 334 ? -20.290 2.508 23.330 1.00 79.69 334 ASP A O 1
ATOM 2519 N N . ASP A 1 335 ? -21.850 3.369 24.706 1.00 80.81 335 ASP A N 1
ATOM 2520 C CA . ASP A 1 335 ? -20.904 3.915 25.696 1.00 80.81 335 ASP A CA 1
ATOM 2521 C C . ASP A 1 335 ? -20.051 2.781 26.322 1.00 80.81 335 ASP A C 1
ATOM 2523 O O . ASP A 1 335 ? -18.868 2.968 26.617 1.00 80.81 335 ASP A O 1
ATOM 2527 N N . ALA A 1 336 ? -20.654 1.607 26.561 1.00 83.12 336 ALA A N 1
ATOM 2528 C CA . ALA A 1 336 ? -20.025 0.466 27.229 1.00 83.12 336 ALA A CA 1
ATOM 2529 C C . ALA A 1 336 ? -19.124 -0.369 26.300 1.00 83.12 336 ALA A C 1
ATOM 2531 O O . ALA A 1 336 ? -18.090 -0.866 26.751 1.00 83.12 336 ALA A O 1
ATOM 2532 N N . GLU A 1 337 ? -19.457 -0.480 25.011 1.00 82.06 337 GLU A N 1
ATOM 2533 C CA . GLU A 1 337 ? -18.639 -1.167 24.001 1.00 82.06 337 GLU A CA 1
ATOM 2534 C C . GLU A 1 337 ? -17.255 -0.503 23.864 1.00 82.06 337 GLU A C 1
ATOM 2536 O O . GLU A 1 337 ? -16.225 -1.177 23.832 1.00 82.06 337 GLU A O 1
ATOM 2541 N N . VAL A 1 338 ? -17.197 0.834 23.897 1.00 83.50 338 VAL A N 1
ATOM 2542 C CA . VAL A 1 338 ? -15.929 1.595 23.861 1.00 83.50 338 VAL A CA 1
ATOM 2543 C C . VAL A 1 338 ? -15.113 1.431 25.162 1.00 83.50 338 VAL A C 1
ATOM 2545 O O . VAL A 1 338 ? -13.929 1.764 25.209 1.00 83.50 338 VAL A O 1
ATOM 2548 N N . CYS A 1 339 ? -15.715 0.871 26.215 1.00 85.88 339 CYS A N 1
ATOM 2549 C CA . CYS A 1 339 ? -15.064 0.517 27.477 1.00 85.88 339 CYS A CA 1
ATOM 2550 C C . CYS A 1 339 ? -14.616 -0.954 27.552 1.00 85.88 339 CYS A C 1
ATOM 2552 O O . CYS A 1 339 ? -14.168 -1.404 28.615 1.00 85.88 339 CYS A O 1
ATOM 2554 N N . LEU A 1 340 ? -14.693 -1.708 26.451 1.00 86.75 340 LEU A N 1
ATOM 2555 C CA . LEU A 1 340 ? -14.085 -3.031 26.343 1.00 86.75 340 LEU A CA 1
ATOM 2556 C C . LEU A 1 340 ? -12.557 -2.925 26.196 1.00 86.75 340 LEU A C 1
ATOM 2558 O O . LEU A 1 340 ? -12.037 -2.312 25.265 1.00 86.75 340 LEU A O 1
ATOM 2562 N N . VAL A 1 341 ? -11.821 -3.570 27.102 1.00 87.00 341 VAL A N 1
ATOM 2563 C CA . VAL A 1 341 ? -10.356 -3.691 27.042 1.00 87.00 341 VAL A CA 1
ATOM 2564 C C . VAL A 1 341 ? -9.982 -5.087 26.559 1.00 87.00 341 VAL A C 1
ATOM 2566 O O . VAL A 1 341 ? -10.303 -6.081 27.214 1.00 87.00 341 VAL A O 1
ATOM 2569 N N . LEU A 1 342 ? -9.291 -5.147 25.420 1.00 89.19 342 LEU A N 1
ATOM 2570 C CA . LEU A 1 342 ? -8.813 -6.372 24.777 1.00 89.19 342 LEU A CA 1
ATOM 2571 C C . LEU A 1 342 ? -7.363 -6.671 25.200 1.00 89.19 342 LEU A C 1
ATOM 2573 O O . LEU A 1 342 ? -6.509 -5.787 25.145 1.00 89.19 342 LEU A O 1
ATOM 2577 N N . ASN A 1 343 ? -7.075 -7.911 25.591 1.00 85.50 343 ASN A N 1
ATOM 2578 C CA . ASN A 1 343 ? -5.736 -8.396 25.939 1.00 85.50 343 ASN A CA 1
ATOM 2579 C C . ASN A 1 343 ? -5.467 -9.746 25.255 1.00 85.50 343 ASN A C 1
ATOM 2581 O O . ASN A 1 343 ? -6.388 -10.549 25.073 1.00 85.50 343 ASN A O 1
ATOM 2585 N N . LYS A 1 344 ? -4.207 -10.018 24.899 1.00 91.69 344 LYS A N 1
ATOM 2586 C CA . LYS A 1 344 ? -3.816 -11.256 24.221 1.00 91.69 344 LYS A CA 1
ATOM 2587 C C . LYS A 1 344 ? -2.515 -11.811 24.777 1.00 91.69 344 LYS A C 1
ATOM 2589 O O . LYS A 1 344 ? -1.526 -11.097 24.902 1.00 91.69 344 LYS A O 1
ATOM 2594 N N . LYS A 1 345 ? -2.483 -13.120 25.027 1.00 93.75 345 LYS A N 1
ATOM 2595 C CA . LYS A 1 345 ? -1.271 -13.842 25.448 1.00 93.75 345 LYS A CA 1
ATOM 2596 C C . LYS A 1 345 ? -1.082 -15.108 24.632 1.00 93.75 345 LYS A C 1
ATOM 2598 O O . LYS A 1 345 ? -2.054 -15.683 24.149 1.00 93.75 345 LYS A O 1
ATOM 2603 N N . ALA A 1 346 ? 0.160 -15.567 24.519 1.00 96.88 346 ALA A N 1
ATOM 2604 C CA . ALA A 1 346 ? 0.471 -16.884 23.976 1.00 96.88 346 ALA A CA 1
ATOM 2605 C C . ALA A 1 346 ? 1.389 -17.659 24.915 1.00 96.88 346 ALA A C 1
ATOM 2607 O O . ALA A 1 346 ? 2.322 -17.094 25.470 1.00 96.88 346 ALA A O 1
ATOM 2608 N N . THR A 1 347 ? 1.159 -18.960 25.034 1.00 98.12 347 THR A N 1
ATOM 2609 C CA . THR A 1 347 ? 1.964 -19.893 25.828 1.00 98.12 347 THR A CA 1
ATOM 2610 C C . THR A 1 347 ? 2.508 -20.977 24.900 1.00 98.12 347 THR A C 1
ATOM 2612 O O . THR A 1 347 ? 1.730 -21.617 24.192 1.00 98.12 347 THR A O 1
ATOM 2615 N N . ASN A 1 348 ? 3.819 -21.235 24.914 1.00 98.06 348 ASN A N 1
ATOM 2616 C CA . ASN A 1 348 ? 4.393 -22.396 24.226 1.00 98.06 348 ASN A CA 1
ATOM 2617 C C . ASN A 1 348 ? 4.331 -23.601 25.171 1.00 98.06 348 ASN A C 1
ATOM 2619 O O . ASN A 1 348 ? 5.161 -23.750 26.071 1.00 98.06 348 ASN A O 1
ATOM 2623 N N . GLN A 1 349 ? 3.328 -24.454 24.967 1.00 97.69 349 GLN A N 1
ATOM 2624 C CA . GLN A 1 349 ? 3.058 -25.608 25.825 1.00 97.69 349 GLN A CA 1
ATOM 2625 C C . GLN A 1 349 ? 4.139 -26.689 25.707 1.00 97.69 349 GLN A C 1
ATOM 2627 O O . GLN A 1 349 ? 4.411 -27.391 26.677 1.00 97.69 349 GLN A O 1
ATOM 2632 N N . THR A 1 350 ? 4.780 -26.816 24.541 1.00 97.44 350 THR A N 1
ATOM 2633 C CA . THR A 1 350 ? 5.814 -27.833 24.289 1.00 97.44 350 THR A CA 1
ATOM 2634 C C . THR A 1 350 ? 7.152 -27.473 24.931 1.00 97.44 350 THR A C 1
ATOM 2636 O O . THR A 1 350 ? 7.840 -28.357 25.439 1.00 97.44 350 THR A O 1
ATOM 2639 N N . GLN A 1 351 ? 7.515 -26.187 24.952 1.00 95.81 351 GLN A N 1
ATOM 2640 C CA . GLN A 1 351 ? 8.734 -25.702 25.612 1.00 95.81 351 GLN A CA 1
ATOM 2641 C C . GLN A 1 351 ? 8.519 -25.258 27.071 1.00 95.81 351 GLN A C 1
ATOM 2643 O O . GLN A 1 351 ? 9.499 -24.989 27.761 1.00 95.81 351 GLN A O 1
ATOM 2648 N N . GLY A 1 352 ? 7.272 -25.186 27.551 1.00 95.81 352 GLY A N 1
ATOM 2649 C CA . GLY A 1 352 ? 6.950 -24.740 28.912 1.00 95.81 352 GLY A CA 1
ATOM 2650 C C . GLY A 1 352 ? 7.166 -23.238 29.134 1.00 95.81 352 GLY A C 1
ATOM 2651 O O . GLY A 1 352 ? 7.540 -22.831 30.230 1.00 95.81 352 GLY A O 1
ATOM 2652 N N . ILE A 1 353 ? 6.972 -22.420 28.094 1.00 96.56 353 ILE A N 1
ATOM 2653 C CA . ILE A 1 353 ? 7.155 -20.963 28.152 1.00 96.56 353 ILE A CA 1
ATOM 2654 C C . ILE A 1 353 ? 5.784 -20.306 28.341 1.00 96.56 353 ILE A C 1
ATOM 2656 O O . ILE A 1 353 ? 4.944 -20.378 27.443 1.00 96.56 353 ILE A O 1
ATOM 2660 N N . GLU A 1 354 ? 5.564 -19.670 29.496 1.00 94.50 354 GLU A N 1
ATOM 2661 C CA . GLU A 1 354 ? 4.275 -19.059 29.864 1.00 94.50 354 GLU A CA 1
ATOM 2662 C C . GLU A 1 354 ? 3.870 -17.900 28.942 1.00 94.50 354 GLU A C 1
ATOM 2664 O O . GLU A 1 354 ? 2.718 -17.864 28.505 1.00 94.50 354 GLU A O 1
ATOM 2669 N N . ASP A 1 355 ? 4.819 -17.016 28.612 1.00 95.00 355 ASP A N 1
ATOM 2670 C CA . ASP A 1 355 ? 4.676 -15.947 27.618 1.00 95.00 355 ASP A CA 1
ATOM 2671 C C . ASP A 1 355 ? 5.632 -16.184 26.439 1.00 95.00 355 ASP A C 1
ATOM 2673 O O . ASP A 1 355 ? 6.852 -16.057 26.553 1.00 95.00 355 ASP A O 1
ATOM 2677 N N . ALA A 1 356 ? 5.064 -16.569 25.300 1.00 95.69 356 ALA A N 1
ATOM 2678 C CA . ALA A 1 356 ? 5.784 -16.835 24.065 1.00 95.69 356 ALA A CA 1
ATOM 2679 C C . ALA A 1 356 ? 6.068 -15.566 23.238 1.00 95.69 356 ALA A C 1
ATOM 2681 O O . ALA A 1 356 ? 6.756 -15.667 22.216 1.00 95.69 356 ALA A O 1
ATOM 2682 N N . ASN A 1 357 ? 5.574 -14.387 23.636 1.00 95.00 357 ASN A N 1
ATOM 2683 C CA . ASN A 1 357 ? 5.746 -13.158 22.864 1.00 95.00 357 ASN A CA 1
ATOM 2684 C C . ASN A 1 357 ? 7.231 -12.757 22.759 1.00 95.00 357 ASN A C 1
ATOM 2686 O O . ASN A 1 357 ? 7.971 -12.713 23.739 1.00 95.00 357 ASN A O 1
ATOM 2690 N N . GLY A 1 358 ? 7.697 -12.508 21.537 1.00 90.94 358 GLY A N 1
ATOM 2691 C CA . GLY A 1 358 ? 9.094 -12.226 21.209 1.00 90.94 358 GLY A CA 1
ATOM 2692 C C . GLY A 1 358 ? 10.038 -13.439 21.239 1.00 90.94 358 GLY A C 1
ATOM 2693 O O . GLY A 1 358 ? 11.204 -13.289 20.857 1.00 90.94 358 GLY A O 1
ATOM 2694 N N . THR A 1 359 ? 9.569 -14.620 21.658 1.00 95.81 359 THR A N 1
ATOM 2695 C CA . THR A 1 359 ? 10.380 -15.847 21.784 1.00 95.81 359 THR A CA 1
ATOM 2696 C C . THR A 1 359 ? 10.473 -16.631 20.469 1.00 95.81 359 THR A C 1
ATOM 2698 O O . THR A 1 359 ? 9.769 -16.328 19.506 1.00 95.81 359 THR A O 1
ATOM 2701 N N . THR A 1 360 ? 11.347 -17.646 20.420 1.00 95.94 360 THR A N 1
ATOM 2702 C CA . THR A 1 360 ? 11.512 -18.525 19.250 1.00 95.94 360 THR A CA 1
ATOM 2703 C C . THR A 1 360 ? 10.955 -19.923 19.523 1.00 95.94 360 THR A C 1
ATOM 2705 O O . THR A 1 360 ? 11.494 -20.672 20.344 1.00 95.94 360 THR A O 1
ATOM 2708 N N . ALA A 1 361 ? 9.909 -20.298 18.792 1.00 96.88 361 ALA A N 1
ATOM 2709 C CA . ALA A 1 361 ? 9.328 -21.635 18.816 1.00 96.88 361 ALA A CA 1
ATOM 2710 C C . ALA A 1 361 ? 9.972 -22.556 17.760 1.00 96.88 361 ALA A C 1
ATOM 2712 O O . ALA A 1 361 ? 10.672 -22.101 16.856 1.00 96.88 361 ALA A O 1
ATOM 2713 N N . LYS A 1 362 ? 9.783 -23.869 17.895 1.00 95.94 362 LYS A N 1
ATOM 2714 C CA . LYS A 1 362 ? 10.383 -24.912 17.046 1.00 95.94 362 LYS A CA 1
ATOM 2715 C C . LYS A 1 362 ? 9.323 -25.602 16.189 1.00 95.94 362 LYS A C 1
ATOM 2717 O O . LYS A 1 362 ? 8.132 -25.547 16.484 1.00 95.94 362 LYS A O 1
ATOM 2722 N N . ALA A 1 363 ? 9.777 -26.299 15.149 1.00 95.81 363 ALA A N 1
ATOM 2723 C CA . ALA A 1 363 ? 8.933 -27.207 14.378 1.00 95.81 363 ALA A CA 1
ATOM 2724 C C . ALA A 1 363 ? 8.238 -28.209 15.319 1.00 95.81 363 ALA A C 1
ATOM 2726 O O . ALA A 1 363 ? 8.894 -28.808 16.173 1.00 95.81 363 ALA A O 1
ATOM 2727 N N . GLY A 1 364 ? 6.921 -28.364 15.187 1.00 96.44 364 GLY A N 1
ATOM 2728 C CA . GLY A 1 364 ? 6.121 -29.265 16.014 1.00 96.44 364 GLY A CA 1
ATOM 2729 C C . GLY A 1 364 ? 5.706 -28.743 17.397 1.00 96.44 364 GLY A C 1
ATOM 2730 O O . GLY A 1 364 ? 4.927 -29.439 18.054 1.00 96.44 364 GLY A O 1
ATOM 2731 N N . ASP A 1 365 ? 6.163 -27.563 17.837 1.00 98.25 365 ASP A N 1
ATOM 2732 C CA . ASP A 1 365 ? 5.713 -26.950 19.098 1.00 98.25 365 ASP A CA 1
ATOM 2733 C C . ASP A 1 365 ? 4.218 -26.587 19.049 1.00 98.25 365 ASP A C 1
ATOM 2735 O O . ASP A 1 365 ? 3.691 -26.175 18.013 1.00 98.25 365 ASP A O 1
ATOM 2739 N N . VAL A 1 366 ? 3.546 -26.683 20.196 1.00 98.50 366 VAL A N 1
ATOM 2740 C CA . VAL A 1 366 ? 2.145 -26.285 20.386 1.00 98.50 366 VAL A CA 1
ATOM 2741 C C . VAL A 1 366 ? 2.078 -24.923 21.075 1.00 98.50 366 VAL A C 1
ATOM 2743 O O . VAL A 1 366 ? 2.601 -24.749 22.180 1.00 98.50 366 VAL A O 1
ATOM 2746 N N . ILE A 1 367 ? 1.407 -23.968 20.430 1.00 98.44 367 ILE A N 1
ATOM 2747 C CA . ILE A 1 367 ? 1.160 -22.620 20.945 1.00 98.44 367 ILE A CA 1
ATOM 2748 C C . ILE A 1 367 ? -0.322 -22.494 21.308 1.00 98.44 367 ILE A C 1
ATOM 2750 O O . ILE A 1 367 ? -1.198 -22.754 20.484 1.00 98.44 367 ILE A O 1
ATOM 2754 N N . LEU A 1 368 ? -0.597 -22.080 22.544 1.00 98.44 368 LEU A N 1
ATOM 2755 C CA . LEU A 1 368 ? -1.931 -21.721 23.017 1.00 98.44 368 LEU A CA 1
ATOM 2756 C C . LEU A 1 368 ? -2.046 -20.198 23.076 1.00 98.44 368 LEU A C 1
ATOM 2758 O O . LEU A 1 368 ? -1.402 -19.578 23.922 1.00 98.44 368 LEU A O 1
ATOM 2762 N N . TYR A 1 369 ? -2.886 -19.613 22.230 1.00 97.50 369 TYR A N 1
ATOM 2763 C CA . TYR A 1 369 ? -3.307 -18.220 22.335 1.00 97.50 369 TYR A CA 1
ATOM 2764 C C . TYR A 1 369 ? -4.511 -18.107 23.276 1.00 97.50 369 TYR A C 1
ATOM 2766 O O . TYR A 1 369 ? -5.439 -18.913 23.195 1.00 97.50 369 TYR A O 1
ATOM 2774 N N . ARG A 1 370 ? -4.506 -17.090 24.142 1.00 96.81 370 ARG A N 1
ATOM 2775 C CA . ARG A 1 370 ? -5.649 -16.661 24.961 1.00 96.81 370 ARG A CA 1
ATOM 2776 C C . ARG A 1 370 ? -6.017 -15.236 24.581 1.00 96.81 370 ARG A C 1
ATOM 2778 O O . ARG A 1 370 ? -5.139 -14.375 24.506 1.00 96.81 370 ARG A O 1
ATOM 2785 N N . LEU A 1 371 ? -7.302 -15.017 24.358 1.00 95.50 371 LEU A N 1
ATOM 2786 C CA . LEU A 1 371 ? -7.909 -13.749 23.991 1.00 95.50 371 LEU A CA 1
ATOM 2787 C C . LEU A 1 371 ? -8.830 -13.366 25.144 1.00 95.50 371 LEU A C 1
ATOM 2789 O O . LEU A 1 371 ? -9.733 -14.132 25.469 1.00 95.50 371 LEU A O 1
ATOM 2793 N N . GLN A 1 372 ? -8.602 -12.223 25.779 1.00 91.94 372 GLN A N 1
ATOM 2794 C CA . GLN A 1 372 ? -9.409 -11.758 26.905 1.00 91.94 372 GLN A CA 1
ATOM 2795 C C . GLN A 1 372 ? -10.049 -10.420 26.561 1.00 91.94 372 GLN A C 1
ATOM 2797 O O . GLN A 1 372 ? -9.371 -9.519 26.070 1.00 91.94 372 GLN A O 1
ATOM 2802 N N . VAL A 1 373 ? -11.340 -10.269 26.845 1.00 92.06 373 VAL A N 1
ATOM 2803 C CA . VAL A 1 373 ? -12.031 -8.977 26.772 1.00 92.06 373 VAL A CA 1
ATOM 2804 C C . VAL A 1 373 ? -12.702 -8.680 28.104 1.00 92.06 373 VAL A C 1
ATOM 2806 O O . VAL A 1 373 ? -13.395 -9.526 28.665 1.00 92.06 373 VAL A O 1
ATOM 2809 N N . THR A 1 374 ? -12.433 -7.486 28.633 1.00 90.88 374 THR A N 1
ATOM 2810 C CA . THR A 1 374 ? -12.944 -7.002 29.920 1.00 90.88 374 THR A CA 1
ATOM 2811 C C . THR A 1 374 ? -13.835 -5.793 29.702 1.00 90.88 374 THR A C 1
ATOM 2813 O O . THR A 1 374 ? -13.365 -4.794 29.161 1.00 90.88 374 THR A O 1
ATOM 2816 N N . ASN A 1 375 ? -15.081 -5.834 30.170 1.00 93.69 375 ASN A N 1
ATOM 2817 C CA . ASN A 1 375 ? -15.935 -4.647 30.205 1.00 93.69 375 ASN A CA 1
ATOM 2818 C C . ASN A 1 375 ? -15.548 -3.784 31.414 1.00 93.69 375 ASN A C 1
ATOM 2820 O O . ASN A 1 375 ? -15.803 -4.153 32.559 1.00 93.69 375 ASN A O 1
ATOM 2824 N N . THR A 1 376 ? -14.914 -2.637 31.164 1.00 90.19 376 THR A N 1
ATOM 2825 C CA . THR A 1 376 ? -14.468 -1.708 32.221 1.00 90.19 376 THR A CA 1
ATOM 2826 C C . THR A 1 376 ? -15.498 -0.634 32.574 1.00 90.19 376 THR A C 1
ATOM 2828 O O . THR A 1 376 ? -15.219 0.242 33.397 1.00 90.19 376 THR A O 1
ATOM 2831 N N . SER A 1 377 ? -16.701 -0.696 31.994 1.00 89.38 377 SER A N 1
ATOM 2832 C CA . SER A 1 377 ? -17.806 0.153 32.430 1.00 89.38 377 SER A CA 1
ATOM 2833 C C . SER A 1 377 ? -18.287 -0.232 33.832 1.00 89.38 377 SER A C 1
ATOM 2835 O O . SER A 1 377 ? -18.080 -1.349 34.313 1.00 89.38 377 SER A O 1
ATOM 2837 N N . LYS A 1 378 ? -18.937 0.714 34.513 1.00 87.06 378 LYS A N 1
ATOM 2838 C CA . LYS A 1 378 ? -19.348 0.536 35.912 1.00 87.06 378 LYS A CA 1
ATOM 2839 C C . LYS A 1 378 ? -20.687 -0.180 36.095 1.00 87.06 378 LYS A C 1
ATOM 2841 O O . LYS A 1 378 ? -20.835 -0.926 37.059 1.00 87.06 378 LYS A O 1
ATOM 2846 N N . ASN A 1 379 ? -21.657 0.073 35.214 1.00 86.81 379 ASN A N 1
ATOM 2847 C CA . ASN A 1 379 ? -23.060 -0.322 35.416 1.00 86.81 379 ASN A CA 1
ATOM 2848 C C . ASN A 1 379 ? -23.742 -0.936 34.178 1.00 86.81 379 ASN A C 1
ATOM 2850 O O . ASN A 1 379 ? -24.866 -1.417 34.308 1.00 86.81 379 ASN A O 1
ATOM 2854 N N . THR A 1 380 ? -23.095 -0.940 33.008 1.00 91.06 380 THR A N 1
ATOM 2855 C CA . THR A 1 380 ? -23.751 -1.233 31.724 1.00 91.06 380 THR A CA 1
ATOM 2856 C C . THR A 1 380 ? -23.144 -2.461 31.037 1.00 91.06 380 THR A C 1
ATOM 2858 O O . THR A 1 380 ? -21.935 -2.553 30.836 1.00 91.06 380 THR A O 1
ATOM 2861 N N . ALA A 1 381 ? -23.970 -3.459 30.723 1.00 92.50 381 ALA A N 1
ATOM 2862 C CA . ALA A 1 381 ? -23.519 -4.643 29.993 1.00 92.50 381 ALA A CA 1
ATOM 2863 C C . ALA A 1 381 ? -23.346 -4.333 28.498 1.00 92.50 381 ALA A C 1
ATOM 2865 O O . ALA A 1 381 ? -24.035 -3.462 27.969 1.00 92.50 381 ALA A O 1
ATOM 2866 N N . VAL A 1 382 ? -22.455 -5.075 27.841 1.00 91.69 382 VAL A N 1
ATOM 2867 C CA . VAL A 1 382 ? -22.420 -5.202 26.378 1.00 91.69 382 VAL A CA 1
ATOM 2868 C C . VAL A 1 382 ? -23.012 -6.567 26.054 1.00 91.69 382 VAL A C 1
ATOM 2870 O O . VAL A 1 382 ? -22.534 -7.564 26.594 1.00 91.69 382 VAL A O 1
ATOM 2873 N N . ASN A 1 383 ? -24.063 -6.619 25.249 1.00 91.69 383 ASN A N 1
ATOM 2874 C CA . ASN A 1 383 ? -24.789 -7.837 24.905 1.00 91.69 383 ASN A CA 1
ATOM 2875 C C . ASN A 1 383 ? -24.347 -8.339 23.526 1.00 91.69 383 ASN A C 1
ATOM 2877 O O . ASN A 1 383 ? -23.770 -7.592 22.736 1.00 91.69 383 ASN A O 1
ATOM 2881 N N . ASP A 1 384 ? -24.599 -9.618 23.241 1.00 90.69 384 ASP A N 1
ATOM 2882 C CA . ASP A 1 384 ? -24.343 -10.235 21.928 1.00 90.69 384 ASP A CA 1
ATOM 2883 C C . ASP A 1 384 ? -22.907 -10.023 21.361 1.00 90.69 384 ASP A C 1
ATOM 2885 O O . ASP A 1 384 ? -22.679 -10.131 20.152 1.00 90.69 384 ASP A O 1
ATOM 2889 N N . PHE A 1 385 ? -21.898 -9.767 22.209 1.00 90.19 385 PHE A N 1
ATOM 2890 C CA . PHE A 1 385 ? -20.534 -9.472 21.761 1.00 90.19 385 PHE A CA 1
ATOM 2891 C C . PHE A 1 385 ? -19.883 -10.705 21.125 1.00 90.19 385 PHE A C 1
ATOM 2893 O O . PHE A 1 385 ? -19.831 -11.783 21.724 1.00 90.19 385 PHE A O 1
ATOM 2900 N N . VAL A 1 386 ? -19.334 -10.546 19.919 1.00 90.88 386 VAL A N 1
ATOM 2901 C CA . VAL A 1 386 ? -18.659 -11.617 19.174 1.00 90.88 386 VAL A CA 1
ATOM 2902 C C . VAL A 1 386 ? -17.150 -11.407 19.234 1.00 90.88 386 VAL A C 1
ATOM 2904 O O . VAL A 1 386 ? -16.621 -10.436 18.700 1.00 90.88 386 VAL A O 1
ATOM 2907 N N . VAL A 1 387 ? -16.438 -12.354 19.848 1.00 91.06 387 VAL A N 1
ATOM 2908 C CA . VAL A 1 387 ? -14.972 -12.409 19.761 1.00 91.06 387 VAL A CA 1
ATOM 2909 C C . VAL A 1 387 ? -14.583 -12.868 18.354 1.00 91.06 387 VAL A C 1
ATOM 2911 O O . VAL A 1 387 ? -15.077 -13.892 17.873 1.00 91.06 387 VAL A O 1
ATOM 2914 N N . GLU A 1 388 ? -13.674 -12.129 17.717 1.00 90.00 388 GLU A N 1
ATOM 2915 C CA . GLU A 1 388 ? -13.130 -12.424 16.390 1.00 90.00 388 GLU A CA 1
ATOM 2916 C C . GLU A 1 388 ? -11.597 -12.440 16.409 1.00 90.00 388 GLU A C 1
ATOM 2918 O O . GLU A 1 388 ? -10.971 -11.626 17.087 1.00 90.00 388 GLU A O 1
ATOM 2923 N N . GLU A 1 389 ? -10.988 -13.335 15.632 1.00 89.06 389 GLU A N 1
ATOM 2924 C CA . GLU A 1 389 ? -9.532 -13.460 15.519 1.00 89.06 389 GLU A CA 1
ATOM 2925 C C . GLU A 1 389 ? -9.105 -13.781 14.086 1.00 89.06 389 GLU A C 1
ATOM 2927 O O . GLU A 1 389 ? -9.587 -14.748 13.500 1.00 89.06 389 GLU A O 1
ATOM 2932 N N . ASN A 1 390 ? -8.157 -13.025 13.527 1.00 89.94 390 ASN A N 1
ATOM 2933 C CA . ASN A 1 390 ? -7.589 -13.328 12.213 1.00 89.94 390 ASN A CA 1
ATOM 2934 C C . ASN A 1 390 ? -6.359 -14.238 12.354 1.00 89.94 390 ASN A C 1
ATOM 2936 O O . ASN A 1 390 ? -5.323 -13.827 12.875 1.00 89.94 390 ASN A O 1
ATOM 2940 N N . MET A 1 391 ? -6.467 -15.464 11.842 1.00 91.62 391 MET A N 1
ATOM 2941 C CA . MET A 1 391 ? -5.422 -16.486 11.927 1.00 91.62 391 MET A CA 1
ATOM 2942 C C . MET A 1 391 ? -4.531 -16.572 10.677 1.00 91.62 391 MET A C 1
ATOM 2944 O O . MET A 1 391 ? -3.666 -17.442 10.634 1.00 91.62 391 MET A O 1
ATOM 2948 N N . ALA A 1 392 ? -4.719 -15.721 9.659 1.00 85.00 392 ALA A N 1
ATOM 2949 C CA . ALA A 1 392 ? -4.092 -15.880 8.339 1.00 85.00 392 ALA A CA 1
ATOM 2950 C C . ALA A 1 392 ? -2.556 -16.018 8.380 1.00 85.00 392 ALA A C 1
ATOM 2952 O O . ALA A 1 392 ? -2.015 -16.932 7.766 1.00 85.00 392 ALA A O 1
ATOM 2953 N N . ASP A 1 393 ? -1.882 -15.154 9.139 1.00 87.44 393 ASP A N 1
ATOM 2954 C CA . ASP A 1 393 ? -0.423 -15.148 9.317 1.00 87.44 393 ASP A CA 1
ATOM 2955 C C . ASP A 1 393 ? 0.068 -16.395 10.084 1.00 87.44 393 ASP A C 1
ATOM 2957 O O . ASP A 1 393 ? 0.912 -17.157 9.611 1.00 87.44 393 ASP A O 1
ATOM 2961 N N . VAL A 1 394 ? -0.571 -16.707 11.217 1.00 93.25 394 VAL A N 1
ATOM 2962 C CA . VAL A 1 394 ? -0.288 -17.915 12.012 1.00 93.25 394 VAL A CA 1
ATOM 2963 C C . VAL A 1 394 ? -0.454 -19.189 11.170 1.00 93.25 394 VAL A C 1
ATOM 2965 O O . VAL A 1 394 ? 0.347 -20.119 11.281 1.00 93.25 394 VAL A O 1
ATOM 2968 N N . LEU A 1 395 ? -1.463 -19.229 10.295 1.00 93.62 395 LEU A N 1
ATOM 2969 C CA . LEU A 1 395 ? -1.760 -20.347 9.396 1.00 93.62 395 LEU A CA 1
ATOM 2970 C C . LEU A 1 395 ? -0.746 -20.532 8.269 1.00 93.62 395 LEU A C 1
ATOM 2972 O O . LEU A 1 395 ? -0.722 -21.605 7.661 1.00 93.62 395 LEU A O 1
ATOM 2976 N N . GLU A 1 396 ? 0.130 -19.566 7.997 1.00 91.50 396 GLU A N 1
ATOM 2977 C CA . GLU A 1 396 ? 1.282 -19.803 7.128 1.00 91.50 396 GLU A CA 1
ATOM 2978 C C . GLU A 1 396 ? 2.181 -20.882 7.746 1.00 91.50 396 GLU A C 1
ATOM 2980 O O . GLU A 1 396 ? 2.601 -21.819 7.059 1.00 91.50 396 GLU A O 1
ATOM 2985 N N . TYR A 1 397 ? 2.357 -20.847 9.070 1.00 96.56 397 TYR A N 1
ATOM 2986 C CA . TYR A 1 397 ? 3.360 -21.617 9.806 1.00 96.56 397 TYR A CA 1
ATOM 2987 C C . TYR A 1 397 ? 2.843 -22.715 10.731 1.00 96.56 397 TYR A C 1
ATOM 2989 O O . TYR A 1 397 ? 3.599 -23.635 11.049 1.00 96.56 397 TYR A O 1
ATOM 2997 N N . ALA A 1 398 ? 1.584 -22.654 11.145 1.00 97.56 398 ALA A N 1
ATOM 2998 C CA . ALA A 1 398 ? 0.975 -23.596 12.070 1.00 97.56 398 ALA A CA 1
ATOM 2999 C C . ALA A 1 398 ? -0.352 -24.141 11.531 1.00 97.56 398 ALA A C 1
ATOM 3001 O O . ALA A 1 398 ? -1.007 -23.517 10.699 1.00 97.56 398 ALA A O 1
ATOM 3002 N N . ASP A 1 399 ? -0.731 -25.322 12.005 1.00 97.62 399 ASP A N 1
ATOM 3003 C CA . ASP A 1 399 ? -2.044 -25.918 11.774 1.00 97.62 399 ASP A CA 1
ATOM 3004 C C . ASP A 1 399 ? -2.915 -25.717 13.024 1.00 97.62 399 ASP A C 1
ATOM 3006 O O . ASP A 1 399 ? -2.421 -25.804 14.155 1.00 97.62 399 ASP A O 1
ATOM 3010 N N . ILE A 1 400 ? -4.215 -25.466 12.844 1.00 97.81 400 ILE A N 1
ATOM 3011 C CA . ILE A 1 400 ? -5.169 -25.419 13.961 1.00 97.81 400 ILE A CA 1
ATOM 3012 C C . ILE A 1 400 ? -5.273 -26.808 14.599 1.00 97.81 400 ILE A C 1
ATOM 3014 O O . ILE A 1 400 ? -5.496 -27.803 13.910 1.00 97.81 400 ILE A O 1
ATOM 3018 N N . VAL A 1 401 ? -5.154 -26.861 15.926 1.00 98.00 401 VAL A N 1
ATOM 3019 C CA . VAL A 1 401 ? -5.413 -28.060 16.735 1.00 98.00 401 VAL A CA 1
ATOM 3020 C C . VAL A 1 401 ? -6.807 -27.993 17.346 1.00 98.00 401 VAL A C 1
ATOM 3022 O O . VAL A 1 401 ? -7.550 -28.967 17.271 1.00 98.00 401 VAL A O 1
ATOM 3025 N N . ASP A 1 402 ? -7.159 -26.849 17.940 1.00 98.06 402 ASP A N 1
ATOM 3026 C CA . ASP A 1 402 ? -8.453 -26.624 18.586 1.00 98.06 402 ASP A CA 1
ATOM 3027 C C . ASP A 1 402 ? -8.811 -25.126 18.582 1.00 98.06 402 ASP A C 1
ATOM 3029 O O . ASP A 1 402 ? -7.947 -24.273 18.800 1.00 98.06 402 ASP A O 1
ATOM 3033 N N . LEU A 1 403 ? -10.086 -24.816 18.342 1.00 97.19 403 LEU A N 1
ATOM 3034 C CA . LEU A 1 403 ? -10.663 -23.465 18.391 1.00 97.19 403 LEU A CA 1
ATOM 3035 C C . LEU A 1 403 ? -11.492 -23.228 19.666 1.00 97.19 403 LEU A C 1
ATOM 3037 O O . LEU A 1 403 ? -12.091 -22.166 19.807 1.00 97.19 403 LEU A O 1
ATOM 3041 N N . HIS A 1 404 ? -11.583 -24.212 20.570 1.00 97.25 404 HIS A N 1
ATOM 3042 C CA . HIS A 1 404 ? -12.285 -24.116 21.859 1.00 97.25 404 HIS A CA 1
ATOM 3043 C C . HIS A 1 404 ? -13.726 -23.593 21.726 1.00 97.25 404 HIS A C 1
ATOM 3045 O O . HIS A 1 404 ? -14.171 -22.724 22.469 1.00 97.25 404 HIS A O 1
ATOM 3051 N N . GLY A 1 405 ? -14.459 -24.109 20.734 1.00 95.00 405 GLY A N 1
ATOM 3052 C CA . GLY A 1 405 ? -15.834 -23.697 20.413 1.00 95.00 405 GLY A CA 1
ATOM 3053 C C . GLY A 1 405 ? -15.958 -22.593 19.354 1.00 95.00 405 GLY A C 1
ATOM 3054 O O . GLY A 1 405 ? -17.072 -22.309 18.916 1.00 95.00 405 GLY A O 1
ATOM 3055 N N . GLY A 1 406 ? -14.846 -22.009 18.906 1.00 95.56 406 GLY A N 1
ATOM 3056 C CA . GLY A 1 406 ? -14.807 -21.095 17.768 1.00 95.56 406 GLY A CA 1
ATOM 3057 C C . GLY A 1 406 ? -14.999 -21.810 16.426 1.00 95.56 406 GLY A C 1
ATOM 3058 O O . GLY A 1 406 ? -14.746 -23.008 16.285 1.00 95.56 406 GLY A O 1
ATOM 3059 N N . THR A 1 407 ? -15.422 -21.058 15.413 1.00 94.50 407 THR A N 1
ATOM 3060 C CA . THR A 1 407 ? -15.584 -21.526 14.027 1.00 94.50 407 THR A CA 1
ATOM 3061 C C . THR A 1 407 ? -14.809 -20.621 13.078 1.00 94.50 407 THR A C 1
ATOM 3063 O O . THR A 1 407 ? -14.840 -19.407 13.240 1.00 94.50 407 THR A O 1
ATOM 3066 N N . MET A 1 408 ? -14.088 -21.197 12.112 1.00 92.88 408 MET A N 1
ATOM 3067 C CA . MET A 1 408 ? -13.252 -20.443 11.171 1.00 92.88 408 MET A CA 1
ATOM 3068 C C . MET A 1 408 ? -13.941 -20.293 9.813 1.00 92.88 408 MET A C 1
ATOM 3070 O O . MET A 1 408 ? -14.446 -21.276 9.267 1.00 92.88 408 MET A O 1
ATOM 3074 N N . ASP A 1 409 ? -13.948 -19.077 9.268 1.00 87.00 409 ASP A N 1
ATOM 3075 C CA . ASP A 1 409 ? -14.493 -18.776 7.944 1.00 87.00 409 ASP A CA 1
ATOM 3076 C C . ASP A 1 409 ? -13.456 -18.916 6.807 1.00 87.00 409 ASP A C 1
ATOM 3078 O O . ASP A 1 409 ? -12.289 -19.255 7.014 1.00 87.00 409 ASP A O 1
ATOM 3082 N N . ALA A 1 410 ? -13.894 -18.666 5.569 1.00 87.19 410 ALA A N 1
ATOM 3083 C CA . ALA A 1 410 ? -13.051 -18.762 4.374 1.00 87.19 410 ALA A CA 1
ATOM 3084 C C . ALA A 1 410 ? -11.960 -17.673 4.273 1.00 87.19 410 ALA A C 1
ATOM 3086 O O . ALA A 1 410 ? -11.070 -17.792 3.433 1.00 87.19 410 ALA A O 1
ATOM 3087 N N . ASN A 1 411 ? -12.018 -16.633 5.112 1.00 79.38 411 ASN A N 1
ATOM 3088 C CA . ASN A 1 411 ? -11.032 -15.554 5.194 1.00 79.38 411 ASN A CA 1
ATOM 3089 C C . ASN A 1 411 ? -10.026 -15.777 6.340 1.00 79.38 411 ASN A C 1
ATOM 3091 O O . ASN A 1 411 ? -9.246 -14.877 6.648 1.00 79.38 411 ASN A O 1
ATOM 3095 N N . ASN A 1 412 ? -10.029 -16.967 6.956 1.00 87.25 412 ASN A N 1
ATOM 3096 C CA . ASN A 1 412 ? -9.239 -17.331 8.136 1.00 87.25 412 ASN A CA 1
ATOM 3097 C C . ASN A 1 412 ? -9.604 -16.551 9.414 1.00 87.25 412 ASN A C 1
ATOM 3099 O O . ASN A 1 412 ? -8.774 -16.442 10.321 1.00 87.25 412 ASN A O 1
ATOM 3103 N N . ILE A 1 413 ? -10.830 -16.025 9.510 1.00 86.25 413 ILE A N 1
ATOM 3104 C CA . ILE A 1 413 ? -11.321 -15.382 10.733 1.00 86.25 413 ILE A CA 1
ATOM 3105 C C . ILE A 1 413 ? -12.029 -16.432 11.591 1.00 86.25 413 ILE A C 1
ATOM 3107 O O . ILE A 1 413 ? -12.977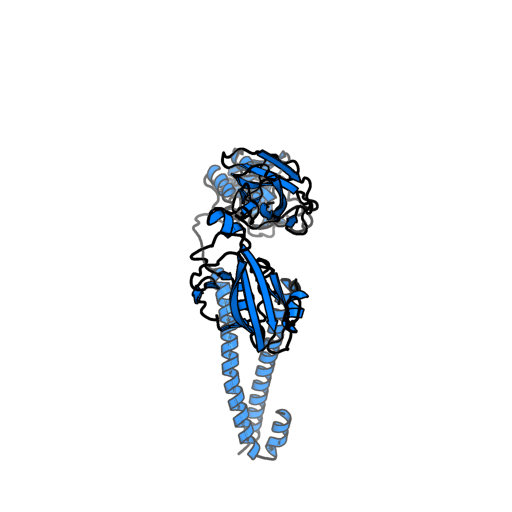 -17.078 11.143 1.00 86.25 413 ILE A O 1
ATOM 3111 N N . VAL A 1 414 ? -11.570 -16.603 12.829 1.00 90.19 414 VAL A N 1
ATOM 3112 C CA . VAL A 1 414 ? -12.227 -17.419 13.856 1.00 90.19 414 VAL A CA 1
ATOM 3113 C C . VAL A 1 414 ? -13.238 -16.556 14.603 1.00 90.19 414 VAL A C 1
ATOM 3115 O O . VAL A 1 414 ? -12.915 -15.448 15.023 1.00 90.19 414 VAL A O 1
ATOM 3118 N N . ARG A 1 415 ? -14.456 -17.072 14.771 1.00 91.06 415 ARG A N 1
ATOM 3119 C CA . ARG A 1 415 ? -15.582 -16.428 15.458 1.00 91.06 415 ARG A CA 1
ATOM 3120 C C . ARG A 1 415 ? -16.135 -17.368 16.524 1.00 91.06 415 ARG A C 1
ATOM 3122 O O . ARG A 1 415 ? -16.431 -18.528 16.217 1.00 91.06 415 ARG A O 1
ATOM 3129 N N . TRP A 1 416 ? -16.295 -16.879 17.749 1.00 96.75 416 TRP A N 1
ATOM 3130 C CA . TRP A 1 416 ? -16.984 -17.601 18.827 1.00 96.75 416 TRP A CA 1
ATOM 3131 C C . TRP A 1 416 ? -18.467 -17.199 18.891 1.00 96.75 416 TRP A C 1
ATOM 3133 O O . TRP A 1 416 ? -18.836 -16.162 18.337 1.00 96.75 416 TRP A O 1
ATOM 3143 N N . PRO A 1 417 ? -19.340 -18.004 19.528 1.00 95.56 417 PRO A N 1
ATOM 3144 C CA . PRO A 1 417 ? -20.721 -17.604 19.783 1.00 95.56 417 PRO A CA 1
ATOM 3145 C C . PRO A 1 417 ? -20.800 -16.263 20.523 1.00 95.56 417 PRO A C 1
ATOM 3147 O O . PRO A 1 417 ? -19.952 -15.975 21.369 1.00 95.56 417 PRO A O 1
ATOM 3150 N N . ALA A 1 418 ? -21.830 -15.478 20.209 1.00 92.38 418 ALA A N 1
ATOM 3151 C CA . ALA A 1 418 ? -22.114 -14.204 20.862 1.00 92.38 418 ALA A CA 1
ATOM 3152 C C . ALA A 1 418 ? -22.313 -14.380 22.380 1.00 92.38 418 ALA A C 1
ATOM 3154 O O . ALA A 1 418 ? -22.905 -15.372 22.820 1.00 92.38 418 ALA A O 1
ATOM 3155 N N . ILE A 1 419 ? -21.801 -13.433 23.169 1.00 92.88 419 ILE A N 1
ATOM 3156 C CA . ILE A 1 419 ? -21.817 -13.471 24.636 1.00 92.88 419 ILE A CA 1
ATOM 3157 C C . ILE A 1 419 ? -22.080 -12.094 25.248 1.00 92.88 419 ILE A C 1
ATOM 3159 O O . ILE A 1 419 ? -21.522 -11.090 24.814 1.00 92.88 419 ILE A O 1
ATOM 3163 N N . ASP A 1 420 ? -22.863 -12.068 26.325 1.00 94.81 420 ASP A N 1
ATOM 3164 C CA . ASP A 1 420 ? -23.069 -10.861 27.125 1.00 94.81 420 ASP A CA 1
ATOM 3165 C C . ASP A 1 420 ? -21.917 -10.689 28.127 1.00 94.81 420 ASP A C 1
ATOM 3167 O O . ASP A 1 420 ? -21.612 -11.599 28.905 1.00 94.81 420 ASP A O 1
ATOM 3171 N N . ILE A 1 421 ? -21.300 -9.507 28.144 1.00 94.19 421 ILE A N 1
ATOM 3172 C CA . ILE A 1 421 ? -20.186 -9.142 29.023 1.00 94.19 421 ILE A CA 1
ATOM 3173 C C . ILE A 1 421 ? -20.671 -8.084 30.020 1.00 94.19 421 ILE A C 1
ATOM 3175 O O . ILE A 1 421 ? -20.851 -6.906 29.687 1.00 94.19 421 ILE A O 1
ATOM 3179 N N . LYS A 1 422 ? -20.883 -8.496 31.273 1.00 96.31 422 LYS A N 1
ATOM 3180 C CA . LYS A 1 422 ? -21.367 -7.616 32.350 1.00 96.31 422 LYS A CA 1
ATOM 3181 C C . LYS A 1 422 ? -20.288 -6.623 32.810 1.00 96.31 422 LYS A C 1
ATOM 3183 O O . LYS A 1 422 ? -19.103 -6.856 32.583 1.00 96.31 422 LYS A O 1
ATOM 3188 N N . PRO A 1 423 ? -20.662 -5.545 33.520 1.00 94.69 423 PRO A N 1
ATOM 3189 C CA . PRO A 1 423 ? -19.709 -4.621 34.137 1.00 94.69 423 PRO A CA 1
ATOM 3190 C C . PRO A 1 423 ? -18.663 -5.335 34.999 1.00 94.69 423 PRO A C 1
ATOM 3192 O O . PRO A 1 423 ? -19.010 -6.101 35.900 1.00 94.69 423 PRO A O 1
ATOM 3195 N N . GLY A 1 424 ? -17.383 -5.088 34.721 1.00 91.25 424 GLY A N 1
ATOM 3196 C CA . GLY A 1 424 ? -16.251 -5.732 35.390 1.00 91.25 424 GLY A CA 1
ATOM 3197 C C . GLY A 1 424 ? -16.038 -7.213 35.048 1.00 91.25 424 GLY A C 1
ATOM 3198 O O . GLY A 1 424 ? -15.139 -7.829 35.618 1.00 91.25 424 GLY A O 1
ATOM 3199 N N . GLU A 1 425 ? -16.838 -7.805 34.154 1.00 96.44 425 GLU A N 1
ATOM 3200 C CA . GLU A 1 425 ? -16.661 -9.184 33.691 1.00 96.44 425 GLU A CA 1
ATOM 3201 C C . GLU A 1 425 ? -15.520 -9.255 32.666 1.00 96.44 425 GLU A C 1
ATOM 3203 O O . GLU A 1 425 ? -15.411 -8.418 31.764 1.00 96.44 425 GLU A O 1
ATOM 3208 N N . THR A 1 426 ? -14.676 -10.277 32.810 1.00 95.06 426 THR A N 1
ATOM 3209 C CA . THR A 1 426 ? -13.660 -10.659 31.827 1.00 95.06 426 THR A CA 1
ATOM 3210 C C . THR A 1 426 ? -14.020 -12.029 31.278 1.00 95.06 426 THR A C 1
ATOM 3212 O O . THR A 1 426 ? -14.160 -12.986 32.040 1.00 95.06 426 THR A O 1
ATOM 3215 N N . VAL A 1 427 ? -14.128 -12.129 29.958 1.00 94.75 427 VAL A N 1
ATOM 3216 C CA . VAL A 1 427 ? -14.369 -13.385 29.239 1.00 94.75 427 VAL A CA 1
ATOM 3217 C C . VAL A 1 427 ? -13.114 -13.769 28.453 1.00 94.75 427 VAL A C 1
ATOM 3219 O O . VAL A 1 427 ? -12.409 -12.899 27.938 1.00 94.75 427 VAL A O 1
ATOM 3222 N N . GLU A 1 428 ? -12.809 -15.068 28.393 1.00 96.38 428 GLU A N 1
ATOM 3223 C CA . GLU A 1 428 ? -11.631 -15.611 27.706 1.00 96.38 428 GLU A CA 1
ATOM 3224 C C . GLU A 1 428 ? -12.054 -16.569 26.588 1.00 96.38 428 GLU A C 1
ATOM 3226 O O . GLU A 1 428 ? -12.906 -17.429 26.799 1.00 96.38 428 GLU A O 1
ATOM 3231 N N . GLN A 1 429 ? -11.411 -16.447 25.427 1.00 96.88 429 GLN A N 1
ATOM 3232 C CA . GLN A 1 429 ? -11.438 -17.434 24.347 1.00 96.88 429 GLN A CA 1
ATOM 3233 C C . GLN A 1 429 ? -10.022 -17.937 24.054 1.00 96.88 429 GLN A C 1
ATOM 3235 O O . GLN A 1 429 ? -9.030 -17.282 24.387 1.00 96.88 429 GLN A O 1
ATOM 3240 N N . GLN A 1 430 ? -9.910 -19.121 23.450 1.00 97.75 430 GLN A N 1
ATOM 3241 C CA . GLN A 1 430 ? -8.626 -19.791 23.239 1.00 97.75 430 GLN A CA 1
ATOM 3242 C C . GLN A 1 430 ? -8.487 -20.361 21.828 1.00 97.75 430 GLN A C 1
ATOM 3244 O O . GLN A 1 430 ? -9.435 -20.903 21.266 1.00 97.75 430 GLN A O 1
ATOM 3249 N N . VAL A 1 431 ? -7.270 -20.311 21.284 1.00 98.12 431 VAL A N 1
ATOM 3250 C CA . VAL A 1 431 ? -6.897 -20.999 20.039 1.00 98.12 431 VAL A CA 1
ATOM 3251 C C . VAL A 1 431 ? -5.625 -21.795 20.279 1.00 98.12 431 VAL A C 1
ATOM 3253 O O . VAL A 1 431 ? -4.603 -21.243 20.683 1.00 98.12 431 VAL A O 1
ATOM 3256 N N . THR A 1 432 ? -5.667 -23.100 20.028 1.00 98.50 432 THR A N 1
ATOM 3257 C CA . THR A 1 432 ? -4.483 -23.966 20.054 1.00 98.50 432 THR A CA 1
ATOM 3258 C C . THR A 1 432 ? -4.030 -24.246 18.631 1.00 98.50 432 THR A C 1
ATOM 3260 O O . THR A 1 432 ? -4.793 -24.782 17.827 1.00 98.50 432 THR A O 1
ATOM 3263 N N . VAL A 1 433 ? -2.773 -23.931 18.332 1.00 98.56 433 VAL A N 1
ATOM 3264 C CA . VAL A 1 433 ? -2.130 -24.246 17.051 1.00 98.56 433 VAL A CA 1
ATOM 3265 C C . VAL A 1 433 ? -0.877 -25.083 17.273 1.00 98.56 433 VAL A C 1
ATOM 3267 O O . VAL A 1 433 ? -0.259 -25.035 18.339 1.00 98.56 433 VAL A O 1
ATOM 3270 N N . LYS A 1 434 ? -0.471 -25.835 16.253 1.00 98.38 434 LYS A N 1
ATOM 3271 C CA . LYS A 1 434 ? 0.787 -26.581 16.243 1.00 98.38 434 LYS A CA 1
ATOM 3272 C C . LYS A 1 434 ? 1.634 -26.142 15.062 1.00 98.38 434 LYS A C 1
ATOM 3274 O O . LYS A 1 434 ? 1.183 -26.212 13.923 1.00 98.38 434 LYS A O 1
ATOM 3279 N N . ILE A 1 435 ? 2.864 -25.719 15.327 1.00 98.06 435 ILE A N 1
ATOM 3280 C CA . ILE A 1 435 ? 3.806 -25.302 14.288 1.00 98.06 435 ILE A CA 1
ATOM 3281 C C . ILE A 1 435 ? 4.120 -26.498 13.387 1.00 98.06 435 ILE A C 1
ATOM 3283 O O . ILE A 1 435 ? 4.431 -27.594 13.863 1.00 98.06 435 ILE A O 1
ATOM 3287 N N . LYS A 1 436 ? 4.044 -26.273 12.077 1.00 96.69 436 LYS A N 1
ATOM 3288 C CA . LYS A 1 436 ? 4.271 -27.283 11.043 1.00 96.69 436 LYS A CA 1
ATOM 3289 C C . LYS A 1 436 ? 5.688 -27.849 11.140 1.00 96.69 436 LYS A C 1
ATOM 3291 O O . LYS A 1 436 ? 6.652 -27.131 11.416 1.00 96.69 436 LYS A O 1
ATOM 3296 N N . ASP A 1 437 ? 5.807 -29.148 10.893 1.00 93.31 437 ASP A N 1
ATOM 3297 C CA . ASP A 1 437 ? 7.081 -29.860 10.819 1.00 93.31 437 ASP A CA 1
ATOM 3298 C C . ASP A 1 437 ? 7.151 -30.637 9.489 1.00 93.31 437 ASP A C 1
ATOM 3300 O O . ASP A 1 437 ? 6.386 -31.590 9.308 1.00 93.31 437 ASP A O 1
ATOM 3304 N N . PRO A 1 438 ? 8.004 -30.228 8.527 1.00 91.44 438 PRO A N 1
ATOM 3305 C CA . PRO A 1 438 ? 8.949 -29.110 8.601 1.00 91.44 438 PRO A CA 1
ATOM 3306 C C . PRO A 1 438 ? 8.266 -27.732 8.546 1.00 91.44 438 PRO A C 1
ATOM 3308 O O . PRO A 1 438 ? 7.219 -27.567 7.921 1.00 91.44 438 PRO A O 1
ATOM 3311 N N . ILE A 1 439 ? 8.913 -26.717 9.132 1.00 91.56 439 ILE A N 1
ATOM 3312 C CA . ILE A 1 439 ? 8.497 -25.310 8.997 1.00 91.56 439 ILE A CA 1
ATOM 3313 C C . ILE A 1 439 ? 8.505 -24.928 7.502 1.00 91.56 439 ILE A C 1
ATOM 3315 O O . ILE A 1 439 ? 9.512 -25.185 6.831 1.00 91.56 439 ILE A O 1
ATOM 3319 N N . PRO A 1 440 ? 7.442 -24.302 6.964 1.00 88.81 440 PRO A N 1
ATOM 3320 C CA . PRO A 1 440 ? 7.392 -23.827 5.585 1.00 88.81 440 PRO A CA 1
ATOM 3321 C C . PRO A 1 440 ? 8.546 -22.897 5.205 1.00 88.81 440 PRO A C 1
ATOM 3323 O O . PRO A 1 440 ? 8.945 -22.015 5.959 1.00 88.81 440 PRO A O 1
ATOM 3326 N N . GLN A 1 441 ? 9.075 -23.112 4.001 1.00 81.38 441 GLN A N 1
ATOM 3327 C CA . GLN A 1 441 ? 10.202 -22.366 3.427 1.00 81.38 441 GLN A CA 1
ATOM 3328 C C . GLN A 1 441 ? 9.772 -21.594 2.170 1.00 81.38 441 GLN A C 1
ATOM 3330 O O . GLN A 1 441 ? 10.543 -21.443 1.226 1.00 81.38 441 GLN A O 1
ATOM 3335 N N . THR A 1 442 ? 8.508 -21.164 2.131 1.00 81.19 442 THR A N 1
ATOM 3336 C CA . THR A 1 442 ? 7.972 -20.312 1.065 1.00 81.19 442 THR A CA 1
ATOM 3337 C C . THR A 1 442 ? 8.752 -18.992 1.028 1.00 81.19 442 THR A C 1
ATOM 3339 O O . THR A 1 442 ? 9.034 -18.441 2.099 1.00 81.19 442 THR A O 1
ATOM 3342 N N . PRO A 1 443 ? 9.117 -18.464 -0.152 1.00 71.94 443 PRO A N 1
ATOM 3343 C CA . PRO A 1 443 ? 9.790 -17.174 -0.238 1.00 71.94 443 PRO A CA 1
ATOM 3344 C C . PRO A 1 443 ? 8.914 -15.998 0.199 1.00 71.94 443 PRO A C 1
ATOM 3346 O O . PRO A 1 443 ? 7.712 -16.002 -0.065 1.00 71.94 443 PRO A O 1
ATOM 3349 N N . VAL A 1 444 ? 9.523 -14.975 0.809 1.00 70.00 444 VAL A N 1
ATOM 3350 C CA . VAL A 1 444 ? 8.842 -13.696 1.073 1.00 70.00 444 VAL A CA 1
ATOM 3351 C C . VAL A 1 444 ? 8.556 -13.022 -0.266 1.00 70.00 444 VAL A C 1
ATOM 3353 O O . VAL A 1 444 ? 9.466 -12.793 -1.067 1.00 70.00 444 VAL A O 1
ATOM 3356 N N . ALA A 1 445 ? 7.299 -12.666 -0.520 1.00 61.03 445 ALA A N 1
ATOM 3357 C CA . ALA A 1 445 ? 6.955 -11.864 -1.686 1.00 61.03 445 ALA A CA 1
ATOM 3358 C C . ALA A 1 445 ? 7.346 -10.397 -1.445 1.00 61.03 445 ALA A C 1
ATOM 3360 O O . ALA A 1 445 ? 6.979 -9.808 -0.431 1.00 61.03 445 ALA A O 1
ATOM 3361 N N . SER A 1 446 ? 8.008 -9.752 -2.410 1.00 54.69 446 SER A N 1
ATOM 3362 C CA . SER A 1 446 ? 8.370 -8.325 -2.313 1.00 54.69 446 SER A CA 1
ATOM 3363 C C . SER A 1 446 ? 7.157 -7.393 -2.155 1.00 54.69 446 SER A C 1
ATOM 3365 O O . SER A 1 446 ? 7.297 -6.261 -1.703 1.00 54.69 446 SER A O 1
ATOM 3367 N N . THR A 1 447 ? 5.968 -7.866 -2.533 1.00 48.47 447 THR A N 1
ATOM 3368 C CA . THR A 1 447 ? 4.678 -7.178 -2.388 1.00 48.47 447 THR A CA 1
ATOM 3369 C C . THR A 1 447 ? 4.005 -7.405 -1.029 1.00 48.47 447 THR A C 1
ATOM 3371 O O . THR A 1 447 ? 3.023 -6.732 -0.737 1.00 48.47 447 THR A O 1
ATOM 3374 N N . ALA A 1 448 ? 4.495 -8.341 -0.209 1.00 54.59 448 ALA A N 1
ATOM 3375 C CA . ALA A 1 448 ? 3.927 -8.706 1.089 1.00 54.59 448 ALA A CA 1
ATOM 3376 C C . ALA A 1 448 ? 5.053 -9.095 2.077 1.00 54.59 448 ALA A C 1
ATOM 3378 O O . ALA A 1 448 ? 5.210 -10.270 2.397 1.00 54.59 448 ALA A O 1
ATOM 3379 N N . PRO A 1 449 ? 5.860 -8.129 2.561 1.00 67.31 449 PRO A N 1
ATOM 3380 C CA . PRO A 1 449 ? 7.099 -8.412 3.293 1.00 67.31 449 PRO A CA 1
ATOM 3381 C C . PRO A 1 449 ? 6.920 -9.048 4.682 1.00 67.31 449 PRO A C 1
ATOM 3383 O O . PRO A 1 449 ? 7.905 -9.528 5.231 1.00 67.31 449 PRO A O 1
ATOM 3386 N N . GLY A 1 450 ? 5.707 -9.031 5.247 1.00 69.00 450 GLY A N 1
ATOM 3387 C CA . GLY A 1 450 ? 5.370 -9.763 6.477 1.00 69.00 450 GLY A CA 1
ATOM 3388 C C . GLY A 1 450 ? 4.891 -11.200 6.234 1.00 69.00 450 GLY A C 1
ATOM 3389 O O . GLY A 1 450 ? 4.864 -11.984 7.167 1.00 69.00 450 GLY A O 1
ATOM 3390 N N . SER A 1 451 ? 4.550 -11.567 4.993 1.00 79.94 451 SER A N 1
ATOM 3391 C CA . SER A 1 451 ? 4.150 -12.936 4.650 1.00 79.94 451 SER A CA 1
ATOM 3392 C C . SER A 1 451 ? 5.392 -13.802 4.436 1.00 79.94 451 SER A C 1
ATOM 3394 O O . SER A 1 451 ? 6.322 -13.440 3.708 1.00 79.94 451 SER A O 1
ATOM 3396 N N . PHE A 1 452 ? 5.400 -14.959 5.084 1.00 82.50 452 PHE A N 1
ATOM 3397 C CA . PHE A 1 452 ? 6.480 -15.930 5.159 1.00 82.50 452 PHE A CA 1
ATOM 3398 C C . PHE A 1 452 ? 7.831 -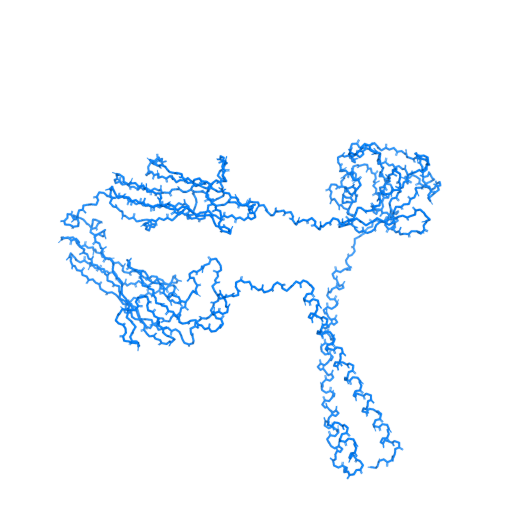15.361 5.657 1.00 82.50 452 PHE A C 1
ATOM 3400 O O . PHE A 1 452 ? 8.905 -15.795 5.208 1.00 82.50 452 PHE A O 1
ATOM 3407 N N . ASP A 1 453 ? 7.793 -14.422 6.612 1.00 83.81 453 ASP A N 1
ATOM 3408 C CA . ASP A 1 453 ? 8.959 -13.718 7.181 1.00 83.81 453 ASP A CA 1
ATOM 3409 C C . ASP A 1 453 ? 9.674 -14.448 8.352 1.00 83.81 453 ASP A C 1
ATOM 3411 O O . ASP A 1 453 ? 10.753 -14.025 8.774 1.00 83.81 453 ASP A O 1
ATOM 3415 N N . LEU A 1 454 ? 9.123 -15.585 8.807 1.00 90.56 454 LEU A N 1
ATOM 3416 C CA . LEU A 1 454 ? 9.475 -16.389 9.996 1.00 90.56 454 LEU A CA 1
ATOM 3417 C C . LEU A 1 454 ? 8.995 -15.844 11.359 1.00 90.56 454 LEU A C 1
ATOM 3419 O O . LEU A 1 454 ? 9.515 -16.263 12.399 1.00 90.56 454 LEU A O 1
ATOM 3423 N N . THR A 1 455 ? 7.977 -14.988 11.384 1.00 89.88 455 THR A N 1
ATOM 3424 C CA . THR A 1 455 ? 7.337 -14.470 12.599 1.00 89.88 455 THR A CA 1
ATOM 3425 C C . THR A 1 455 ? 5.828 -14.681 12.537 1.00 89.88 455 THR A C 1
ATOM 3427 O O . THR A 1 455 ? 5.141 -14.001 11.793 1.00 89.88 455 THR A O 1
ATOM 3430 N N . MET A 1 456 ? 5.286 -15.568 13.378 1.00 93.75 456 MET A N 1
ATOM 3431 C CA . MET A 1 456 ? 3.835 -15.666 13.558 1.00 93.75 456 MET A CA 1
ATOM 3432 C C . MET A 1 456 ? 3.339 -14.449 14.347 1.00 93.75 456 MET A C 1
ATOM 3434 O O . MET A 1 456 ? 3.536 -14.376 15.566 1.00 93.75 456 MET A O 1
ATOM 3438 N N . THR A 1 457 ? 2.719 -13.512 13.642 1.00 87.12 457 THR A N 1
ATOM 3439 C CA . THR A 1 457 ? 2.181 -12.239 14.127 1.00 87.12 457 THR A CA 1
ATOM 3440 C C . THR A 1 457 ? 0.672 -12.362 14.319 1.00 87.12 457 THR A C 1
ATOM 3442 O O . THR A 1 457 ? -0.070 -12.681 13.393 1.00 87.12 457 THR A O 1
ATOM 3445 N N . ASN A 1 458 ? 0.177 -12.113 15.532 1.00 89.88 458 ASN A N 1
ATOM 3446 C CA . ASN A 1 458 ? -1.233 -12.335 15.857 1.00 89.88 458 ASN A CA 1
ATOM 3447 C C . ASN A 1 458 ? -1.752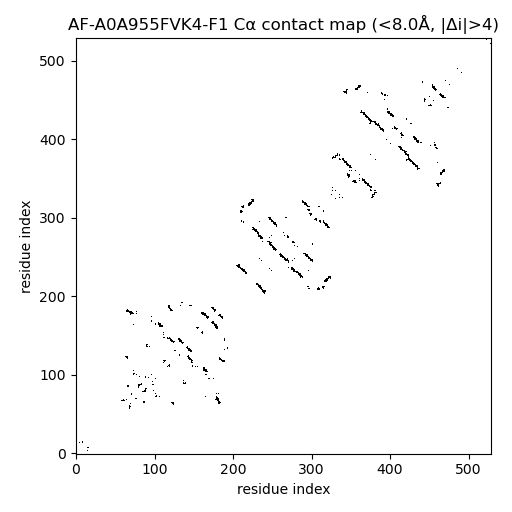 -11.262 16.832 1.00 89.88 458 ASN A C 1
ATOM 3449 O O . ASN A 1 458 ? -1.101 -10.976 17.839 1.00 89.88 458 ASN A O 1
ATOM 3453 N N . VAL A 1 459 ? -2.893 -10.630 16.524 1.00 85.00 459 VAL A N 1
ATOM 3454 C CA . VAL A 1 459 ? -3.286 -9.324 17.097 1.00 85.00 459 VAL A CA 1
ATOM 3455 C C . VAL A 1 459 ? -4.723 -9.344 17.618 1.00 85.00 459 VAL A C 1
ATOM 3457 O O . VAL A 1 459 ? -5.651 -9.566 16.851 1.00 85.00 459 VAL A O 1
ATOM 3460 N N . TYR A 1 460 ? -4.900 -9.034 18.905 1.00 83.62 460 TYR A N 1
ATOM 3461 C CA . TYR A 1 460 ? -6.207 -8.879 19.558 1.00 83.62 460 TYR A CA 1
ATOM 3462 C C . TYR A 1 460 ? -6.076 -7.882 20.716 1.00 83.62 460 TYR A C 1
ATOM 3464 O O . TYR A 1 460 ? -5.692 -8.237 21.831 1.00 83.62 460 TYR A O 1
ATOM 3472 N N . GLY A 1 461 ? -6.281 -6.596 20.417 1.00 82.19 461 GLY A N 1
ATOM 3473 C CA . GLY A 1 461 ? -5.820 -5.491 21.265 1.00 82.19 461 GLY A CA 1
ATOM 3474 C C . GLY A 1 461 ? -4.294 -5.386 21.265 1.00 82.19 461 GLY A C 1
ATOM 3475 O O . GLY A 1 461 ? -3.721 -4.514 20.617 1.00 82.19 461 GLY A O 1
ATOM 3476 N N . GLU A 1 462 ? -3.635 -6.318 21.951 1.00 78.75 462 GLU A N 1
ATOM 3477 C CA . GLU A 1 462 ? -2.180 -6.471 21.977 1.00 78.75 462 GLU A CA 1
ATOM 3478 C C . GLU A 1 462 ? -1.677 -7.347 20.812 1.00 78.75 462 GLU A C 1
ATOM 3480 O O . GLU A 1 462 ? -2.399 -8.189 20.271 1.00 78.75 462 GLU A O 1
ATOM 3485 N N . THR A 1 463 ? -0.415 -7.145 20.418 1.00 85.56 463 THR A N 1
ATOM 3486 C CA . THR A 1 463 ? 0.269 -7.937 19.380 1.00 85.56 463 THR A CA 1
ATOM 3487 C C . THR A 1 463 ? 1.184 -8.980 20.011 1.00 85.56 463 THR A C 1
ATOM 3489 O O . THR A 1 463 ? 2.057 -8.651 20.820 1.00 85.56 463 THR A O 1
ATOM 3492 N N . VAL A 1 464 ? 1.032 -10.231 19.581 1.00 88.19 464 VAL A N 1
ATOM 3493 C CA . VAL A 1 464 ? 1.908 -11.349 19.929 1.00 88.19 464 VAL A CA 1
ATOM 3494 C C . VAL A 1 464 ? 2.711 -11.768 18.702 1.00 88.19 464 VAL A C 1
ATOM 3496 O O . VAL A 1 464 ? 2.133 -12.083 17.667 1.00 88.19 464 VAL A O 1
ATOM 3499 N N . ASN A 1 465 ? 4.036 -11.821 18.845 1.00 91.81 465 ASN A N 1
ATOM 3500 C CA . ASN A 1 465 ? 4.974 -12.227 17.799 1.00 91.81 465 ASN A CA 1
ATOM 3501 C C . ASN A 1 465 ? 5.756 -13.470 18.242 1.00 91.81 465 ASN A C 1
ATOM 3503 O O . ASN A 1 465 ? 6.560 -13.377 19.169 1.00 91.81 465 ASN A O 1
ATOM 3507 N N . VAL A 1 466 ? 5.578 -14.616 17.583 1.00 94.38 466 VAL A N 1
ATOM 3508 C CA . VAL A 1 466 ? 6.341 -15.848 17.867 1.00 94.38 466 VAL A CA 1
ATOM 3509 C C . VAL A 1 466 ? 7.268 -16.154 16.694 1.00 94.38 466 VAL A C 1
ATOM 3511 O O . VAL A 1 466 ? 6.818 -16.437 15.588 1.00 94.38 466 VAL A O 1
ATOM 3514 N N . LYS A 1 467 ? 8.580 -16.103 16.929 1.00 94.94 467 LYS A N 1
ATOM 3515 C CA . LYS A 1 467 ? 9.604 -16.290 15.891 1.00 94.94 467 LYS A CA 1
ATOM 3516 C C . LYS A 1 467 ? 9.858 -17.765 15.608 1.00 94.94 467 LYS A C 1
ATOM 3518 O O . LYS A 1 467 ? 9.710 -18.614 16.488 1.00 94.94 467 LYS A O 1
ATOM 3523 N N . LEU A 1 468 ? 10.342 -18.054 14.407 1.00 93.69 468 LEU A N 1
ATOM 3524 C CA . LEU A 1 468 ? 10.693 -19.393 13.945 1.00 93.69 468 LEU A CA 1
ATOM 3525 C C . LEU A 1 468 ? 12.155 -19.441 13.468 1.00 93.69 468 LEU A C 1
ATOM 3527 O O . LEU A 1 468 ? 12.667 -18.459 12.927 1.00 93.69 468 LEU A O 1
ATOM 3531 N N . PRO A 1 469 ? 12.874 -20.560 13.670 1.00 88.94 469 PRO A N 1
ATOM 3532 C CA . PRO A 1 469 ? 14.254 -20.691 13.227 1.00 88.94 469 PRO A CA 1
ATOM 3533 C C . PRO A 1 469 ? 14.333 -20.744 11.689 1.00 88.94 469 PRO A C 1
ATOM 3535 O O . PRO A 1 469 ? 13.616 -21.537 11.072 1.00 88.94 469 PRO A O 1
ATOM 3538 N N . PRO A 1 470 ? 15.230 -19.971 11.050 1.00 76.06 470 PRO A N 1
ATOM 3539 C CA . PRO A 1 470 ? 15.442 -20.064 9.612 1.00 76.06 470 PRO A CA 1
ATOM 3540 C C . PRO A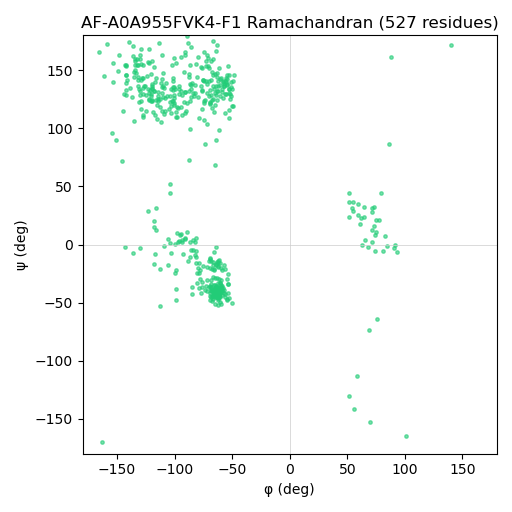 1 470 ? 16.083 -21.402 9.235 1.00 76.06 470 PRO A C 1
ATOM 3542 O O . PRO A 1 470 ? 16.985 -21.896 9.916 1.00 76.06 470 PRO A O 1
ATOM 3545 N N . SER A 1 471 ? 15.661 -21.970 8.104 1.00 73.38 471 SER A N 1
ATOM 3546 C CA . SER A 1 471 ? 16.412 -23.049 7.459 1.00 73.38 471 SER A CA 1
ATOM 3547 C C . SER A 1 471 ? 17.590 -22.488 6.655 1.00 73.38 471 SER A C 1
ATOM 3549 O O . SER A 1 471 ? 17.585 -21.322 6.259 1.00 73.38 471 SER A O 1
ATOM 3551 N N . VAL A 1 472 ? 18.571 -23.338 6.334 1.00 66.62 472 VAL A N 1
ATOM 3552 C CA . VAL A 1 472 ? 19.703 -22.967 5.463 1.00 66.62 472 VAL A CA 1
ATOM 3553 C C . VAL A 1 472 ? 19.236 -22.356 4.120 1.00 66.62 472 VAL A C 1
ATOM 3555 O O . VAL A 1 472 ? 19.738 -21.284 3.781 1.00 66.62 472 VAL A O 1
ATOM 3558 N N . PRO A 1 473 ? 18.248 -22.930 3.392 1.00 59.69 473 PRO A N 1
ATOM 3559 C CA . PRO A 1 473 ? 17.626 -22.273 2.234 1.00 59.69 473 PRO A CA 1
ATOM 3560 C C . PRO A 1 473 ? 17.072 -20.857 2.482 1.00 59.69 473 PRO A C 1
ATOM 3562 O O . PRO A 1 473 ? 17.276 -19.964 1.658 1.00 59.69 473 PRO A O 1
ATOM 3565 N N . LYS A 1 474 ? 16.402 -20.618 3.615 1.00 63.34 474 LYS A N 1
ATOM 3566 C CA . LYS A 1 474 ? 15.765 -19.323 3.919 1.00 63.34 474 LYS A CA 1
ATOM 3567 C C . LYS A 1 474 ? 16.781 -18.260 4.343 1.00 63.34 474 LYS A C 1
ATOM 3569 O O . LYS A 1 474 ? 16.643 -17.097 3.979 1.00 63.34 474 LYS A O 1
ATOM 3574 N N . THR A 1 475 ? 17.865 -18.663 5.011 1.00 58.78 475 THR A N 1
ATOM 3575 C CA . THR A 1 475 ? 19.027 -17.787 5.225 1.00 58.78 475 THR A CA 1
ATOM 3576 C C . THR A 1 475 ? 19.692 -17.402 3.902 1.00 58.78 475 THR A C 1
ATOM 3578 O O . THR A 1 475 ? 20.106 -16.256 3.760 1.00 58.78 475 THR A O 1
ATOM 3581 N N . THR A 1 476 ? 19.768 -18.302 2.909 1.00 54.78 476 THR A N 1
ATOM 3582 C CA . THR A 1 476 ? 20.252 -17.897 1.578 1.00 54.78 476 THR A CA 1
ATOM 3583 C C . THR A 1 476 ? 19.303 -16.916 0.896 1.00 54.78 476 THR A C 1
ATOM 3585 O O . THR A 1 476 ? 19.789 -15.905 0.415 1.00 54.78 476 THR A O 1
ATOM 3588 N N . GLU A 1 477 ? 17.982 -17.116 0.938 1.00 56.50 477 GLU A N 1
ATOM 3589 C CA . GLU A 1 477 ? 16.991 -16.177 0.376 1.00 56.50 477 GLU A CA 1
ATOM 3590 C C . GLU A 1 477 ? 17.148 -14.744 0.918 1.00 56.50 477 GLU A C 1
ATOM 3592 O O . GLU A 1 477 ? 17.234 -13.798 0.136 1.00 56.50 477 GLU A O 1
ATOM 3597 N N . GLN A 1 478 ? 17.273 -14.583 2.242 1.00 51.00 478 GLN A N 1
ATOM 3598 C CA . GLN A 1 478 ? 17.470 -13.272 2.883 1.00 51.00 478 GLN A CA 1
ATOM 3599 C C . GLN A 1 478 ? 18.815 -12.605 2.528 1.00 51.00 478 GLN A C 1
ATOM 3601 O O . GLN A 1 478 ? 18.946 -11.388 2.646 1.00 51.00 478 GLN A O 1
ATOM 3606 N N . VAL A 1 479 ? 19.815 -13.379 2.092 1.00 51.84 479 VAL A N 1
ATOM 3607 C CA . VAL A 1 479 ? 21.156 -12.888 1.721 1.00 51.84 479 VAL A CA 1
ATOM 3608 C C . VAL A 1 479 ? 21.316 -12.727 0.199 1.00 51.84 479 VAL A C 1
ATOM 3610 O O . VAL A 1 479 ? 22.113 -11.906 -0.252 1.00 51.84 479 VAL A O 1
ATOM 3613 N N . THR A 1 480 ? 20.544 -13.455 -0.613 1.00 43.34 480 THR A N 1
ATOM 3614 C CA . THR A 1 480 ? 20.572 -13.415 -2.084 1.00 43.34 480 THR A CA 1
ATOM 3615 C C . THR A 1 480 ? 19.383 -12.643 -2.655 1.00 43.34 480 THR A C 1
ATOM 3617 O O . THR A 1 480 ? 18.694 -13.120 -3.557 1.00 43.34 480 THR A O 1
ATOM 3620 N N . THR A 1 481 ? 19.165 -11.414 -2.180 1.00 42.88 481 THR A N 1
ATOM 3621 C CA . THR A 1 481 ? 18.164 -10.480 -2.742 1.00 42.88 481 THR A CA 1
ATOM 3622 C C . THR A 1 481 ? 18.463 -10.043 -4.184 1.00 42.88 481 THR A C 1
ATOM 3624 O O . THR A 1 481 ? 17.669 -9.343 -4.807 1.00 42.88 481 THR A O 1
ATOM 3627 N N . SER A 1 482 ? 19.581 -10.500 -4.753 1.00 38.75 482 SER A N 1
ATOM 3628 C CA . SER A 1 482 ? 19.812 -10.550 -6.193 1.00 38.75 482 SER A CA 1
ATOM 3629 C C . SER A 1 482 ? 20.311 -11.937 -6.605 1.00 38.75 482 SER A C 1
ATOM 3631 O O . SER A 1 482 ? 21.251 -12.485 -6.025 1.00 38.75 482 SER A O 1
ATOM 3633 N N . LEU A 1 483 ? 19.701 -12.493 -7.655 1.00 39.16 483 LEU A N 1
ATOM 3634 C CA . LEU A 1 483 ? 20.358 -13.504 -8.480 1.00 39.16 483 LEU A CA 1
ATOM 3635 C C . LEU A 1 483 ? 21.599 -12.856 -9.118 1.00 39.16 483 LEU A C 1
ATOM 3637 O O . LEU A 1 483 ? 21.501 -11.710 -9.570 1.00 39.16 483 LEU A O 1
ATOM 3641 N N . PRO A 1 484 ? 22.747 -13.552 -9.227 1.00 38.47 484 PRO A N 1
ATOM 3642 C CA . PRO A 1 484 ? 23.818 -13.073 -10.087 1.00 38.47 484 PRO A CA 1
ATOM 3643 C C . PRO A 1 484 ? 23.265 -12.935 -11.512 1.00 38.47 484 PRO A C 1
ATOM 3645 O O . PRO A 1 484 ? 22.674 -13.875 -12.050 1.00 38.47 484 PRO A O 1
ATOM 3648 N N . ASN A 1 485 ? 23.422 -11.748 -12.101 1.00 40.94 485 ASN A N 1
ATOM 3649 C CA . ASN A 1 485 ? 22.939 -11.434 -13.446 1.00 40.94 485 ASN A CA 1
ATOM 3650 C C . ASN A 1 485 ? 23.670 -12.294 -14.488 1.00 40.94 485 ASN A C 1
ATOM 3652 O O . ASN A 1 485 ? 24.695 -11.883 -15.031 1.00 40.94 485 ASN A O 1
ATOM 3656 N N . THR A 1 486 ? 23.123 -13.474 -14.790 1.00 47.16 486 THR A N 1
ATOM 3657 C CA . THR A 1 486 ? 23.638 -14.349 -15.851 1.00 47.16 486 THR A CA 1
ATOM 3658 C C . THR A 1 486 ? 23.270 -13.765 -17.215 1.00 47.16 486 THR A C 1
ATOM 3660 O O . THR A 1 486 ? 22.221 -14.042 -17.796 1.00 47.16 486 THR A O 1
ATOM 3663 N N . GLY A 1 487 ? 24.123 -12.865 -17.707 1.00 45.06 487 GLY A N 1
ATOM 3664 C CA . GLY A 1 487 ? 23.882 -12.132 -18.947 1.00 45.06 487 GLY A CA 1
ATOM 3665 C C . GLY A 1 487 ? 23.801 -13.040 -20.189 1.00 45.06 487 GLY A C 1
ATOM 3666 O O . GLY A 1 487 ? 24.150 -14.224 -20.134 1.00 45.06 487 GLY A O 1
ATOM 3667 N N . PRO A 1 488 ? 23.420 -12.492 -21.361 1.00 47.69 488 PRO A N 1
ATOM 3668 C CA . PRO A 1 488 ? 23.315 -13.261 -22.608 1.00 47.69 488 PRO A CA 1
ATOM 3669 C C . PRO A 1 488 ? 24.596 -14.028 -22.983 1.00 47.69 488 PRO A C 1
ATOM 3671 O O . PRO A 1 488 ? 24.533 -15.097 -23.582 1.00 47.69 488 PRO A O 1
ATOM 3674 N N . GLY A 1 489 ? 25.769 -13.515 -22.594 1.00 50.47 489 GLY A N 1
ATOM 3675 C CA . GLY A 1 489 ? 27.049 -14.201 -22.790 1.00 50.47 489 GLY A CA 1
ATOM 3676 C C . GLY A 1 489 ? 27.218 -15.468 -21.942 1.00 50.47 489 GLY A C 1
ATOM 3677 O O . GLY A 1 489 ? 27.810 -16.436 -22.414 1.00 50.47 489 GLY A O 1
ATOM 3678 N N . GLU A 1 490 ? 26.674 -15.508 -20.724 1.00 47.84 490 GLU A N 1
ATOM 3679 C CA . GLU A 1 490 ? 26.818 -16.658 -19.822 1.00 47.84 490 GLU A CA 1
ATOM 3680 C C . GLU A 1 490 ? 25.863 -17.794 -20.194 1.00 47.84 490 GLU A C 1
ATOM 3682 O O . GLU A 1 490 ? 26.262 -18.959 -20.202 1.00 47.84 490 GLU A O 1
ATOM 3687 N N . THR A 1 491 ? 24.638 -17.475 -20.617 1.00 49.97 491 THR A N 1
ATOM 3688 C CA . THR A 1 491 ? 23.707 -18.475 -21.170 1.00 49.97 491 THR A CA 1
ATOM 3689 C C . THR A 1 491 ? 24.227 -19.078 -22.480 1.00 49.97 491 THR A C 1
ATOM 3691 O O . THR A 1 491 ? 24.157 -20.297 -22.662 1.00 49.97 491 THR A O 1
ATOM 3694 N N . LEU A 1 492 ? 24.849 -18.273 -23.354 1.00 56.53 492 LEU A N 1
ATOM 3695 C CA . LEU A 1 492 ? 25.566 -18.771 -24.535 1.00 56.53 492 LEU A CA 1
ATOM 3696 C C . LEU A 1 492 ? 26.787 -19.629 -24.166 1.00 56.53 492 LEU A C 1
ATOM 3698 O O . LEU A 1 492 ? 27.000 -20.671 -24.787 1.00 56.53 492 LEU A O 1
ATOM 3702 N N . ALA A 1 493 ? 27.562 -19.252 -23.144 1.00 56.72 493 ALA A N 1
ATOM 3703 C CA . ALA A 1 493 ? 28.700 -20.043 -22.671 1.00 56.72 493 ALA A CA 1
ATOM 3704 C C . ALA A 1 493 ? 28.262 -21.408 -22.109 1.00 56.72 493 ALA A C 1
ATOM 3706 O O . ALA A 1 493 ? 28.842 -22.434 -22.468 1.00 56.72 493 ALA A O 1
ATOM 3707 N N . VAL A 1 494 ? 27.198 -21.452 -21.298 1.00 63.88 494 VAL A N 1
ATOM 3708 C CA . VAL A 1 494 ? 26.606 -22.702 -20.790 1.00 63.88 494 VAL A CA 1
ATOM 3709 C C . VAL A 1 494 ? 26.078 -23.564 -21.941 1.00 63.88 494 VAL A C 1
ATOM 3711 O O . VAL A 1 494 ? 26.361 -24.763 -21.985 1.00 63.88 494 VAL A O 1
ATOM 3714 N N . GLY A 1 495 ? 25.384 -22.966 -22.916 1.00 62.78 495 GLY A N 1
ATOM 3715 C CA . GLY A 1 495 ? 24.917 -23.661 -24.119 1.00 62.78 495 GLY A CA 1
ATOM 3716 C C . GLY A 1 495 ? 26.060 -24.248 -24.956 1.00 62.78 495 GLY A C 1
ATOM 3717 O O . GLY A 1 495 ? 25.987 -25.399 -25.389 1.00 62.78 495 GLY A O 1
ATOM 3718 N N . PHE A 1 496 ? 27.155 -23.503 -25.124 1.00 69.44 496 PHE A N 1
ATOM 3719 C CA . PHE A 1 496 ? 28.355 -23.956 -25.830 1.00 69.44 496 PHE A CA 1
ATOM 3720 C C . PHE A 1 496 ? 29.070 -25.098 -25.093 1.00 69.44 496 PHE A C 1
ATOM 3722 O O . PHE A 1 496 ? 29.414 -26.107 -25.710 1.00 69.44 496 PHE A O 1
ATOM 3729 N N . VAL A 1 497 ? 29.233 -25.000 -23.770 1.00 68.12 497 VAL A N 1
ATOM 3730 C CA . VAL A 1 497 ? 29.807 -26.076 -22.942 1.00 68.12 497 VAL A CA 1
ATOM 3731 C C . VAL A 1 497 ? 28.938 -27.336 -23.007 1.00 68.12 497 VAL A C 1
ATOM 3733 O O . VAL A 1 497 ? 29.465 -28.432 -23.211 1.00 68.12 497 VAL A O 1
ATOM 3736 N N . ALA A 1 498 ? 27.611 -27.204 -22.928 1.00 65.50 498 ALA A N 1
ATOM 3737 C CA . ALA A 1 498 ? 26.689 -28.325 -23.097 1.00 65.50 498 ALA A CA 1
ATOM 3738 C C . ALA A 1 498 ? 26.808 -28.965 -24.494 1.00 65.50 498 ALA A C 1
ATOM 3740 O O . ALA A 1 498 ? 26.911 -30.190 -24.605 1.00 65.50 498 ALA A O 1
ATOM 3741 N N . ALA A 1 499 ? 26.875 -28.157 -25.558 1.00 70.94 499 ALA A N 1
ATOM 3742 C CA . ALA A 1 499 ? 27.061 -28.634 -26.927 1.00 70.94 499 ALA A CA 1
ATOM 3743 C C . ALA A 1 499 ? 28.406 -29.359 -27.123 1.00 70.94 499 ALA A C 1
ATOM 3745 O O . ALA A 1 499 ? 28.442 -30.416 -27.758 1.00 70.94 499 ALA A O 1
ATOM 3746 N N . LEU A 1 500 ? 29.499 -28.861 -26.529 1.00 70.31 500 LEU A N 1
ATOM 3747 C CA . LEU A 1 500 ? 30.804 -29.531 -26.535 1.00 70.31 500 LEU A CA 1
ATOM 3748 C C . LEU A 1 500 ? 30.767 -30.877 -25.802 1.00 70.31 500 LEU A C 1
ATOM 3750 O O . LEU A 1 500 ? 31.297 -31.864 -26.315 1.00 70.31 500 LEU A O 1
ATOM 3754 N N . ILE A 1 501 ? 30.116 -30.950 -24.637 1.00 69.56 501 ILE A N 1
ATOM 3755 C CA . ILE A 1 501 ? 29.960 -32.197 -23.873 1.00 69.56 501 ILE A CA 1
ATOM 3756 C C . ILE A 1 501 ? 29.161 -33.227 -24.689 1.00 69.56 501 ILE A C 1
ATOM 3758 O O . ILE A 1 501 ? 29.600 -34.370 -24.849 1.00 69.56 501 ILE A O 1
ATOM 3762 N N . VAL A 1 502 ? 28.024 -32.825 -25.267 1.00 73.06 502 VAL A N 1
ATOM 3763 C CA . VAL A 1 502 ? 27.192 -33.690 -26.124 1.00 73.06 502 VAL A CA 1
ATOM 3764 C C . VAL A 1 502 ? 27.962 -34.140 -27.371 1.00 73.06 502 VAL A C 1
ATOM 3766 O O . VAL A 1 502 ? 27.981 -35.334 -27.683 1.00 73.06 502 VAL A O 1
ATOM 3769 N N . GLY A 1 503 ? 28.657 -33.220 -28.047 1.00 70.94 503 GLY A N 1
ATOM 3770 C CA . GLY A 1 503 ? 29.486 -33.504 -29.219 1.00 70.94 503 GLY A CA 1
ATOM 3771 C C . GLY A 1 503 ? 30.629 -34.476 -28.916 1.00 70.94 503 GLY A C 1
ATOM 3772 O O . GLY A 1 503 ? 30.838 -35.436 -29.662 1.00 70.94 503 GLY A O 1
ATOM 3773 N N . TYR A 1 504 ? 31.308 -34.305 -27.779 1.00 76.75 504 TYR A N 1
ATOM 3774 C CA . TYR A 1 504 ? 32.341 -35.223 -27.299 1.00 76.75 504 TYR A CA 1
ATOM 3775 C C . TYR A 1 504 ? 31.787 -36.633 -27.063 1.00 76.75 504 TYR A C 1
ATOM 3777 O O . TYR A 1 504 ? 32.348 -37.611 -27.566 1.00 76.75 504 TYR A O 1
ATOM 3785 N N . PHE A 1 505 ? 30.662 -36.768 -26.350 1.00 67.12 505 PHE A N 1
ATOM 3786 C CA . PHE A 1 505 ? 30.046 -38.077 -26.117 1.00 67.12 505 PHE A CA 1
ATOM 3787 C C . PHE A 1 505 ? 29.528 -38.724 -27.410 1.00 67.12 505 PHE A C 1
ATOM 3789 O O . PHE A 1 505 ? 29.651 -39.943 -27.568 1.00 67.12 505 PHE A O 1
ATOM 3796 N N . PHE A 1 506 ? 29.020 -37.941 -28.365 1.00 73.56 506 PHE A N 1
ATOM 3797 C CA . PHE A 1 506 ? 28.625 -38.429 -29.687 1.00 73.56 506 PHE A CA 1
ATOM 3798 C C . PHE A 1 506 ? 29.830 -38.945 -30.491 1.00 73.56 506 PHE A C 1
ATOM 3800 O O . PHE A 1 506 ? 29.822 -40.092 -30.947 1.00 73.56 506 PHE A O 1
ATOM 3807 N N . ALA A 1 507 ? 30.901 -38.154 -30.602 1.00 69.62 507 ALA A N 1
ATOM 3808 C CA . ALA A 1 507 ? 32.127 -38.539 -31.300 1.00 69.62 507 ALA A CA 1
ATOM 3809 C C . ALA A 1 507 ? 32.779 -39.782 -30.669 1.00 69.62 507 ALA A C 1
ATOM 3811 O O . ALA A 1 507 ? 33.106 -40.741 -31.371 1.00 69.62 507 ALA A O 1
ATOM 3812 N N . ARG A 1 508 ? 32.878 -39.818 -29.333 1.00 70.75 508 ARG A N 1
ATOM 3813 C CA . ARG A 1 508 ? 33.413 -40.954 -28.569 1.00 70.75 508 ARG A CA 1
ATOM 3814 C C . ARG A 1 508 ? 32.572 -42.224 -28.735 1.00 70.75 508 ARG A C 1
ATOM 3816 O O . ARG A 1 508 ? 33.135 -43.311 -28.840 1.00 70.75 508 ARG A O 1
ATOM 3823 N N . THR A 1 509 ? 31.246 -42.099 -28.831 1.00 63.16 509 THR A N 1
ATOM 3824 C CA . THR A 1 509 ? 30.351 -43.224 -29.166 1.00 63.16 509 THR A CA 1
ATOM 3825 C C . THR A 1 509 ? 30.644 -43.760 -30.568 1.00 63.16 509 THR A C 1
ATOM 3827 O O . THR A 1 509 ? 30.747 -44.971 -30.765 1.00 63.16 509 THR A O 1
ATOM 3830 N N . ARG A 1 510 ? 30.814 -42.864 -31.549 1.00 67.81 510 ARG A N 1
ATOM 3831 C CA . ARG A 1 510 ? 31.104 -43.229 -32.944 1.00 67.81 510 ARG A CA 1
ATOM 3832 C C . ARG A 1 510 ? 32.468 -43.913 -33.095 1.00 67.81 510 ARG A C 1
ATOM 3834 O O . ARG A 1 510 ? 32.588 -44.837 -33.897 1.00 67.81 510 ARG A O 1
ATOM 3841 N N . LEU A 1 511 ? 33.458 -43.502 -32.299 1.00 69.81 511 LEU A N 1
ATOM 3842 C CA . LEU A 1 511 ? 34.765 -44.157 -32.209 1.00 69.81 511 LEU A CA 1
ATOM 3843 C C . LEU A 1 511 ? 34.629 -45.602 -31.702 1.00 69.81 511 LEU A C 1
ATOM 3845 O O . LEU A 1 511 ? 35.065 -46.520 -32.387 1.00 69.81 511 LEU A O 1
ATOM 3849 N N . MET A 1 512 ? 33.948 -45.818 -30.569 1.00 68.38 512 MET A N 1
ATOM 3850 C CA . MET A 1 512 ? 33.747 -47.163 -30.001 1.00 68.38 512 MET A CA 1
ATOM 3851 C C . MET A 1 512 ? 32.990 -48.109 -30.945 1.00 68.38 512 MET A C 1
ATOM 3853 O O . MET A 1 512 ? 33.264 -49.306 -30.959 1.00 68.38 512 MET A O 1
ATOM 3857 N N . ALA A 1 513 ? 32.054 -47.589 -31.748 1.00 64.50 513 ALA A N 1
ATOM 3858 C CA . ALA A 1 513 ? 31.368 -48.382 -32.768 1.00 64.50 513 ALA A CA 1
ATOM 3859 C C . ALA A 1 513 ? 32.331 -48.850 -33.876 1.00 64.50 513 ALA A C 1
ATOM 3861 O O . ALA A 1 513 ? 32.341 -50.032 -34.208 1.00 64.50 513 ALA A O 1
ATOM 3862 N N . LYS A 1 514 ? 33.194 -47.956 -34.388 1.00 67.69 514 LYS A N 1
ATOM 3863 C CA . LYS A 1 514 ? 34.234 -48.326 -35.364 1.00 67.69 514 LYS A CA 1
ATOM 3864 C C . LYS A 1 514 ? 35.254 -49.310 -34.787 1.00 67.69 514 LYS A C 1
ATOM 3866 O O . LYS A 1 514 ? 35.595 -50.273 -35.462 1.00 67.69 514 LYS A O 1
ATOM 3871 N N . GLU A 1 515 ? 35.712 -49.099 -33.552 1.00 66.75 515 GLU A N 1
ATOM 3872 C CA . GLU A 1 515 ? 36.626 -50.028 -32.867 1.00 66.75 515 GLU A CA 1
ATOM 3873 C C . GLU A 1 515 ? 36.014 -51.437 -32.744 1.00 66.75 515 GLU A C 1
ATOM 3875 O O . GLU A 1 515 ? 36.710 -52.429 -32.948 1.00 66.75 515 GLU A O 1
ATOM 3880 N N . LEU A 1 516 ? 34.708 -51.542 -32.466 1.00 64.19 516 LEU A N 1
ATOM 3881 C CA . LEU A 1 516 ? 34.006 -52.827 -32.385 1.00 64.19 516 LEU A CA 1
ATOM 3882 C C . LEU A 1 516 ? 33.885 -53.532 -33.747 1.00 64.19 516 LEU A C 1
ATOM 3884 O O . LEU A 1 516 ? 34.025 -54.753 -33.803 1.00 64.19 516 LEU A O 1
ATOM 3888 N N . ASP A 1 517 ? 33.625 -52.796 -34.830 1.00 64.38 517 ASP A N 1
ATOM 3889 C CA . ASP A 1 517 ? 33.522 -53.386 -36.171 1.00 64.38 517 ASP A CA 1
ATOM 3890 C C . ASP A 1 517 ? 34.891 -53.812 -36.729 1.00 64.38 517 ASP A C 1
ATOM 3892 O O . ASP A 1 517 ? 34.981 -54.880 -37.334 1.00 64.38 517 ASP A O 1
ATOM 3896 N N . VAL A 1 518 ? 35.970 -53.066 -36.445 1.00 67.12 518 VAL A N 1
ATOM 3897 C CA . VAL A 1 518 ? 37.346 -53.499 -36.765 1.00 67.12 518 VAL A CA 1
ATOM 3898 C C . VAL A 1 518 ? 37.664 -54.818 -36.058 1.00 67.12 518 VAL A C 1
ATOM 3900 O O . VAL A 1 518 ? 38.006 -55.790 -36.729 1.00 67.12 518 VAL A O 1
ATOM 3903 N N . VAL A 1 519 ? 37.434 -54.907 -34.742 1.00 62.31 519 VAL A N 1
ATOM 3904 C CA . VAL A 1 519 ? 37.640 -56.146 -33.966 1.00 62.31 519 VAL A CA 1
ATOM 3905 C C . VAL A 1 519 ? 36.836 -57.322 -34.527 1.00 62.31 519 VAL A C 1
ATOM 3907 O O . VAL A 1 519 ? 37.358 -58.432 -34.619 1.00 62.31 519 VAL A O 1
ATOM 3910 N N . LYS A 1 520 ? 35.569 -57.111 -34.914 1.00 57.84 520 LYS A N 1
ATOM 3911 C CA . LYS A 1 520 ? 34.768 -58.165 -35.558 1.00 57.84 520 LYS A CA 1
ATOM 3912 C C . LYS A 1 520 ? 35.386 -58.617 -36.877 1.00 57.84 520 LYS A C 1
ATOM 3914 O O . LYS A 1 520 ? 35.423 -59.816 -37.130 1.00 57.84 520 LYS A O 1
ATOM 3919 N N . SER A 1 521 ? 35.844 -57.678 -37.707 1.00 59.16 521 SER A N 1
ATOM 3920 C CA . SER A 1 521 ? 36.455 -58.008 -38.996 1.00 59.16 521 SER A CA 1
ATOM 3921 C C . SER A 1 521 ? 37.745 -58.813 -38.817 1.00 59.16 521 SER A C 1
ATOM 3923 O O . SER A 1 521 ? 37.871 -59.872 -39.424 1.00 59.16 521 SER A O 1
ATOM 3925 N N . GLU A 1 522 ? 38.622 -58.403 -37.892 1.00 58.16 522 GLU A N 1
ATOM 3926 C CA . GLU A 1 522 ? 39.869 -59.106 -37.572 1.00 58.16 522 GLU A CA 1
ATOM 3927 C C . GLU A 1 522 ? 39.613 -60.521 -37.029 1.00 58.16 522 GLU A C 1
ATOM 3929 O O . GLU A 1 522 ? 40.273 -61.470 -37.457 1.00 58.16 522 GLU A O 1
ATOM 3934 N N . TYR A 1 523 ? 38.618 -60.689 -36.147 1.00 56.28 523 TYR A N 1
ATOM 3935 C CA . TYR A 1 523 ? 38.228 -61.993 -35.593 1.00 56.28 523 TYR A CA 1
ATOM 3936 C C . TYR A 1 523 ? 37.681 -62.956 -36.663 1.00 56.28 523 TYR A C 1
ATOM 3938 O O . TYR A 1 523 ? 37.966 -64.151 -36.630 1.00 56.28 523 TYR A O 1
ATOM 3946 N N . VAL A 1 524 ? 36.942 -62.438 -37.652 1.00 56.06 524 VAL A N 1
ATOM 3947 C CA . VAL A 1 524 ? 36.445 -63.233 -38.788 1.00 56.06 524 VAL A CA 1
ATOM 3948 C C . VAL A 1 524 ? 37.581 -63.608 -39.748 1.00 56.06 524 VAL A C 1
ATOM 3950 O O . VAL A 1 524 ? 37.634 -64.747 -40.203 1.00 56.06 524 VAL A O 1
ATOM 3953 N N . THR A 1 525 ? 38.533 -62.707 -40.022 1.00 54.47 525 THR A N 1
ATOM 3954 C CA . THR A 1 525 ? 39.681 -63.014 -40.902 1.00 54.47 525 THR A CA 1
ATOM 3955 C C . THR A 1 525 ? 40.754 -63.899 -40.267 1.00 54.47 525 THR A C 1
ATOM 3957 O O . THR A 1 525 ? 41.539 -64.493 -40.998 1.00 54.47 525 THR A O 1
ATOM 3960 N N . THR A 1 526 ? 40.806 -64.013 -38.935 1.00 49.12 526 THR A N 1
ATOM 3961 C CA . THR A 1 526 ? 41.790 -64.860 -38.227 1.00 49.12 526 THR A CA 1
ATOM 3962 C C . THR A 1 526 ? 41.291 -66.274 -37.906 1.00 49.12 526 THR A C 1
ATOM 3964 O O . THR A 1 526 ? 42.038 -67.058 -37.325 1.00 49.12 526 THR A O 1
ATOM 3967 N N . GLY A 1 527 ? 40.079 -66.644 -38.341 1.00 50.94 527 GLY A N 1
ATOM 3968 C CA . GLY A 1 527 ? 39.612 -68.035 -38.329 1.00 50.94 527 GLY A CA 1
ATOM 3969 C C . GLY A 1 527 ? 39.129 -68.551 -36.971 1.00 50.94 527 GLY A C 1
ATOM 3970 O O . GLY A 1 527 ? 39.470 -69.668 -36.585 1.00 50.94 527 GLY A O 1
ATOM 3971 N N . GLY A 1 528 ? 38.331 -67.761 -36.246 1.00 45.84 528 GLY A N 1
ATOM 3972 C CA . GLY A 1 528 ? 37.604 -68.252 -35.070 1.00 45.84 528 GLY A CA 1
ATOM 3973 C C . GLY A 1 528 ? 36.491 -69.240 -35.450 1.00 45.84 528 GLY A C 1
ATOM 3974 O O . GLY A 1 528 ? 35.582 -68.873 -36.196 1.00 45.84 528 GLY A O 1
ATOM 3975 N N . ALA A 1 529 ? 36.575 -70.466 -34.923 1.00 40.09 529 ALA A N 1
ATOM 3976 C CA . ALA A 1 529 ? 35.519 -71.485 -34.954 1.00 40.09 529 ALA A CA 1
ATOM 3977 C C . ALA A 1 529 ? 34.536 -71.333 -33.776 1.00 40.09 529 ALA A C 1
ATOM 3979 O O . ALA A 1 529 ? 34.981 -70.862 -32.702 1.00 40.09 529 ALA A O 1
#

Sequence (529 aa):
MFKKLLSNLPFNPSLIGKVSFYAKRLHKEASVRRLGLAFLLLFLGVQIFAAAIPTQPSVASSGNDMFPGGFANQGDAVNACNSNTYDFKTILNYFGIDCISLYAGQVRRIDYNEYGGQLYSMGRIPYGFASEVSVSIPNAGTYYMRPLTSWGDHCYNDGHNCEAITGTRADGTPFMVLLGCGNITIVGPPAPPPPPPPPPPPPAPNKLIACNALLMSVNEGAKVKAGSSVSVRGRAVGQNLPPNELVDMYYYLVNESGSVVASQEAKGIPFDGTLAQDNTPRVFTLEKAGNYTFLLAVKTDGSTVNAFGNFEGDCVKHVSADTQKPCEEAENEDDAEVCLVLNKKATNQTQGIEDANGTTAKAGDVILYRLQVTNTSKNTAVNDFVVEENMADVLEYADIVDLHGGTMDANNIVRWPAIDIKPGETVEQQVTVKIKDPIPQTPVASTAPGSFDLTMTNVYGETVNVKLPPSVPKTTEQVTTSLPNTGPGETLAVGFVAALIVGYFFARTRLMAKELDVVKSEYVTTGGA

Secondary structure (DSSP, 8-state):
-HHHHHTTGGG-GGGHHHHHHHHHHHHHHHHHHHHHHHHHHHHHHHHHHTT-------SS--TT-SSTT--SSHHHHHHHHHHTGGGHHHHHHHTT--HHHHHHSEEEE--TTHHHHTEEEEESS----TT-EEEEETTTEEEEEEEGGGGTTHHHHSTTTTEEEEEE-TTS-EEEEETTT--EEEESSPPPPPSPPPPPPPPPPP-EEEEEEEEESS-TTEEEETT-EEEEEEEEEEESPPTT-EEEEEEEEEETTS-EEEEEEEEEEEEETTEEE--S-EEEE--SSEEEEEEEEEEETT--SB-BTTTSGGGEEEEEEE----GGG--SHHHHHTTEEEEEEEEETTTTBS--TT-B--TT-EEEEEEEEEE--SS-PEEEE--EEE-TTHHHHEEEEE-TT-EE-TTSEEEPPPEEE-TT-EEEEEEEEEE-SSPP-PPPBTTBTTTTSSEEEEEESEEEEEE-PPPHHHHHHHH-SS-----HHHHHHHHHHHHHHHHHHHHHHHHHHHHHHHHHHHHHHTT--